Protein AF-0000000077485646 (afdb_homodimer)

Foldseek 3Di:
DPLVLQLVLLVVDDQVCSVVLCVQLVQAPDDPVLPPPHDDSSSSSVSVSVRNVVVVRPCDPLSSQSSNLSVCVVQVLPAKKFKKFFAAFDDDPCLPDPDQVLLQVQLVVQLVVPFDWHKHWDDDDQKIKIWIAGDDPVDPDDDPLRIKIKIGGLVHRMIMIGDHDPVCVVSSVVSNCVSSRTDDMDGQQFMHRDVVLLVVLVVLQVVVVVVVVVVVVVVPPDPPPPPPPDPPDPDDPPPDPPPPPPPPVQLVVLLVLLCVLLNDDDHRADFKAKEWEWEQDPPPDPDPDDDSHTDIDMDMHGDRGRLVVLSCCSNVVVDGDPDDPCSSCVSRNSHRYHYDYDPDDVPVDPPPPPD/DPLVLQLVLLVVDDQVCSVVLCVQLVQAPDPPVLPPPHDDSSSSSVSVSVRNVVVVDPCDPLSSQSSNLSVCVVQVLPAKKFKKFFAAFDDDPCLPDPDQVLLQVQLVVQLVVPFDWHKDWDDDDQKIKIWIAGDDPVDPDDDPLRIKIKIGGLVHRMIMIGDHDPVCVVSSVVSVCVSNRTDDMDGQQFMHRDVVLLVVLVVLQVVVVVCVVVVVVVVPDDPPPPPPPPPPDPPDPPPDPPDPPPPPVQLVVLLVLLCVLLNDDDARADFKAKEWEWEQDDPPDPDPDDDSHTDIDMDMHGDRGRLVVLSCCSNVVVDGDPDDPCSSCVSRNSHRYHYDYPPDDPPVDPPPDPD

Nearest PDB structures (foldseek):
  7ywx-assembly1_N  TM=8.308E-01  e=1.140E-23  Homo sapiens
  7qoo-assembly1_N  TM=7.841E-01  e=4.704E-22  Homo sapiens
  7xhn-assembly1_N  TM=8.532E-01  e=3.160E-18  Homo sapiens
  7xho-assembly1_N  TM=8.437E-01  e=4.394E-17  Homo sapiens
  6qlf-assembly1_N  TM=6.164E-01  e=2.129E-10  Saccharomyces cerevisiae

Radius of gyration: 33.11 Å; Cα contacts (8 Å, |Δi|>4): 1004; chains: 2; bounding box: 82×85×77 Å

Sequence (710 aa):
MDTDVLRKILGRFKLPDLRQALEEWGCVAVDGEVFVGGGPKRGVVDRVVRACQRQGEEIGLEELGTLDLVYNKMYSRSRTWNAYHFTGYKKKQNDSTVSADVFQRSLGKQLFFYFRHVLCVRQYNDALWVWLMIQDKSSTMWTPSNIVHMVYYPASPYIFTSTIKAEYKKYIIQALLLTLGYSKAQFMDLSGRDVESLAELAKRKHSQKGSSRVRHNQEDASPESRTSRKRRKQDEESENEDVIPEDAEDRQWREEYTRDTFGDEPQPILENVTYKLQASFKHGGVAPSMDDQPFHMTVKFSGSNVLEGMKALGPAGIAEPPFPSYLESLPHVGKNTILLAERRKPGDGDDGGNNMDTDVLRKILGRFKLPDLRQALEEWGCVAVDGEVFVGGGPKRGVVDRVVRACQRQGEEIGLEELGTLDLVYNKMYSRSRTWNAYHFTGYKKKQNDSTVSADVFQRSLGKQLFFYFRHVLCVRQYNDALWVWLMIQDKSSTMWTPSNIVHMVYYPASPYIFTSTIKAEYKKYIIQALLLTLGYSKAQFMDLSGRDVESLAELAKRKHSQKGSSRVRHNQEDASPESRTSRKRRKQDEESENEDVIPEDAEDRQWREEYTRDTFGDEPQPILENVTYKLQASFKHGGVAPSMDDQPFHMTVKFSGSNVLEGMKALGPAGIAEPPFPSYLESLPHVGKNTILLAERRKPGDGDDGGNN

Secondary structure (DSSP, 8-state):
--HHHHHHHHHHS-GGGHHHHHHHH-SS---GGGGTT---HHHHHHHHHHHHHHHT----HHHHHHHHHHHHHHTGGGS-EEEEEEE-----TT-----HHHHHHHHHHHHHTT-EEEEEEEEETTEEEEEEEEEPTT--S--GGGEEEEEE-TTSSEEEE----HHHHHHHHHHHHHHHT-SEEEEEEEEES-HHHHHHHHHHHHHHHHHHHHHTTGGGS-GGG----------------------HHHHHHHHHHHHHHH-SSPPPP--EEEEEEEE-----SS---S----EEEEEEEEES-HHHHHHHHTTTTSSPSSPPHHHHTHHHH--SEEEEE----TTS-------/--HHHHHHHHHHS-GGGHHHHHHHH-SS---GGGGTT---HHHHHHHHHHHHHHHT----HHHHHHHHHHHHHHTGGGS-EEEEEEE-----S------HHHHHHHHHHHHHTT-EEEEEEEEETTEEEEEEEEEPTT--S--GGGEEEEEE-TTSSEEEE----HHHHHHHHHHHHHHHT-SEEEEEEEEES-HHHHHHHHHHHHHHHHHHHHTTTGGGS-GGG----------------------HHHHHHHHHHHHHHH-SSPPPP--EEEEEEEE-----SS-TTS----EEEEEEEEES-HHHHHHHHTTTTSSPSSPPHHHHTGGGT--SEEEEE----TTS-------

Solvent-accessible surface area (backbone atoms only — not comparable to full-atom values): 40730 Å² total; per-residue (Å²): 102,62,61,67,58,52,49,52,57,56,64,71,51,54,66,90,47,44,64,59,50,40,62,71,50,61,81,50,87,72,59,74,62,54,63,59,86,68,72,58,56,69,58,38,48,51,42,47,54,50,51,41,59,70,70,61,59,81,47,47,69,58,54,51,40,42,43,52,43,48,48,45,64,76,44,49,61,78,45,58,32,38,36,31,44,49,40,64,73,48,89,57,94,76,76,60,84,81,42,40,66,58,46,41,52,48,36,48,57,46,40,55,78,74,44,55,65,47,76,38,52,43,68,57,90,76,29,39,38,33,32,36,34,55,35,55,96,86,41,90,62,93,48,77,89,41,43,36,45,35,41,35,33,84,93,49,56,44,39,33,28,40,76,62,55,79,93,48,39,68,58,53,52,49,22,49,27,63,58,72,29,30,73,43,77,39,78,48,60,28,56,35,35,41,63,69,26,46,51,51,26,51,49,36,28,62,48,49,66,55,46,58,63,53,50,65,65,59,60,70,61,78,80,69,79,68,74,74,77,73,78,73,73,87,68,82,79,75,80,75,83,68,80,76,65,79,50,69,62,58,52,51,48,27,44,50,51,36,38,72,64,64,45,86,60,86,61,56,51,33,32,51,39,33,38,41,36,42,35,66,59,74,73,77,70,84,78,81,67,78,81,66,58,56,46,54,36,34,42,33,37,34,33,78,30,36,53,49,46,60,56,39,27,33,68,38,65,76,40,72,75,82,66,58,64,76,65,62,43,47,78,40,59,35,52,26,67,45,81,46,64,48,75,73,65,81,75,76,56,81,79,70,71,85,120,102,62,61,66,59,51,50,52,58,56,63,70,50,55,66,90,48,44,64,59,49,41,61,70,50,61,80,51,89,71,58,74,63,52,63,59,86,68,73,58,56,69,57,38,48,50,42,47,53,50,51,40,60,69,68,63,57,80,48,46,71,59,54,52,39,42,42,51,43,49,49,44,63,76,44,46,62,78,45,58,33,39,38,29,43,49,40,63,71,48,87,58,93,78,76,61,84,82,42,42,66,60,47,42,52,46,36,48,57,46,39,54,78,76,45,56,64,47,76,38,52,42,68,56,91,77,30,40,39,36,31,35,35,55,37,54,96,88,40,92,60,93,49,77,89,41,42,37,44,34,42,34,32,84,93,49,56,45,38,32,28,40,76,62,56,78,93,47,39,68,59,55,53,50,22,48,27,63,59,71,29,30,74,43,78,38,78,48,58,28,56,36,34,42,63,69,26,48,51,52,25,51,48,37,30,62,49,49,65,57,43,57,64,50,50,64,66,57,59,70,63,76,80,69,78,68,71,74,75,72,79,73,71,85,68,84,79,76,81,75,84,68,81,76,67,80,52,68,63,59,52,51,48,26,44,51,51,36,37,72,65,64,46,88,60,85,61,58,50,32,32,51,39,33,38,40,36,43,33,64,58,74,73,77,70,83,80,80,67,75,80,65,58,57,45,55,36,33,41,34,36,36,33,78,30,37,54,48,47,59,56,41,28,31,67,39,63,75,40,73,77,82,66,58,65,78,65,62,43,48,77,42,60,35,51,26,67,44,79,45,64,47,74,73,65,81,77,77,56,81,77,71,71,87,119

InterPro domains:
  IPR007902 Centromere protein Chl4/mis15/CENP-N [PF05238] (36-322)
  IPR052011 Centromere-associated NAC/CAD complex protein [PTHR46790] (4-346)

Structure (mmCIF, N/CA/C/O backbone):
data_AF-0000000077485646-model_v1
#
loop_
_entity.id
_entity.type
_entity.pdbx_description
1 polymer 'CENPN protein'
#
loop_
_atom_site.group_PDB
_atom_site.id
_atom_site.type_symbol
_atom_site.label_atom_id
_atom_site.label_alt_id
_atom_site.label_comp_id
_atom_site.label_asym_id
_atom_site.label_entity_id
_atom_site.label_seq_id
_atom_site.pdbx_PDB_ins_code
_atom_site.Cartn_x
_atom_site.Cartn_y
_atom_site.Cartn_z
_atom_site.occupancy
_atom_site.B_iso_or_equiv
_atom_site.auth_seq_id
_atom_site.auth_comp_id
_atom_site.auth_asym_id
_atom_site.auth_atom_id
_atom_site.pdbx_PDB_model_num
ATOM 1 N N . MET A 1 1 ? 28.266 31.5 -0.869 1 65.31 1 MET A N 1
ATOM 2 C CA . MET A 1 1 ? 26.953 31.125 -1.378 1 65.31 1 MET A CA 1
ATOM 3 C C . MET A 1 1 ? 27.016 29.766 -2.078 1 65.31 1 MET A C 1
ATOM 5 O O . MET A 1 1 ? 27.906 29.531 -2.893 1 65.31 1 MET A O 1
ATOM 9 N N . ASP A 1 2 ? 26.312 28.844 -1.54 1 83.19 2 ASP A N 1
ATOM 10 C CA . ASP A 1 2 ? 26.188 27.578 -2.268 1 83.19 2 ASP A CA 1
ATOM 11 C C . ASP A 1 2 ? 25.203 27.703 -3.426 1 83.19 2 ASP A C 1
ATOM 13 O O . ASP A 1 2 ? 24 27.5 -3.248 1 83.19 2 ASP A O 1
ATOM 17 N N . THR A 1 3 ? 25.734 28.078 -4.598 1 87.5 3 THR A N 1
ATOM 18 C CA . THR A 1 3 ? 24.922 28.391 -5.773 1 87.5 3 THR A CA 1
ATOM 19 C C . THR A 1 3 ? 24.188 27.141 -6.254 1 87.5 3 THR A C 1
ATOM 21 O O . THR A 1 3 ? 23.078 27.25 -6.785 1 87.5 3 THR A O 1
ATOM 24 N N . ASP A 1 4 ? 24.781 26.125 -6.008 1 91.25 4 ASP A N 1
ATOM 25 C CA . ASP A 1 4 ? 24.141 24.891 -6.453 1 91.25 4 ASP A CA 1
ATOM 26 C C . ASP A 1 4 ? 22.891 24.594 -5.633 1 91.25 4 ASP A C 1
ATOM 28 O O . ASP A 1 4 ? 21.875 24.172 -6.18 1 91.25 4 ASP A O 1
ATOM 32 N N . VAL A 1 5 ? 22.984 24.812 -4.379 1 94 5 VAL A N 1
ATOM 33 C CA . VAL A 1 5 ? 21.844 24.578 -3.504 1 94 5 VAL A CA 1
ATOM 34 C C . VAL A 1 5 ? 20.734 25.578 -3.836 1 94 5 VAL A C 1
ATOM 36 O O . VAL A 1 5 ? 19.562 25.203 -3.902 1 94 5 VAL A O 1
ATOM 39 N N . LEU A 1 6 ? 21.172 26.797 -4.055 1 93.75 6 LEU A N 1
ATOM 40 C CA . LEU A 1 6 ? 20.188 27.828 -4.414 1 93.75 6 LEU A CA 1
ATOM 41 C C . LEU A 1 6 ? 19.453 27.453 -5.695 1 93.75 6 LEU A C 1
ATOM 43 O O . LEU A 1 6 ? 18.234 27.531 -5.758 1 93.75 6 LEU A O 1
ATOM 47 N N . ARG A 1 7 ? 20.188 27.016 -6.664 1 94.62 7 ARG A N 1
ATOM 48 C CA . ARG A 1 7 ? 19.609 26.578 -7.938 1 94.62 7 ARG A CA 1
ATOM 49 C C . ARG A 1 7 ? 18.625 25.438 -7.738 1 94.62 7 ARG A C 1
ATOM 51 O O . ARG A 1 7 ? 17.547 25.422 -8.336 1 94.62 7 ARG A O 1
ATOM 58 N N . LYS A 1 8 ? 19 24.547 -6.961 1 95.81 8 LYS A N 1
ATOM 59 C CA . LYS A 1 8 ? 18.172 23.375 -6.699 1 95.81 8 LYS A CA 1
ATOM 60 C C . LYS A 1 8 ? 16.844 23.766 -6.043 1 95.81 8 LYS A C 1
ATOM 62 O O . LYS A 1 8 ? 15.781 23.281 -6.422 1 95.81 8 LYS A O 1
ATOM 67 N N . ILE A 1 9 ? 16.922 24.625 -5.043 1 96.25 9 ILE A N 1
ATOM 68 C CA . ILE A 1 9 ? 15.703 25.047 -4.352 1 96.25 9 ILE A CA 1
ATOM 69 C C . ILE A 1 9 ? 14.805 25.812 -5.312 1 96.25 9 ILE A C 1
ATOM 71 O O . ILE A 1 9 ? 13.602 25.547 -5.402 1 96.25 9 ILE A O 1
ATOM 75 N N . LEU A 1 10 ? 15.414 26.719 -6.082 1 95.38 10 LEU A N 1
ATOM 76 C CA . LEU A 1 10 ? 14.656 27.531 -7.023 1 95.38 10 LEU A CA 1
ATOM 77 C C . LEU A 1 10 ? 14.016 26.672 -8.102 1 95.38 10 LEU A C 1
ATOM 79 O O . LEU A 1 10 ? 12.906 26.953 -8.562 1 95.38 10 LEU A O 1
ATOM 83 N N . GLY A 1 11 ? 14.719 25.672 -8.414 1 96.38 11 GLY A N 1
ATOM 84 C CA . GLY A 1 11 ? 14.242 24.766 -9.445 1 96.38 11 GLY A CA 1
ATOM 85 C C . GLY A 1 11 ? 13 23.984 -9.039 1 96.38 11 GLY A C 1
ATOM 86 O O . GLY A 1 11 ? 12.297 23.438 -9.891 1 96.38 11 GLY A O 1
ATOM 87 N N . ARG A 1 12 ? 12.734 23.906 -7.793 1 96.12 12 ARG A N 1
ATOM 88 C CA . ARG A 1 12 ? 11.57 23.172 -7.301 1 96.12 12 ARG A CA 1
ATOM 89 C C . ARG A 1 12 ? 10.289 23.953 -7.516 1 96.12 12 ARG A C 1
ATOM 91 O O . ARG A 1 12 ? 9.195 23.391 -7.57 1 96.12 12 ARG A O 1
ATOM 98 N N . PHE A 1 13 ? 10.383 25.281 -7.617 1 96.94 13 PHE A N 1
ATOM 99 C CA . PHE A 1 13 ? 9.219 26.125 -7.805 1 96.94 13 PHE A CA 1
ATOM 100 C C . PHE A 1 13 ? 8.695 26.031 -9.234 1 96.94 13 PHE A C 1
ATOM 102 O O . PHE A 1 13 ? 9.469 25.812 -10.164 1 96.94 13 PHE A O 1
ATOM 109 N N . LYS A 1 14 ? 7.367 26.172 -9.391 1 95.75 14 LYS A N 1
ATOM 110 C CA . LYS A 1 14 ? 6.809 26.344 -10.719 1 95.75 14 LYS A CA 1
ATOM 111 C C . LYS A 1 14 ? 7.176 27.719 -11.297 1 95.75 14 LYS A C 1
ATOM 113 O O . LYS A 1 14 ? 7.219 28.703 -10.562 1 95.75 14 LYS A O 1
ATOM 118 N N . LEU A 1 15 ? 7.273 27.734 -12.492 1 94.25 15 LEU A N 1
ATOM 119 C CA . LEU A 1 15 ? 7.75 28.953 -13.164 1 94.25 15 LEU A CA 1
ATOM 120 C C . LEU A 1 15 ? 6.812 30.125 -12.891 1 94.25 15 LEU A C 1
ATOM 122 O O . LEU A 1 15 ? 7.262 31.203 -12.523 1 94.25 15 LEU A O 1
ATOM 126 N N . PRO A 1 16 ? 5.562 29.922 -12.953 1 93.31 16 PRO A N 1
ATOM 127 C CA . PRO A 1 16 ? 4.676 31.062 -12.742 1 93.31 16 PRO A CA 1
ATOM 128 C C . PRO A 1 16 ? 4.727 31.594 -11.305 1 93.31 16 PRO A C 1
ATOM 130 O O . PRO A 1 16 ? 4.336 32.75 -11.055 1 93.31 16 PRO A O 1
ATOM 133 N N . ASP A 1 17 ? 5.254 30.797 -10.391 1 95.06 17 ASP A N 1
ATOM 134 C CA . ASP A 1 17 ? 5.227 31.156 -8.977 1 95.06 17 ASP A CA 1
ATOM 135 C C . ASP A 1 17 ? 6.547 31.781 -8.539 1 95.06 17 ASP A C 1
ATOM 137 O O . ASP A 1 17 ? 6.676 32.25 -7.414 1 95.06 17 ASP A O 1
ATOM 141 N N . LEU A 1 18 ? 7.527 31.781 -9.375 1 93.19 18 LEU A N 1
ATOM 142 C CA . LEU A 1 18 ? 8.883 32.156 -8.992 1 93.19 18 LEU A CA 1
ATOM 143 C C . LEU A 1 18 ? 8.953 33.594 -8.539 1 93.19 18 LEU A C 1
ATOM 145 O O . LEU A 1 18 ? 9.641 33.938 -7.57 1 93.19 18 LEU A O 1
ATOM 149 N N . ARG A 1 19 ? 8.25 34.469 -9.25 1 89.56 19 ARG A N 1
ATOM 150 C CA . ARG A 1 19 ? 8.266 35.875 -8.883 1 89.56 19 ARG A CA 1
ATOM 151 C C . ARG A 1 19 ? 7.723 36.094 -7.473 1 89.56 19 ARG A C 1
ATOM 153 O O . ARG A 1 19 ? 8.344 36.781 -6.656 1 89.56 19 ARG A O 1
ATOM 160 N N . GLN A 1 20 ? 6.613 35.5 -7.242 1 92.44 20 GLN A N 1
ATOM 161 C CA . GLN A 1 20 ? 6.004 35.625 -5.922 1 92.44 20 GLN A CA 1
ATOM 162 C C . GLN A 1 20 ? 6.914 35 -4.852 1 92.44 20 GLN A C 1
ATOM 164 O O . GLN A 1 20 ? 7.031 35.531 -3.752 1 92.44 20 GLN A O 1
ATOM 169 N N . ALA A 1 21 ? 7.496 33.844 -5.188 1 94.75 21 ALA A N 1
ATOM 170 C CA . ALA A 1 21 ? 8.398 33.156 -4.258 1 94.75 21 ALA A CA 1
ATOM 171 C C . ALA A 1 21 ? 9.562 34.062 -3.867 1 94.75 21 ALA A C 1
ATOM 173 O O . ALA A 1 21 ? 9.93 34.156 -2.693 1 94.75 21 ALA A O 1
ATOM 174 N N . LEU A 1 22 ? 10.102 34.781 -4.805 1 92.88 22 LEU A N 1
ATOM 175 C CA . LEU A 1 22 ? 11.242 35.656 -4.559 1 92.88 22 LEU A CA 1
ATOM 176 C C . LEU A 1 22 ? 10.836 36.844 -3.727 1 92.88 22 LEU A C 1
ATOM 178 O O . LEU A 1 22 ? 11.594 37.312 -2.867 1 92.88 22 LEU A O 1
ATOM 182 N N . GLU A 1 23 ? 9.664 37.344 -4.008 1 91.38 23 GLU A N 1
ATOM 183 C CA . GLU A 1 23 ? 9.141 38.438 -3.205 1 91.38 23 GLU A CA 1
ATOM 184 C C . GLU A 1 23 ? 8.953 38.031 -1.75 1 91.38 23 GLU A C 1
ATOM 186 O O . GLU A 1 23 ? 9.312 38.75 -0.835 1 91.38 23 GLU A O 1
ATOM 191 N N . GLU A 1 24 ? 8.461 36.844 -1.577 1 92.44 24 GLU A N 1
ATOM 192 C CA . GLU A 1 24 ? 8.25 36.312 -0.225 1 92.44 24 GLU A CA 1
ATOM 193 C C . GLU A 1 24 ? 9.578 36.031 0.462 1 92.44 24 GLU A C 1
ATOM 195 O O . GLU A 1 24 ? 9.703 36.188 1.676 1 92.44 24 GLU A O 1
ATOM 200 N N . TRP A 1 2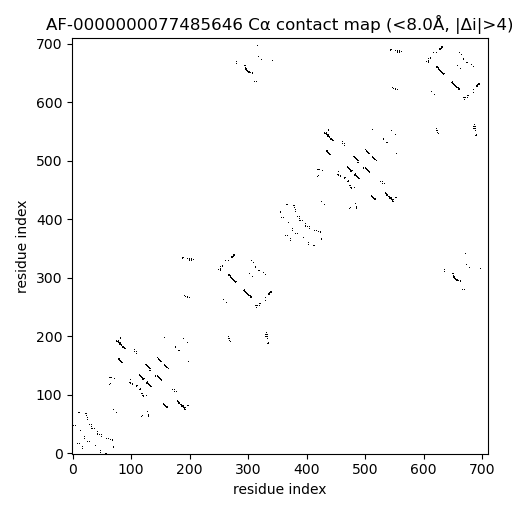5 ? 10.43 35.469 -0.352 1 93.19 25 TRP A N 1
ATOM 201 C CA . TRP A 1 25 ? 11.766 35.188 0.167 1 93.19 25 TRP A CA 1
ATOM 202 C C . TRP A 1 25 ? 12.422 36.469 0.692 1 93.19 25 TRP A C 1
ATOM 204 O O . TRP A 1 25 ? 12.969 36.5 1.795 1 93.19 25 TRP A O 1
ATOM 214 N N . GLY A 1 26 ? 12.414 37.562 -0.045 1 87.5 26 GLY A N 1
ATOM 215 C CA . GLY A 1 26 ? 12.812 38.875 0.37 1 87.5 26 GLY A CA 1
ATOM 216 C C . GLY A 1 26 ? 14.32 39.031 0.496 1 87.5 26 GLY A C 1
ATOM 217 O O . GLY A 1 26 ? 14.805 40.031 1.036 1 87.5 26 GLY A O 1
ATOM 218 N N . CYS A 1 27 ? 15.109 38.094 0.145 1 78.94 27 CYS A N 1
ATOM 219 C CA . CYS A 1 27 ? 16.562 38.156 0.311 1 78.94 27 CYS A CA 1
ATOM 220 C C . CYS A 1 27 ? 17.203 38.844 -0.88 1 78.94 27 CYS A C 1
ATOM 222 O O . CYS A 1 27 ? 18.297 39.406 -0.761 1 78.94 27 CYS A O 1
ATOM 224 N N . VAL A 1 28 ? 16.547 38.656 -2.059 1 72.62 28 VAL A N 1
ATOM 225 C CA . VAL A 1 28 ? 17.188 39.25 -3.234 1 72.62 28 VAL A CA 1
ATOM 226 C C . VAL A 1 28 ? 16.188 40.156 -3.961 1 72.62 28 VAL A C 1
ATOM 228 O O . VAL A 1 28 ? 15.023 39.781 -4.137 1 72.62 28 VAL A O 1
ATOM 231 N N . ALA A 1 29 ? 16.625 41.406 -4.035 1 69.56 29 ALA A N 1
ATOM 232 C CA . ALA A 1 29 ? 15.805 42.281 -4.863 1 69.56 29 ALA A CA 1
ATOM 233 C C . ALA A 1 29 ? 15.891 41.906 -6.336 1 69.56 29 ALA A C 1
ATOM 235 O O . ALA A 1 29 ? 16.969 41.938 -6.934 1 69.56 29 ALA A O 1
ATOM 236 N N . VAL A 1 30 ? 15.125 41.031 -6.68 1 67.88 30 VAL A N 1
ATOM 237 C CA . VAL A 1 30 ? 15.227 40.656 -8.086 1 67.88 30 VAL A CA 1
ATOM 238 C C . VAL A 1 30 ? 14.484 41.656 -8.953 1 67.88 30 VAL A C 1
ATOM 240 O O . VAL A 1 30 ? 13.312 41.938 -8.719 1 67.88 30 VAL A O 1
ATOM 243 N N . ASP A 1 31 ? 15.281 42.438 -9.68 1 69.69 31 ASP A N 1
ATOM 244 C CA . ASP A 1 31 ? 14.734 43.375 -10.641 1 69.69 31 ASP A CA 1
ATOM 245 C C . ASP A 1 31 ? 13.875 42.688 -11.68 1 69.69 31 ASP A C 1
ATOM 247 O O . ASP A 1 31 ? 14.094 41.5 -11.977 1 69.69 31 ASP A O 1
ATOM 251 N N . GLY A 1 32 ? 12.711 43.156 -11.969 1 67.44 32 GLY A N 1
ATOM 252 C CA . GLY A 1 32 ? 11.797 42.656 -12.984 1 67.44 32 GLY A CA 1
ATOM 253 C C . GLY A 1 32 ? 12.5 42.188 -14.242 1 67.44 32 GLY A C 1
ATOM 254 O O . GLY A 1 32 ? 11.93 41.438 -15.031 1 67.44 32 GLY A O 1
ATOM 255 N N . GLU A 1 33 ? 13.758 42.531 -14.367 1 74.19 33 GLU A N 1
ATOM 256 C CA . GLU A 1 33 ? 14.484 42.219 -15.594 1 74.19 33 GLU A CA 1
ATOM 257 C C . GLU A 1 33 ? 14.789 40.719 -15.695 1 74.19 33 GLU A C 1
ATOM 259 O O . GLU A 1 33 ? 14.938 40.188 -16.797 1 74.19 33 GLU A O 1
ATOM 264 N N . VAL A 1 34 ? 14.859 40.062 -14.492 1 81.25 34 VAL A N 1
ATOM 265 C CA . VAL A 1 34 ? 15.172 38.625 -14.469 1 81.25 34 VAL A CA 1
ATOM 266 C C . VAL A 1 34 ? 14.07 37.844 -15.18 1 81.25 34 VAL A C 1
ATOM 268 O O . VAL A 1 34 ? 14.328 36.812 -15.773 1 81.25 34 VAL A O 1
ATOM 271 N N . PHE A 1 35 ? 12.961 38.5 -15.219 1 82.44 35 PHE A N 1
ATOM 272 C CA . PHE A 1 35 ? 11.828 37.781 -15.789 1 82.44 35 PHE A CA 1
ATOM 273 C C . PHE A 1 35 ? 11.508 38.281 -17.188 1 82.44 35 PHE A C 1
ATOM 275 O O . PHE A 1 35 ? 10.617 37.75 -17.859 1 82.44 35 PHE A O 1
ATOM 282 N N . VAL A 1 36 ? 12.391 39.375 -17.531 1 76 36 VAL A N 1
ATOM 283 C CA . VAL A 1 36 ? 12.227 39.969 -18.859 1 76 36 VAL A CA 1
ATOM 284 C C . VAL A 1 36 ? 12.805 39.031 -19.922 1 76 36 VAL A C 1
ATOM 286 O O . VAL A 1 36 ? 13.938 38.562 -19.781 1 76 36 VAL A O 1
ATOM 289 N N . GLY A 1 37 ? 12.023 38.438 -20.906 1 69.94 37 GLY A N 1
ATOM 290 C CA . GLY A 1 37 ? 12.438 37.594 -22.016 1 69.94 37 GLY A CA 1
ATOM 291 C C . GLY A 1 37 ? 11.812 36.219 -21.984 1 69.94 37 GLY A C 1
ATOM 292 O O . GLY A 1 37 ? 11.852 35.5 -22.984 1 69.94 37 GLY A O 1
ATOM 293 N N . GLY A 1 38 ? 11.219 35.906 -20.812 1 71.5 38 GLY A N 1
ATOM 294 C CA . GLY A 1 38 ? 10.57 34.625 -20.766 1 71.5 38 GLY A CA 1
ATOM 295 C C . GLY A 1 38 ? 11.547 33.469 -20.891 1 71.5 38 GLY A C 1
ATOM 296 O O . GLY A 1 38 ? 12.75 33.625 -20.656 1 71.5 38 GLY A O 1
ATOM 297 N N . GLY A 1 39 ? 11.242 32.156 -21.094 1 81.81 39 GLY A N 1
ATOM 298 C CA . GLY A 1 39 ? 12.07 31 -21.312 1 81.81 39 GLY A CA 1
ATOM 299 C C . GLY A 1 39 ? 11.734 29.844 -20.375 1 81.81 39 GLY A C 1
ATOM 300 O O . GLY A 1 39 ? 10.828 29.969 -19.547 1 81.81 39 GLY A O 1
ATOM 301 N N . PRO A 1 40 ? 12.461 28.844 -20.719 1 92.12 40 PRO A N 1
ATOM 302 C CA . PRO A 1 40 ? 12.258 27.703 -19.844 1 92.12 40 PRO A CA 1
ATOM 303 C C . PRO A 1 40 ? 12.641 28 -18.391 1 92.12 40 PRO A C 1
ATOM 305 O O . PRO A 1 40 ? 13.383 28.953 -18.125 1 92.12 40 PRO A O 1
ATOM 308 N N . LYS A 1 41 ? 12.148 27.422 -17.5 1 94 41 LYS A N 1
ATOM 309 C CA . LYS A 1 41 ? 12.359 27.641 -16.078 1 94 41 LYS A CA 1
ATOM 310 C C . LYS A 1 41 ? 13.844 27.656 -15.734 1 94 41 LYS A C 1
ATOM 312 O O . LYS A 1 41 ? 14.297 28.5 -14.961 1 94 41 LYS A O 1
ATOM 317 N N . ARG A 1 42 ? 14.586 26.719 -16.328 1 93.5 42 ARG A N 1
ATOM 318 C CA . ARG A 1 42 ? 16.016 26.625 -16.047 1 93.5 42 ARG A CA 1
ATOM 319 C C . ARG A 1 42 ? 16.719 27.938 -16.359 1 93.5 42 ARG A C 1
ATOM 321 O O . ARG A 1 42 ? 17.594 28.375 -15.617 1 93.5 42 ARG A O 1
ATOM 328 N N . GLY A 1 43 ? 16.344 28.516 -17.406 1 92.06 43 GLY A N 1
ATOM 329 C CA . GLY A 1 43 ? 16.938 29.781 -17.797 1 92.06 43 GLY A CA 1
ATOM 330 C C . GLY A 1 43 ? 16.625 30.906 -16.828 1 92.06 43 GLY A C 1
ATOM 331 O O . GLY A 1 43 ? 17.516 31.703 -16.484 1 92.06 43 GLY A O 1
ATOM 332 N N . VAL A 1 44 ? 15.469 31 -16.438 1 91.75 44 VAL A N 1
ATOM 333 C CA . VAL A 1 44 ? 15.047 32.031 -15.5 1 91.75 44 VAL A CA 1
ATOM 334 C C . VAL A 1 44 ? 15.766 31.844 -14.164 1 91.75 44 VAL A C 1
ATOM 336 O O . VAL A 1 44 ? 16.266 32.812 -13.578 1 91.75 44 VAL A O 1
ATOM 339 N N . VAL A 1 45 ? 15.852 30.609 -13.719 1 93.88 45 VAL A N 1
ATOM 340 C CA . VAL A 1 45 ? 16.516 30.297 -12.461 1 93.88 45 VAL A CA 1
ATOM 341 C C . VAL A 1 45 ? 17.984 30.719 -12.523 1 93.88 45 VAL A C 1
ATOM 343 O O . VAL A 1 45 ? 18.5 31.328 -11.578 1 93.88 45 VAL A O 1
ATOM 346 N N . ASP A 1 46 ? 18.562 30.516 -13.648 1 91.56 46 ASP A N 1
ATOM 347 C CA . ASP A 1 46 ? 19.969 30.922 -13.828 1 91.56 46 ASP A CA 1
ATOM 348 C C . ASP A 1 46 ? 20.125 32.438 -13.734 1 91.56 46 ASP A C 1
ATOM 350 O O . ASP A 1 46 ? 21.094 32.938 -13.156 1 91.56 46 ASP A O 1
ATOM 354 N N . ARG A 1 47 ? 19.219 33.094 -14.266 1 89.94 47 ARG A N 1
ATOM 355 C CA . ARG A 1 47 ? 19.25 34.531 -14.195 1 89.94 47 ARG A CA 1
ATOM 356 C C . ARG A 1 47 ? 19.078 35.031 -12.766 1 89.94 47 ARG A C 1
ATOM 358 O O . ARG A 1 47 ? 19.719 36 -12.336 1 89.94 47 ARG A O 1
ATOM 365 N N . VAL A 1 48 ? 18.234 34.406 -12.023 1 90.44 48 VAL A N 1
ATOM 366 C CA . VAL A 1 48 ? 18.016 34.75 -10.633 1 90.44 48 VAL A CA 1
ATOM 367 C C . VAL A 1 48 ? 19.281 34.531 -9.82 1 90.44 48 VAL A C 1
ATOM 369 O O . VAL A 1 48 ? 19.703 35.375 -9.031 1 90.44 48 VAL A O 1
ATOM 372 N N . VAL A 1 49 ? 19.891 33.375 -10.055 1 91.19 49 VAL A N 1
ATOM 373 C CA . VAL A 1 49 ? 21.109 33 -9.336 1 91.19 49 VAL A CA 1
ATOM 374 C C . VAL A 1 49 ? 22.203 34.031 -9.633 1 91.19 49 VAL A C 1
ATOM 376 O O . VAL A 1 49 ? 22.891 34.5 -8.719 1 91.19 49 VAL A O 1
ATOM 379 N N . ARG A 1 50 ? 22.266 34.469 -10.836 1 87.5 50 ARG A N 1
ATOM 380 C CA . ARG A 1 50 ? 23.25 35.469 -11.227 1 87.5 50 ARG A CA 1
ATOM 381 C C . ARG A 1 50 ? 22.953 36.812 -10.578 1 87.5 50 ARG A C 1
ATOM 383 O O . ARG A 1 50 ? 23.875 37.5 -10.156 1 87.5 50 ARG A O 1
ATOM 390 N N . ALA A 1 51 ? 21.75 37.062 -10.578 1 86.12 51 ALA A N 1
ATOM 391 C CA . ALA A 1 51 ? 21.359 38.312 -9.945 1 86.12 51 ALA A CA 1
ATOM 392 C C . ALA A 1 51 ? 21.703 38.312 -8.461 1 86.12 51 ALA A C 1
ATOM 394 O O . ALA A 1 51 ? 22.156 39.344 -7.926 1 86.12 51 ALA A O 1
ATOM 395 N N . CYS A 1 52 ? 21.516 37.188 -7.844 1 86.5 52 CYS A N 1
ATOM 396 C CA . CYS A 1 52 ? 21.859 37.062 -6.434 1 86.5 52 CYS A CA 1
ATOM 397 C C . CYS A 1 52 ? 23.359 37.188 -6.223 1 86.5 52 CYS A C 1
ATOM 399 O O . CYS A 1 52 ? 23.797 37.844 -5.273 1 86.5 52 CYS A O 1
ATOM 401 N N . GLN A 1 53 ? 24.109 36.656 -7.094 1 84.75 53 GLN A N 1
ATOM 402 C CA . GLN A 1 53 ? 25.578 36.75 -7.016 1 84.75 53 GLN A CA 1
ATOM 403 C C . GLN A 1 53 ? 26.062 38.188 -7.191 1 84.75 53 GLN A C 1
ATOM 405 O O . GLN A 1 53 ? 26.984 38.594 -6.504 1 84.75 53 GLN A O 1
ATOM 410 N N . ARG A 1 54 ? 25.422 38.875 -7.992 1 82.19 54 ARG A N 1
ATOM 411 C CA . ARG A 1 54 ? 25.844 40.219 -8.32 1 82.19 54 ARG A CA 1
ATOM 412 C C . ARG A 1 54 ? 25.547 41.188 -7.176 1 82.19 54 ARG A C 1
ATOM 414 O O . ARG A 1 54 ? 26.266 42.156 -6.969 1 82.19 54 ARG A O 1
ATOM 421 N N . GLN A 1 55 ? 24.469 40.938 -6.555 1 78.69 55 GLN A N 1
ATOM 422 C CA . GLN A 1 55 ? 24.078 41.812 -5.465 1 78.69 55 GLN A CA 1
ATOM 423 C C . GLN A 1 55 ? 24.984 41.656 -4.258 1 78.69 55 GLN A C 1
ATOM 425 O O . GLN A 1 55 ? 25.031 42.531 -3.389 1 78.69 55 GLN A O 1
ATOM 430 N N . GLY A 1 56 ? 25.828 40.75 -4.25 1 68.06 56 GLY A N 1
ATOM 431 C CA . GLY A 1 56 ? 26.859 40.562 -3.23 1 68.06 56 GLY A CA 1
ATOM 432 C C . GLY A 1 56 ? 26.312 40.094 -1.901 1 68.06 56 GLY A C 1
ATOM 433 O O . GLY A 1 56 ? 27.031 40.062 -0.899 1 68.06 56 GLY A O 1
ATOM 434 N N . GLU A 1 57 ? 25.078 39.906 -1.896 1 66 57 GLU A N 1
ATOM 435 C CA . GLU A 1 57 ? 24.547 39.469 -0.613 1 66 57 GLU A CA 1
ATOM 436 C C . GLU A 1 57 ? 24.953 38 -0.329 1 66 57 GLU A C 1
ATOM 438 O O . GLU A 1 57 ? 24.938 37.156 -1.231 1 66 57 GLU A O 1
ATOM 443 N N . GLU A 1 58 ? 25.641 37.844 0.751 1 77.88 58 GLU A N 1
ATOM 444 C CA . GLU A 1 58 ? 26.031 36.5 1.162 1 77.88 58 GLU A CA 1
ATOM 445 C C . GLU A 1 58 ? 24.797 35.656 1.484 1 77.88 58 GLU A C 1
ATOM 447 O O . GLU A 1 58 ? 24.031 35.969 2.393 1 77.88 58 GLU A O 1
ATOM 452 N N . ILE A 1 59 ? 24.359 34.844 0.603 1 87.5 59 ILE A N 1
ATOM 453 C CA . ILE A 1 59 ? 23.281 33.906 0.825 1 87.5 59 ILE A CA 1
ATOM 454 C C . ILE A 1 59 ? 23.797 32.688 1.591 1 87.5 59 ILE A C 1
ATOM 456 O O . ILE A 1 59 ? 24.469 31.828 1.019 1 87.5 59 ILE A O 1
ATOM 460 N N . GLY A 1 60 ? 23.594 32.781 2.863 1 89.19 60 GLY A N 1
ATOM 461 C CA . GLY A 1 60 ? 24.031 31.672 3.713 1 89.19 60 GLY A CA 1
ATOM 462 C C . GLY A 1 60 ? 22.953 30.625 3.924 1 89.19 60 GLY A C 1
ATOM 463 O O . GLY A 1 60 ? 21.922 30.625 3.227 1 89.19 60 GLY A O 1
ATOM 464 N N . LEU A 1 61 ? 23.156 29.75 4.793 1 91.62 61 LEU A N 1
ATOM 465 C CA . LEU A 1 61 ? 22.25 28.641 5.051 1 91.62 61 LEU A CA 1
ATOM 466 C C . LEU A 1 61 ? 20.891 29.141 5.551 1 91.62 61 LEU A C 1
ATOM 468 O O . LEU A 1 61 ? 19.844 28.578 5.219 1 91.62 61 LEU A O 1
ATOM 472 N N . GLU A 1 62 ? 20.891 30.125 6.301 1 91.69 62 GLU A N 1
ATOM 473 C CA . GLU A 1 62 ? 19.656 30.688 6.828 1 91.69 62 GLU A CA 1
ATOM 474 C C . GLU A 1 62 ? 18.766 31.219 5.707 1 91.69 62 GLU A C 1
ATOM 476 O O . GLU A 1 62 ? 17.547 31.016 5.719 1 91.69 62 GLU A O 1
ATOM 481 N N . GLU A 1 63 ? 19.453 31.953 4.785 1 92.44 63 GLU A N 1
ATOM 482 C CA . GLU A 1 63 ? 18.703 32.5 3.65 1 92.44 63 GLU A CA 1
ATOM 483 C C . GLU A 1 63 ? 18.172 31.375 2.766 1 92.44 63 GLU A C 1
ATOM 485 O O . GLU A 1 63 ? 17.031 31.438 2.287 1 92.44 63 GLU A O 1
ATOM 490 N N . LEU A 1 64 ? 19 30.391 2.596 1 94.62 64 LEU A N 1
ATOM 491 C CA . LEU A 1 64 ? 18.547 29.234 1.827 1 94.62 64 LEU A CA 1
ATOM 492 C C . LEU A 1 64 ? 17.391 28.531 2.529 1 94.62 64 LEU A C 1
ATOM 494 O O . LEU A 1 64 ? 16.438 28.109 1.883 1 94.62 64 LEU A O 1
ATOM 498 N N . GLY A 1 65 ? 17.484 28.406 3.812 1 95.94 65 GLY A N 1
ATOM 499 C CA . GLY A 1 65 ? 16.422 27.812 4.609 1 95.94 65 GLY A CA 1
ATOM 500 C C . GLY A 1 65 ? 15.109 28.578 4.512 1 95.94 65 GLY A C 1
ATOM 501 O O . GLY A 1 65 ? 14.047 27.969 4.422 1 95.94 65 GLY A O 1
ATOM 502 N N . THR A 1 66 ? 15.234 29.844 4.508 1 95.44 66 THR A N 1
ATOM 503 C CA . THR A 1 66 ? 14.039 30.672 4.375 1 95.44 66 THR A CA 1
ATOM 504 C C . THR A 1 66 ? 13.367 30.453 3.023 1 95.44 66 THR A C 1
ATOM 506 O O . THR A 1 66 ? 12.141 30.406 2.936 1 95.44 66 THR A O 1
ATOM 509 N N . LEU A 1 67 ? 14.18 30.359 2.006 1 95.81 67 LEU A N 1
ATOM 510 C CA . LEU A 1 67 ? 13.625 30.062 0.686 1 95.81 67 LEU A CA 1
ATOM 511 C C . LEU A 1 67 ? 12.93 28.719 0.671 1 95.81 67 LEU A C 1
ATOM 513 O O . LEU A 1 67 ? 11.844 28.578 0.101 1 95.81 67 LEU A O 1
ATOM 517 N N . ASP A 1 68 ? 13.57 27.75 1.281 1 96.44 68 ASP A N 1
ATOM 518 C CA . ASP A 1 68 ? 12.984 26.406 1.395 1 96.44 68 ASP A CA 1
ATOM 519 C C . ASP A 1 68 ? 11.672 26.453 2.178 1 96.44 68 ASP A C 1
ATOM 521 O O . ASP A 1 68 ? 10.719 25.75 1.843 1 96.44 68 ASP A O 1
ATOM 525 N N . LEU A 1 69 ? 11.633 27.219 3.123 1 96.25 69 LEU A N 1
ATOM 526 C CA . LEU A 1 69 ? 10.43 27.422 3.914 1 96.25 69 LEU A CA 1
ATOM 527 C C . LEU A 1 69 ? 9.312 28.031 3.064 1 96.25 69 LEU A C 1
ATOM 529 O O . LEU A 1 69 ? 8.156 27.609 3.16 1 96.25 69 LEU A O 1
ATOM 533 N N . VAL A 1 70 ? 9.664 29.016 2.273 1 96.19 70 VAL A N 1
ATOM 534 C CA . VAL A 1 70 ? 8.703 29.625 1.365 1 96.19 70 VAL A CA 1
ATOM 535 C C . VAL A 1 70 ? 8.117 28.562 0.436 1 96.19 70 VAL A C 1
ATOM 537 O O . VAL A 1 70 ? 6.906 28.531 0.214 1 96.19 70 VAL A O 1
ATOM 540 N N . TYR A 1 71 ? 8.984 27.766 -0.054 1 96.75 71 TYR A N 1
ATOM 541 C CA . TYR A 1 71 ? 8.523 26.672 -0.912 1 96.75 71 TYR A CA 1
ATOM 542 C C . TYR A 1 71 ? 7.504 25.797 -0.19 1 96.75 71 TYR A C 1
ATOM 544 O O . TYR A 1 71 ? 6.441 25.5 -0.735 1 96.75 71 TYR A O 1
ATOM 552 N N . ASN A 1 72 ? 7.816 25.375 1.005 1 94.5 72 ASN A N 1
ATOM 553 C CA . ASN A 1 72 ? 6.953 24.469 1.762 1 94.5 72 ASN A CA 1
ATOM 554 C C . ASN A 1 72 ? 5.613 25.125 2.094 1 94.5 72 ASN A C 1
ATOM 556 O O . ASN A 1 72 ? 4.582 24.453 2.125 1 94.5 72 ASN A O 1
ATOM 560 N N . LYS A 1 73 ? 5.68 26.328 2.277 1 93.62 73 LYS A N 1
ATOM 561 C CA . LYS A 1 73 ? 4.445 27.062 2.541 1 93.62 73 LYS A CA 1
ATOM 562 C C . LYS A 1 73 ? 3.58 27.156 1.286 1 93.62 73 LYS A C 1
ATOM 564 O O . LYS A 1 73 ? 2.369 26.938 1.345 1 93.62 73 LYS A O 1
ATOM 569 N N . MET A 1 74 ? 4.227 27.469 0.175 1 94.19 74 MET A N 1
ATOM 570 C CA . MET A 1 74 ? 3.504 27.641 -1.082 1 94.19 74 MET A CA 1
ATOM 571 C C . MET A 1 74 ? 2.982 26.297 -1.592 1 94.19 74 MET A C 1
ATOM 573 O O . MET A 1 74 ? 1.912 26.234 -2.199 1 94.19 74 MET A O 1
ATOM 577 N N . TYR A 1 75 ? 3.746 25.297 -1.32 1 93.38 75 TYR A N 1
ATOM 578 C CA . TYR A 1 75 ? 3.379 23.953 -1.739 1 93.38 75 TYR A CA 1
ATOM 579 C C . TYR A 1 75 ? 3.248 23.031 -0.538 1 93.38 75 TYR A C 1
ATOM 581 O O . TYR A 1 75 ? 3.914 22 -0.469 1 93.38 75 TYR A O 1
ATOM 589 N N . SER A 1 76 ? 2.324 23.344 0.291 1 83.88 76 SER A N 1
ATOM 590 C CA . SER A 1 76 ? 2.225 22.719 1.605 1 83.88 76 SER A CA 1
ATOM 591 C C . SER A 1 76 ? 1.796 21.266 1.492 1 83.88 76 SER A C 1
ATOM 593 O O . SER A 1 76 ? 1.968 20.484 2.434 1 83.88 76 SER A O 1
ATOM 595 N N . ARG A 1 77 ? 1.353 20.828 0.312 1 90.31 77 ARG A N 1
ATOM 596 C CA . ARG A 1 77 ? 0.871 19.469 0.137 1 90.31 77 ARG A CA 1
ATOM 597 C C . ARG A 1 77 ? 1.95 18.578 -0.475 1 90.31 77 ARG A C 1
ATOM 599 O O . ARG A 1 77 ? 1.695 17.422 -0.804 1 90.31 77 ARG A O 1
ATOM 606 N N . SER A 1 78 ? 3.104 19.141 -0.549 1 90.69 78 SER A N 1
ATOM 607 C CA . SER A 1 78 ? 4.184 18.406 -1.199 1 90.69 78 SER A CA 1
ATOM 608 C C . SER A 1 78 ? 4.883 17.469 -0.22 1 90.69 78 SER A C 1
ATOM 610 O O . SER A 1 78 ? 5.773 16.703 -0.608 1 90.69 78 SER A O 1
ATOM 612 N N . ARG A 1 79 ? 4.516 17.5 1.055 1 93.19 79 ARG A N 1
ATOM 613 C CA . ARG A 1 79 ? 5.129 16.625 2.043 1 93.19 79 ARG A CA 1
ATOM 614 C C . ARG A 1 79 ? 4.078 16.016 2.963 1 93.19 79 ARG A C 1
ATOM 616 O O . ARG A 1 79 ? 2.961 16.516 3.061 1 93.19 79 ARG A O 1
ATOM 623 N N . THR A 1 80 ? 4.5 14.953 3.588 1 96.94 80 THR A N 1
ATOM 624 C CA . THR A 1 80 ? 3.645 14.352 4.605 1 96.94 80 THR A CA 1
ATOM 625 C C . THR A 1 80 ? 3.908 14.977 5.973 1 96.94 80 THR A C 1
ATOM 627 O O . THR A 1 80 ? 5.062 15.141 6.375 1 96.94 80 THR A O 1
ATOM 630 N N . TRP A 1 81 ? 2.883 15.359 6.574 1 97.94 81 TRP A N 1
ATOM 631 C CA . TRP A 1 81 ? 2.953 15.93 7.914 1 97.94 81 TRP A CA 1
ATOM 632 C C . TRP A 1 81 ? 2.473 14.93 8.961 1 97.94 81 TRP A C 1
ATOM 634 O O . TRP A 1 81 ? 1.487 14.219 8.742 1 97.94 81 TRP A O 1
ATOM 644 N N . ASN A 1 82 ? 3.17 14.906 10.07 1 98.31 82 ASN A N 1
ATOM 645 C CA . ASN A 1 82 ? 2.811 14.086 11.219 1 98.31 82 ASN A CA 1
ATOM 646 C C . ASN A 1 82 ? 2.338 14.938 12.391 1 98.31 82 ASN A C 1
ATOM 648 O O . ASN A 1 82 ? 2.994 15.914 12.758 1 98.31 82 ASN A O 1
ATOM 652 N N . ALA A 1 83 ? 1.26 14.586 12.977 1 98.38 83 ALA A N 1
ATOM 653 C CA . ALA A 1 83 ? 0.656 15.398 14.031 1 98.38 83 ALA A CA 1
ATOM 654 C C . ALA A 1 83 ? 1.084 14.914 15.414 1 98.38 83 ALA A C 1
ATOM 656 O O . ALA A 1 83 ? 1.092 13.711 15.68 1 98.38 83 ALA A O 1
ATOM 657 N N . TYR A 1 84 ? 1.459 15.859 16.234 1 98 84 TYR A N 1
ATOM 658 C CA . TYR A 1 84 ? 1.736 15.617 17.656 1 98 84 TYR A CA 1
ATOM 659 C C . TYR A 1 84 ? 0.797 16.422 18.531 1 98 84 TYR A C 1
ATOM 661 O O . TYR A 1 84 ? 0.505 17.578 18.25 1 98 84 TYR A O 1
ATOM 669 N N . HIS A 1 85 ? 0.308 15.828 19.578 1 97.25 85 HIS A N 1
ATOM 670 C CA . HIS A 1 85 ? -0.501 16.469 20.609 1 97.25 85 HIS A CA 1
ATOM 671 C C . HIS A 1 85 ? 0.321 16.75 21.859 1 97.25 85 HIS A C 1
ATOM 673 O O . HIS A 1 85 ? 0.885 15.828 22.453 1 97.25 85 HIS A O 1
ATOM 679 N N . PHE A 1 86 ? 0.417 18 22.172 1 96.12 86 PHE A N 1
ATOM 680 C CA . PHE A 1 86 ? 1.149 18.422 23.375 1 96.12 86 PHE A CA 1
ATOM 681 C C . PHE A 1 86 ? 0.204 18.578 24.547 1 96.12 86 PHE A C 1
ATOM 683 O O . PHE A 1 86 ? -0.855 19.203 24.422 1 96.12 86 PHE A O 1
ATOM 690 N N . THR A 1 87 ? 0.616 18 25.672 1 95 87 THR A N 1
ATOM 691 C CA . THR A 1 87 ? -0.212 18.062 26.875 1 95 87 THR A CA 1
ATOM 692 C C . THR A 1 87 ? 0.626 18.453 28.094 1 95 87 THR A C 1
ATOM 694 O O . THR A 1 87 ? 1.857 18.406 28.031 1 95 87 THR A O 1
ATOM 697 N N . GLY A 1 88 ? -0.069 18.922 29.125 1 93.88 88 GLY A N 1
ATOM 698 C CA . GLY A 1 88 ? 0.604 19.281 30.359 1 93.88 88 GLY A CA 1
ATOM 699 C C . GLY A 1 88 ? 1.199 20.672 30.344 1 93.88 88 GLY A C 1
ATOM 700 O O . GLY A 1 88 ? 2.334 20.875 30.766 1 93.88 88 GLY A O 1
ATOM 701 N N . TYR A 1 89 ? 0.409 21.562 29.812 1 89.69 89 TYR A N 1
ATOM 702 C CA . TYR A 1 89 ? 0.855 22.953 29.703 1 89.69 89 TYR A CA 1
ATOM 703 C C . TYR A 1 89 ? 1.187 23.516 31.078 1 89.69 89 TYR A C 1
ATOM 705 O O . TYR A 1 89 ? 0.378 23.422 32 1 89.69 89 TYR A O 1
ATOM 713 N N . LYS A 1 90 ? 2.418 23.953 31.203 1 81.25 90 LYS A N 1
ATOM 714 C CA . LYS A 1 90 ? 2.852 24.641 32.406 1 81.25 90 LYS A CA 1
ATOM 715 C C . LYS A 1 90 ? 2.863 26.156 32.219 1 81.25 90 LYS A C 1
ATOM 717 O O . LYS A 1 90 ? 3.426 26.641 31.234 1 81.25 90 LYS A O 1
ATOM 722 N N . LYS A 1 91 ? 1.881 26.891 32.844 1 65.75 91 LYS A N 1
ATOM 723 C CA . LYS A 1 91 ? 1.714 28.344 32.688 1 65.75 91 LYS A CA 1
ATOM 724 C C . LYS A 1 91 ? 3.061 29.062 32.719 1 65.75 91 LYS A C 1
ATOM 726 O O . LYS A 1 91 ? 3.867 28.828 33.625 1 65.75 91 LYS A O 1
ATOM 731 N N . LYS A 1 92 ? 3.445 29.562 31.5 1 59.34 92 LYS A N 1
ATOM 732 C CA . LYS A 1 92 ? 4.625 30.406 31.578 1 59.34 92 LYS A CA 1
ATOM 733 C C . LYS A 1 92 ? 4.238 31.844 31.922 1 59.34 92 LYS A C 1
ATOM 735 O O . LYS A 1 92 ? 3.166 32.312 31.547 1 59.34 92 LYS A O 1
ATOM 740 N N . GLN A 1 93 ? 4.879 32.406 32.938 1 52.03 93 GLN A N 1
ATOM 741 C CA . GLN A 1 93 ? 4.703 33.75 33.438 1 52.03 93 GLN A CA 1
ATOM 742 C C . GLN A 1 93 ? 4.457 34.75 32.312 1 52.03 93 GLN A C 1
ATOM 744 O O . GLN A 1 93 ? 3.699 35.719 32.469 1 52.03 93 GLN A O 1
ATOM 749 N N . ASN A 1 94 ? 5.18 34.75 31.156 1 49.88 94 ASN A N 1
ATOM 750 C CA . ASN A 1 94 ? 5.082 35.719 30.062 1 49.88 94 ASN A CA 1
ATOM 751 C C . ASN A 1 94 ? 4.359 35.156 28.859 1 49.88 94 ASN A C 1
ATOM 753 O O . ASN A 1 94 ? 4.957 34.969 27.797 1 49.88 94 ASN A O 1
ATOM 757 N N . ASP A 1 95 ? 3.223 34.625 29.031 1 55.28 95 ASP A N 1
ATOM 758 C CA . ASP A 1 95 ? 2.371 33.969 28.047 1 55.28 95 ASP A CA 1
ATOM 759 C C . ASP A 1 95 ? 2.031 34.906 26.891 1 55.28 95 ASP A C 1
ATOM 761 O O . ASP A 1 95 ? 0.907 35.406 26.797 1 55.28 95 ASP A O 1
ATOM 765 N N . SER A 1 96 ? 2.916 35.875 26.594 1 52.81 96 SER A N 1
ATOM 766 C CA . SER A 1 96 ? 2.717 36.812 25.469 1 52.81 96 SER A CA 1
ATOM 767 C C . SER A 1 96 ? 2.57 36.031 24.156 1 52.81 96 SER A C 1
ATOM 769 O O . SER A 1 96 ? 2.947 34.875 24.062 1 52.81 96 SER A O 1
ATOM 771 N N . THR A 1 97 ? 1.919 36.75 23.156 1 59.91 97 THR A N 1
ATOM 772 C CA . THR A 1 97 ? 1.725 36.344 21.766 1 59.91 97 THR A CA 1
ATOM 773 C C . THR A 1 97 ? 3.021 35.812 21.172 1 59.91 97 THR A C 1
ATOM 775 O O . THR A 1 97 ? 4.059 36.469 21.219 1 59.91 97 THR A O 1
ATOM 778 N N . VAL A 1 98 ? 3.164 34.5 21 1 73 98 VAL A N 1
ATOM 779 C CA . VAL A 1 98 ? 4.359 33.875 20.469 1 73 98 VAL A CA 1
ATOM 780 C C . VAL A 1 98 ? 4.645 34.406 19.062 1 73 98 VAL A C 1
ATOM 782 O O . VAL A 1 98 ? 3.865 34.156 18.141 1 73 98 VAL A O 1
ATOM 785 N N . SER A 1 99 ? 5.422 35.5 19.016 1 87.19 99 SER A N 1
ATOM 786 C CA . SER A 1 99 ? 5.906 35.969 17.719 1 87.19 99 SER A CA 1
ATOM 787 C C . SER A 1 99 ? 6.953 35 17.156 1 87.19 99 SER A C 1
ATOM 789 O O . SER A 1 99 ? 7.52 34.188 17.891 1 87.19 99 SER A O 1
ATOM 791 N N . ALA A 1 100 ? 7.109 35.031 15.883 1 93.38 100 ALA A N 1
ATOM 792 C CA . ALA A 1 100 ? 8.062 34.188 15.188 1 93.38 100 ALA A CA 1
ATOM 793 C C . ALA A 1 100 ? 9.477 34.375 15.734 1 93.38 100 ALA A C 1
ATOM 795 O O . ALA A 1 100 ? 10.195 33.406 15.969 1 93.38 100 ALA A O 1
ATOM 796 N N . ASP A 1 101 ? 9.852 35.594 16.016 1 93.75 101 ASP A N 1
ATOM 797 C CA . ASP A 1 101 ? 11.203 35.906 16.484 1 93.75 101 ASP A CA 1
ATOM 798 C C . ASP A 1 101 ? 11.445 35.344 17.875 1 93.75 101 ASP A C 1
ATOM 800 O O . ASP A 1 101 ? 12.5 34.781 18.141 1 93.75 101 ASP A O 1
ATOM 804 N N . VAL A 1 102 ? 10.461 35.625 18.688 1 92.38 102 VAL A N 1
ATOM 805 C CA . VAL A 1 102 ? 10.586 35.125 20.062 1 92.38 102 VAL A CA 1
ATOM 806 C C . VAL A 1 102 ? 10.656 33.625 20.062 1 92.38 102 VAL A C 1
ATOM 808 O O . VAL A 1 102 ? 11.5 33.031 20.75 1 92.38 102 VAL A O 1
ATOM 811 N N . PHE A 1 103 ? 9.766 33 19.328 1 94.81 103 PHE A N 1
ATOM 812 C CA . PHE A 1 103 ? 9.75 31.562 19.219 1 94.81 103 PHE A CA 1
ATOM 813 C C . PHE A 1 103 ? 11.07 31.031 18.688 1 94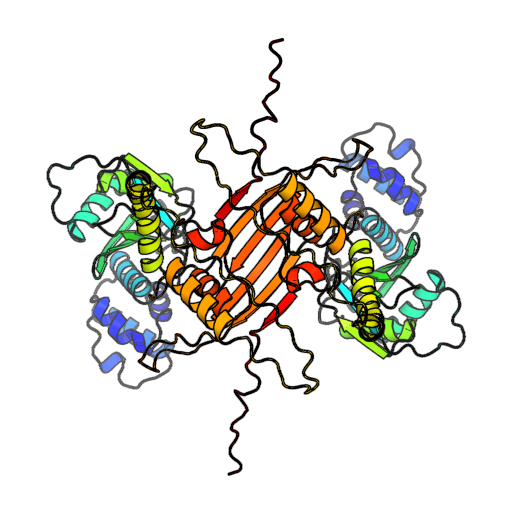.81 103 PHE A C 1
ATOM 815 O O . PHE A 1 103 ? 11.625 30.062 19.203 1 94.81 103 PHE A O 1
ATOM 822 N N . GLN A 1 104 ? 11.602 31.625 17.609 1 96.69 104 GLN A N 1
ATOM 823 C CA . GLN A 1 104 ? 12.859 31.203 17 1 96.69 104 GLN A CA 1
ATOM 824 C C . GLN A 1 104 ? 14.008 31.266 18 1 96.69 104 GLN A C 1
ATOM 826 O O . GLN A 1 104 ? 14.797 30.328 18.094 1 96.69 104 GLN A O 1
ATOM 831 N N . ARG A 1 105 ? 14.094 32.375 18.719 1 95.62 105 ARG A N 1
ATOM 832 C CA . ARG A 1 105 ? 15.164 32.531 19.703 1 95.62 105 ARG A CA 1
ATOM 833 C C . ARG A 1 105 ? 15.055 31.484 20.812 1 95.62 105 ARG A C 1
ATOM 835 O O . ARG A 1 105 ? 16.047 30.844 21.156 1 95.62 105 ARG A O 1
ATOM 842 N N . SER A 1 106 ? 13.875 31.328 21.312 1 94.75 106 SER A N 1
ATOM 843 C CA . SER A 1 106 ? 13.656 30.406 22.406 1 94.75 106 SER A CA 1
ATOM 844 C C . SER A 1 106 ? 13.938 28.969 21.984 1 94.75 106 SER A C 1
ATOM 846 O O . SER A 1 106 ? 14.648 28.234 22.672 1 94.75 106 SER A O 1
ATOM 848 N N . LEU A 1 107 ? 13.398 28.547 20.828 1 97.31 107 LEU A N 1
ATOM 849 C CA . LEU A 1 107 ? 13.625 27.203 20.328 1 97.31 107 LEU A CA 1
ATOM 850 C C . LEU A 1 107 ? 15.102 26.984 20 1 97.31 107 LEU A C 1
ATOM 852 O O . LEU A 1 107 ? 15.656 25.922 20.281 1 97.31 107 LEU A O 1
ATOM 856 N N . GLY A 1 108 ? 15.688 27.953 19.422 1 97.44 108 GLY A N 1
ATOM 857 C CA . GLY A 1 108 ? 17.109 27.891 19.109 1 97.44 108 GLY A CA 1
ATOM 858 C C . GLY A 1 108 ? 17.969 27.641 20.328 1 97.44 108 GLY A C 1
ATOM 859 O O . GLY A 1 108 ? 18.906 26.828 20.281 1 97.44 108 GLY A O 1
ATOM 860 N N . LYS A 1 109 ? 17.641 28.359 21.359 1 96.81 109 LYS A N 1
ATOM 861 C CA . LYS A 1 109 ? 18.375 28.188 22.609 1 96.81 109 LYS A CA 1
ATOM 862 C C . LYS A 1 109 ? 18.266 26.766 23.125 1 96.81 109 LYS A C 1
ATOM 864 O O . LYS A 1 109 ? 19.266 26.156 23.531 1 96.81 109 LYS A O 1
ATOM 869 N N . GLN A 1 110 ? 17.109 26.219 23.109 1 97.19 110 GLN A N 1
ATOM 870 C CA . GLN A 1 110 ? 16.891 24.859 23.594 1 97.19 110 GLN A CA 1
ATOM 871 C C . GLN A 1 110 ? 17.609 23.844 22.719 1 97.19 110 GLN A C 1
ATOM 873 O O . GLN A 1 110 ? 18.219 22.906 23.219 1 97.19 110 GLN A O 1
ATOM 878 N N . LEU A 1 111 ? 17.531 24.016 21.391 1 97.81 111 LEU A N 1
ATOM 879 C CA . LEU A 1 111 ? 18.125 23.078 20.453 1 97.81 111 LEU A CA 1
ATOM 880 C C . LEU A 1 111 ? 19.656 23.094 20.562 1 97.81 111 LEU A C 1
ATOM 882 O O . LEU A 1 111 ? 20.312 22.078 20.328 1 97.81 111 LEU A O 1
ATOM 886 N N . PHE A 1 112 ? 20.172 24.234 20.984 1 95.75 112 PHE A N 1
ATOM 887 C CA . PHE A 1 112 ? 21.625 24.422 21.078 1 95.75 112 PHE A CA 1
ATOM 888 C C . PHE A 1 112 ? 22.234 23.469 22.094 1 95.75 112 PHE A C 1
ATOM 890 O O . PHE A 1 112 ? 23.406 23.109 21.984 1 95.75 112 PHE A O 1
ATOM 897 N N . PHE A 1 113 ? 21.469 23.031 23.016 1 94.94 113 PHE A N 1
ATOM 898 C CA . PHE A 1 113 ? 21.953 22.109 24.047 1 94.94 113 PHE A CA 1
ATOM 899 C C . PHE A 1 113 ? 22.219 20.734 23.453 1 94.94 113 PHE A C 1
ATOM 901 O O . PHE A 1 113 ? 22.922 19.922 24.062 1 94.94 113 PHE A O 1
ATOM 908 N N . TYR A 1 114 ? 21.703 20.5 22.266 1 94.38 114 TYR A N 1
ATOM 909 C CA . TYR A 1 114 ? 21.781 19.141 21.766 1 94.38 114 TYR A CA 1
ATOM 910 C C . TYR A 1 114 ? 22.656 19.062 20.531 1 94.38 114 TYR A C 1
ATOM 912 O O . TYR A 1 114 ? 23.453 18.125 20.375 1 94.38 114 TYR A O 1
ATOM 920 N N . PHE A 1 115 ? 22.469 19.984 19.562 1 94.25 115 PHE A N 1
ATOM 921 C CA . PHE A 1 115 ? 23.25 19.922 18.328 1 94.25 115 PHE A CA 1
ATOM 922 C C . PHE A 1 115 ? 23.344 21.312 17.703 1 94.25 115 PHE A C 1
ATOM 924 O O . PHE A 1 115 ? 22.516 22.188 17.953 1 94.25 115 PHE A O 1
ATOM 931 N N . ARG A 1 116 ? 24.391 21.484 16.906 1 94.38 116 ARG A N 1
ATOM 932 C CA . ARG A 1 116 ? 24.469 22.672 16.047 1 94.38 116 ARG A CA 1
ATOM 933 C C . ARG A 1 116 ? 23.375 22.641 14.984 1 94.38 116 ARG A C 1
ATOM 935 O O . ARG A 1 116 ? 23.031 21.578 14.477 1 94.38 116 ARG A O 1
ATOM 942 N N . HIS A 1 117 ? 22.844 23.797 14.727 1 96.62 117 HIS A N 1
ATOM 943 C CA . HIS A 1 117 ? 21.719 23.812 13.789 1 96.62 117 HIS A CA 1
ATOM 944 C C . HIS A 1 117 ? 21.562 25.203 13.156 1 96.62 117 HIS A C 1
ATOM 946 O O . HIS A 1 117 ? 22.188 26.156 13.602 1 96.62 117 HIS A O 1
ATOM 952 N N . VAL A 1 118 ? 20.891 25.281 12.094 1 96.56 118 VAL A N 1
ATOM 953 C CA . VAL A 1 118 ? 20.359 26.5 11.5 1 96.56 118 VAL A CA 1
ATOM 954 C C . VAL A 1 118 ? 18.828 26.484 11.586 1 96.56 118 VAL A C 1
ATOM 956 O O . VAL A 1 118 ? 18.188 25.469 11.297 1 96.56 118 VAL A O 1
ATOM 959 N N . LEU A 1 119 ? 18.266 27.578 12.094 1 97.69 119 LEU A N 1
ATOM 960 C CA . LEU A 1 119 ? 16.844 27.625 12.375 1 97.69 119 LEU A CA 1
ATOM 961 C C . LEU A 1 119 ? 16.219 28.875 11.766 1 97.69 119 LEU A C 1
ATOM 963 O O . LEU A 1 119 ? 16.766 29.984 11.891 1 97.69 119 LEU A O 1
ATOM 967 N N . CYS A 1 120 ? 15.125 28.672 11.039 1 96.56 120 CYS A N 1
ATOM 968 C CA . CYS A 1 120 ? 14.328 29.766 10.492 1 96.56 120 CYS A CA 1
ATOM 969 C C . CYS A 1 120 ? 12.859 29.594 10.852 1 96.56 120 CYS A C 1
ATOM 971 O O . CYS A 1 120 ? 12.297 28.5 10.703 1 96.56 120 CYS A O 1
ATOM 973 N N . VAL A 1 121 ? 12.227 30.688 11.336 1 97 121 VAL A N 1
ATOM 974 C CA . VAL A 1 121 ? 10.805 30.656 11.664 1 97 121 VAL A CA 1
ATOM 975 C C . VAL A 1 121 ? 10.102 31.844 11 1 97 121 VAL A C 1
ATOM 977 O O . VAL A 1 121 ? 10.586 32.969 11.047 1 97 121 VAL A O 1
ATOM 980 N N . ARG A 1 122 ? 9.055 31.594 10.367 1 95.44 122 ARG A N 1
ATOM 981 C CA . ARG A 1 122 ? 8.219 32.625 9.766 1 95.44 122 ARG A CA 1
ATOM 982 C C . ARG A 1 122 ? 6.75 32.438 10.133 1 95.44 122 ARG A C 1
ATOM 984 O O . ARG A 1 122 ? 6.297 31.297 10.312 1 95.44 122 ARG A O 1
ATOM 991 N N . GLN A 1 123 ? 6.082 33.5 10.203 1 94.75 123 GLN A N 1
ATOM 992 C CA . GLN A 1 123 ? 4.645 33.438 10.461 1 94.75 123 GLN A CA 1
ATOM 993 C C . GLN A 1 123 ? 3.848 33.594 9.172 1 94.75 123 GLN A C 1
ATOM 995 O O . GLN A 1 123 ? 4.074 34.562 8.422 1 94.75 123 GLN A O 1
ATOM 1000 N N . TYR A 1 124 ? 3.082 32.719 8.852 1 91.94 124 TYR A N 1
ATOM 1001 C CA . TYR A 1 124 ? 2.098 32.812 7.781 1 91.94 124 TYR A CA 1
ATOM 1002 C C . TYR A 1 124 ? 0.688 32.594 8.312 1 91.94 124 TYR A C 1
ATOM 1004 O O . TYR A 1 124 ? 0.375 31.5 8.805 1 91.94 124 TYR A O 1
ATOM 1012 N N . ASN A 1 125 ? -0.159 33.594 8.195 1 88.19 125 ASN A N 1
ATOM 1013 C CA . ASN A 1 125 ? -1.499 33.531 8.773 1 88.19 125 ASN A CA 1
ATOM 1014 C C . ASN A 1 125 ? -1.457 33.219 10.266 1 88.19 125 ASN A C 1
ATOM 1016 O O . ASN A 1 125 ? -0.823 33.938 11.039 1 88.19 125 ASN A O 1
ATOM 1020 N N . ASP A 1 126 ? -2.061 32.125 10.703 1 89.19 126 ASP A N 1
ATOM 1021 C CA . ASP A 1 126 ? -2.17 31.828 12.125 1 89.19 126 ASP A CA 1
ATOM 1022 C C . ASP A 1 126 ? -1.187 30.75 12.547 1 89.19 126 ASP A C 1
ATOM 1024 O O . ASP A 1 126 ? -1.296 30.188 13.648 1 89.19 126 ASP A O 1
ATOM 1028 N N . ALA A 1 127 ? -0.177 30.547 11.68 1 94.5 127 ALA A N 1
ATOM 1029 C CA . ALA A 1 127 ? 0.723 29.438 11.977 1 94.5 127 ALA A CA 1
ATOM 1030 C C . ALA A 1 127 ? 2.182 29.875 11.93 1 94.5 127 ALA A C 1
ATOM 1032 O O . ALA A 1 127 ? 2.535 30.781 11.164 1 94.5 127 ALA A O 1
ATOM 1033 N N . LEU A 1 128 ? 2.984 29.375 12.75 1 96.69 128 LEU A N 1
ATOM 1034 C CA . LEU A 1 128 ? 4.438 29.516 12.68 1 96.69 128 LEU A CA 1
ATOM 1035 C C . LEU A 1 128 ? 5.055 28.375 11.875 1 96.69 128 LEU A C 1
ATOM 1037 O O . LEU A 1 128 ? 4.887 27.203 12.219 1 96.69 128 LEU A O 1
ATOM 1041 N N . TRP A 1 129 ? 5.688 28.688 10.797 1 97.31 129 TRP A N 1
ATOM 1042 C CA . TRP A 1 129 ? 6.402 27.719 9.969 1 97.31 129 TRP A CA 1
ATOM 1043 C C . TRP A 1 129 ? 7.883 27.672 10.336 1 97.31 129 TRP A C 1
ATOM 1045 O O . TRP A 1 129 ? 8.547 28.719 10.398 1 97.31 129 TRP A O 1
ATOM 1055 N N . VAL A 1 130 ? 8.391 26.516 10.578 1 97.94 130 VAL A N 1
ATOM 1056 C CA . VAL A 1 130 ? 9.734 26.344 11.109 1 97.94 130 VAL A CA 1
ATOM 1057 C C . VAL A 1 130 ? 10.57 25.516 10.133 1 97.94 130 VAL A C 1
ATOM 1059 O O . VAL A 1 130 ? 10.109 24.484 9.641 1 97.94 130 VAL A O 1
ATOM 1062 N N . TRP A 1 131 ? 11.695 25.969 9.781 1 98 131 TRP A N 1
ATOM 1063 C CA . TRP A 1 131 ? 12.727 25.25 9.031 1 98 131 TRP A CA 1
ATOM 1064 C C . TRP A 1 131 ? 13.961 25.016 9.891 1 98 131 TRP A C 1
ATOM 1066 O O . TRP A 1 131 ? 14.539 25.953 10.43 1 98 131 TRP A O 1
ATOM 1076 N N . LEU A 1 132 ? 14.344 23.75 10.109 1 98.25 132 LEU A N 1
ATOM 1077 C CA . LEU A 1 132 ? 15.461 23.359 10.961 1 98.25 132 LEU A CA 1
ATOM 1078 C C . LEU A 1 132 ? 16.438 22.469 10.203 1 98.25 132 LEU A C 1
ATOM 1080 O O . LEU A 1 132 ? 16.031 21.469 9.617 1 98.25 132 LEU A O 1
ATOM 1084 N N . MET A 1 133 ? 17.625 22.797 10.141 1 97.44 133 MET A N 1
ATOM 1085 C CA . MET A 1 133 ? 18.672 21.922 9.617 1 97.44 133 MET A CA 1
ATOM 1086 C C . MET A 1 133 ? 19.703 21.594 10.695 1 97.44 133 MET A C 1
ATOM 1088 O O . MET A 1 133 ? 20.359 22.484 11.227 1 97.44 133 MET A O 1
ATOM 1092 N N . ILE A 1 134 ? 19.812 20.359 10.969 1 96.5 134 ILE A N 1
ATOM 1093 C CA . ILE A 1 134 ? 20.812 19.891 11.93 1 96.5 134 ILE A CA 1
ATOM 1094 C C . ILE A 1 134 ? 22.172 19.781 11.258 1 96.5 134 ILE A C 1
ATOM 1096 O O . ILE A 1 134 ? 22.281 19.25 10.141 1 96.5 134 ILE A O 1
ATOM 1100 N N . GLN A 1 135 ? 23.094 20.344 11.906 1 93.25 135 GLN A N 1
ATOM 1101 C CA . GLN A 1 135 ? 24.453 20.297 11.359 1 93.25 135 GLN A CA 1
ATOM 1102 C C . GLN A 1 135 ? 25.281 19.234 12.078 1 93.25 135 GLN A C 1
ATOM 1104 O O . GLN A 1 135 ? 25.359 19.234 13.312 1 93.25 135 GLN A O 1
ATOM 1109 N N . ASP A 1 136 ? 25.75 18.344 11.227 1 79.94 136 ASP A N 1
ATOM 1110 C CA . ASP A 1 136 ? 26.656 17.344 11.797 1 79.94 136 ASP A CA 1
ATOM 1111 C C . ASP A 1 136 ? 27.969 18 12.234 1 79.94 136 ASP A C 1
ATOM 1113 O O . ASP A 1 136 ? 28.297 19.109 11.797 1 79.94 136 ASP A O 1
ATOM 1117 N N . LYS A 1 137 ? 28.641 17.375 13.102 1 72.81 137 LYS A N 1
ATOM 1118 C CA . LYS A 1 137 ? 29.906 17.875 13.641 1 72.81 137 LYS A CA 1
ATOM 1119 C C . LYS A 1 137 ? 30.906 18.141 12.523 1 72.81 137 LYS A C 1
ATOM 1121 O O . LYS A 1 137 ? 31.703 19.078 12.594 1 72.81 137 LYS A O 1
ATOM 1126 N N . SER A 1 138 ? 30.734 17.438 11.5 1 69.75 138 SER A N 1
ATOM 1127 C CA . SER A 1 138 ? 31.812 17.469 10.516 1 69.75 138 SER A CA 1
ATOM 1128 C C . SER A 1 138 ? 31.438 18.328 9.32 1 69.75 138 SER A C 1
ATOM 1130 O O . SER A 1 138 ? 32.312 18.641 8.492 1 69.75 138 SER A O 1
ATOM 1132 N N . SER A 1 139 ? 30.188 18.688 9.227 1 72.69 139 SER A N 1
ATOM 1133 C CA . SER A 1 139 ? 29.844 19.406 8 1 72.69 139 SER A CA 1
ATOM 1134 C C . SER A 1 139 ? 28.812 20.484 8.273 1 72.69 139 SER A C 1
ATOM 1136 O O . SER A 1 139 ? 27.828 20.266 8.984 1 72.69 139 SER A O 1
ATOM 1138 N N . THR A 1 140 ? 29.141 21.734 7.832 1 78 140 THR A N 1
ATOM 1139 C CA . THR A 1 140 ? 28.203 22.859 7.906 1 78 140 THR A CA 1
ATOM 1140 C C . THR A 1 140 ? 27.5 23.062 6.566 1 78 140 THR A C 1
ATOM 1142 O O . THR A 1 140 ? 26.938 24.125 6.312 1 78 140 THR A O 1
ATOM 1145 N N . MET A 1 141 ? 27.562 22.016 5.852 1 85.31 141 MET A N 1
ATOM 1146 C CA . MET A 1 141 ? 27 22.125 4.508 1 85.31 141 MET A CA 1
ATOM 1147 C C . MET A 1 141 ? 25.5 21.828 4.523 1 85.31 141 MET A C 1
ATOM 1149 O O . MET A 1 141 ? 24.984 21.234 5.473 1 85.31 141 MET A O 1
ATOM 1153 N N . TRP A 1 142 ? 24.859 22.25 3.533 1 90.62 142 TRP A N 1
ATOM 1154 C CA . TRP A 1 142 ? 23.453 21.953 3.307 1 90.62 142 TRP A CA 1
ATOM 1155 C C . TRP A 1 142 ? 23.219 20.453 3.244 1 90.62 142 TRP A C 1
ATOM 1157 O O . TRP A 1 142 ? 23.75 19.766 2.363 1 90.62 142 TRP A O 1
ATOM 1167 N N . THR A 1 143 ? 22.438 19.922 4.148 1 90.56 143 THR A N 1
ATOM 1168 C CA . THR A 1 143 ? 22.172 18.484 4.238 1 90.56 143 THR A CA 1
ATOM 1169 C C . THR A 1 143 ? 20.656 18.219 4.258 1 90.56 143 THR A C 1
ATOM 1171 O O . THR A 1 143 ? 20.047 18.203 5.32 1 90.56 143 THR A O 1
ATOM 1174 N N . PRO A 1 144 ? 20.172 17.859 3.096 1 92.06 144 PRO A N 1
ATOM 1175 C CA . PRO A 1 144 ? 18.719 17.734 2.971 1 92.06 144 PRO A CA 1
ATOM 1176 C C . PRO A 1 144 ? 18.125 16.719 3.949 1 92.06 144 PRO A C 1
ATOM 1178 O O . PRO A 1 144 ? 17.031 16.938 4.488 1 92.06 144 PRO A O 1
ATOM 1181 N N . SER A 1 145 ? 18.812 15.586 4.242 1 92.56 145 SER A N 1
ATOM 1182 C CA . SER A 1 145 ? 18.297 14.523 5.094 1 92.56 145 SER A CA 1
ATOM 1183 C C . SER A 1 145 ? 18.188 14.977 6.547 1 92.56 145 SER A C 1
ATOM 1185 O O . SER A 1 145 ? 17.547 14.32 7.363 1 92.56 145 SER A O 1
ATOM 1187 N N . ASN A 1 146 ? 18.812 16.156 6.875 1 94.62 146 ASN A N 1
ATOM 1188 C CA . ASN A 1 146 ? 18.812 16.656 8.25 1 94.62 146 ASN A CA 1
ATOM 1189 C C . ASN A 1 146 ? 17.875 17.844 8.414 1 94.62 146 ASN A C 1
ATOM 1191 O O . ASN A 1 146 ? 17.922 18.547 9.422 1 94.62 146 ASN A O 1
ATOM 1195 N N . ILE A 1 147 ? 17.094 18.078 7.414 1 96.75 147 ILE A N 1
ATOM 1196 C CA . ILE A 1 147 ? 16.172 19.203 7.465 1 96.75 147 ILE A CA 1
ATOM 1197 C C . ILE A 1 147 ? 14.812 18.734 7.98 1 96.75 147 ILE A C 1
ATOM 1199 O O . ILE A 1 147 ? 14.297 17.703 7.547 1 96.75 147 ILE A O 1
ATOM 1203 N N . VAL A 1 148 ? 14.266 19.484 8.906 1 97.81 148 VAL A N 1
ATOM 1204 C CA . VAL A 1 148 ? 12.945 19.219 9.469 1 97.81 148 VAL A CA 1
ATOM 1205 C C . VAL A 1 148 ? 12.055 20.453 9.312 1 97.81 148 VAL A C 1
ATOM 1207 O O . VAL A 1 148 ? 12.461 21.562 9.656 1 97.81 148 VAL A O 1
ATOM 1210 N N . HIS A 1 149 ? 10.945 20.266 8.75 1 97.75 149 HIS A N 1
ATOM 1211 C CA . HIS A 1 149 ? 9.93 21.297 8.703 1 97.75 149 HIS A CA 1
ATOM 1212 C C . HIS A 1 149 ? 8.875 21.094 9.781 1 97.75 149 HIS A C 1
ATOM 1214 O O . HIS A 1 149 ? 8.469 19.953 10.047 1 97.75 149 HIS A O 1
ATOM 1220 N N . MET A 1 150 ? 8.438 22.172 10.367 1 97.94 150 MET A N 1
ATOM 1221 C CA . MET A 1 150 ? 7.387 22.109 11.375 1 97.94 150 MET A CA 1
ATOM 1222 C C . MET A 1 150 ? 6.379 23.234 11.195 1 97.94 150 MET A C 1
ATOM 1224 O O . MET A 1 150 ? 6.719 24.297 10.672 1 97.94 150 MET A O 1
ATOM 1228 N N . VAL A 1 151 ? 5.203 22.969 11.539 1 97.38 151 VAL A N 1
ATOM 1229 C CA . VAL A 1 151 ? 4.148 23.969 11.594 1 97.38 151 VAL A CA 1
ATOM 1230 C C . VAL A 1 151 ? 3.48 23.953 12.969 1 97.38 151 VAL A C 1
ATOM 1232 O O . VAL A 1 151 ? 3.1 22.891 13.461 1 97.38 151 VAL A O 1
ATOM 1235 N N . TYR A 1 152 ? 3.414 25.109 13.539 1 95.88 152 TYR A N 1
ATOM 1236 C CA . TYR A 1 152 ? 2.797 25.25 14.852 1 95.88 152 TYR A CA 1
ATOM 1237 C C . TYR A 1 152 ? 1.701 26.312 14.828 1 95.88 152 TYR A C 1
ATOM 1239 O O . TYR A 1 152 ? 1.905 27.422 14.312 1 95.88 152 TYR A O 1
ATOM 1247 N N . TYR A 1 153 ? 0.548 25.938 15.352 1 92.62 153 TYR A N 1
ATOM 1248 C CA . TYR A 1 153 ? -0.547 26.875 15.578 1 92.62 153 TYR A CA 1
ATOM 1249 C C . TYR A 1 153 ? -0.619 27.281 17.047 1 92.62 153 TYR A C 1
ATOM 1251 O O . TYR A 1 153 ? -1.104 26.531 17.891 1 92.62 153 TYR A O 1
ATOM 1259 N N . PRO A 1 154 ? -0.243 28.484 17.328 1 90.69 154 PRO A N 1
ATOM 1260 C CA . PRO A 1 154 ? -0.139 28.922 18.734 1 90.69 154 PRO A CA 1
ATOM 1261 C C . PRO A 1 154 ? -1.458 28.781 19.484 1 90.69 154 PRO A C 1
ATOM 1263 O O . PRO A 1 154 ? -1.457 28.594 20.703 1 90.69 154 PRO A O 1
ATOM 1266 N N . ALA A 1 155 ? -2.588 28.812 18.797 1 87.94 155 ALA A N 1
ATOM 1267 C CA . ALA A 1 155 ? -3.898 28.734 19.438 1 87.94 155 ALA A CA 1
ATOM 1268 C C . ALA A 1 155 ? -4.293 27.281 19.719 1 87.94 155 ALA A C 1
ATOM 1270 O O . ALA A 1 155 ? -5.41 27.016 20.156 1 87.94 155 ALA A O 1
ATOM 1271 N N . SER A 1 156 ? -3.389 26.344 19.453 1 92.19 156 SER A N 1
ATOM 1272 C CA . SER A 1 156 ? -3.701 24.938 19.625 1 92.19 156 SER A CA 1
ATOM 1273 C C . SER A 1 156 ? -2.516 24.172 20.219 1 92.19 156 SER A C 1
ATOM 1275 O O . SER A 1 156 ? -1.377 24.641 20.156 1 92.19 156 SER A O 1
ATOM 1277 N N . PRO A 1 157 ? -2.764 23.078 20.828 1 94.56 157 PRO A N 1
ATOM 1278 C CA . PRO A 1 157 ? -1.672 22.281 21.391 1 94.56 157 PRO A CA 1
ATOM 1279 C C . PRO A 1 157 ? -1.121 21.25 20.406 1 94.56 157 PRO A C 1
ATOM 1281 O O . PRO A 1 157 ? -0.758 20.141 20.797 1 94.56 157 PRO A O 1
ATOM 1284 N N . TYR A 1 158 ? -1.226 21.5 19.141 1 96.19 158 TYR A N 1
ATOM 1285 C CA . TYR A 1 158 ? -0.79 20.547 18.125 1 96.19 158 TYR A CA 1
ATOM 1286 C C . TYR A 1 158 ? 0.406 21.094 17.344 1 96.19 158 TYR A C 1
ATOM 1288 O O . TYR A 1 158 ? 0.475 22.281 17.047 1 96.19 158 TYR A O 1
ATOM 1296 N N . ILE A 1 159 ? 1.313 20.203 17.062 1 97.38 159 ILE A N 1
ATOM 1297 C CA . ILE A 1 159 ? 2.461 20.516 16.219 1 97.38 159 ILE A CA 1
ATOM 1298 C C . ILE A 1 159 ? 2.547 19.516 15.078 1 97.38 159 ILE A C 1
ATOM 1300 O O . ILE A 1 159 ? 2.285 18.312 15.273 1 97.38 159 ILE A O 1
ATOM 1304 N N . PHE A 1 160 ? 2.877 19.953 13.945 1 97.94 160 PHE A N 1
ATOM 1305 C CA . PHE A 1 160 ? 3 19.125 12.758 1 97.94 160 PHE A CA 1
ATOM 1306 C C . PHE A 1 160 ? 4.43 19.125 12.234 1 97.94 160 PHE A C 1
ATOM 1308 O O . PHE A 1 160 ? 5.031 20.203 12.07 1 97.94 160 PHE A O 1
ATOM 1315 N N . THR A 1 161 ? 4.98 17.984 11.984 1 98.25 161 THR A N 1
ATOM 1316 C CA . THR A 1 161 ? 6.367 17.906 11.539 1 98.25 161 THR A CA 1
ATOM 1317 C C . THR A 1 161 ? 6.484 17.031 10.289 1 98.25 161 THR A C 1
ATOM 1319 O O . THR A 1 161 ? 5.672 16.125 10.086 1 98.25 161 THR A O 1
ATOM 1322 N N . SER A 1 162 ? 7.43 17.375 9.492 1 97.44 162 SER A N 1
ATOM 1323 C CA . SER A 1 162 ? 7.859 16.391 8.5 1 97.44 162 SER A CA 1
ATOM 1324 C C . SER A 1 162 ? 8.57 15.219 9.156 1 97.44 162 SER A C 1
ATOM 1326 O O . SER A 1 162 ? 8.664 15.156 10.391 1 97.44 162 SER A O 1
ATOM 1328 N N . THR A 1 163 ? 8.984 14.266 8.406 1 96.56 163 THR A N 1
ATOM 1329 C CA . THR A 1 163 ? 9.68 13.109 8.953 1 96.56 163 THR A CA 1
ATOM 1330 C C . THR A 1 163 ? 10.977 13.523 9.641 1 96.56 163 THR A C 1
ATOM 1332 O O . THR A 1 163 ? 11.758 14.297 9.086 1 96.56 163 THR A O 1
ATOM 1335 N N . ILE A 1 164 ? 11.172 13.094 10.844 1 97.06 164 ILE A N 1
ATOM 1336 C CA . ILE A 1 164 ? 12.383 13.367 11.617 1 97.06 164 ILE A CA 1
ATOM 1337 C C . ILE A 1 164 ? 13.211 12.086 11.734 1 97.06 164 ILE A C 1
ATOM 1339 O O . ILE A 1 164 ? 12.68 11.023 12.055 1 97.06 164 ILE A O 1
ATOM 1343 N N . LYS A 1 165 ? 14.445 12.211 11.445 1 96.19 165 LYS A N 1
ATOM 1344 C CA . LYS A 1 165 ? 15.328 11.078 11.688 1 96.19 165 LYS A CA 1
ATOM 1345 C C . LYS A 1 165 ? 15.258 10.617 13.141 1 96.19 165 LYS A C 1
ATOM 1347 O O . LYS A 1 165 ? 15.203 11.445 14.055 1 96.19 165 LYS A O 1
ATOM 1352 N N . ALA A 1 166 ? 15.297 9.328 13.305 1 96.06 166 ALA A N 1
ATOM 1353 C CA . ALA A 1 166 ? 15.125 8.719 14.617 1 96.06 166 ALA A CA 1
ATOM 1354 C C . ALA A 1 166 ? 16.156 9.242 15.609 1 96.06 166 ALA A C 1
ATOM 1356 O O . ALA A 1 166 ? 15.852 9.453 16.781 1 96.06 166 ALA A O 1
ATOM 1357 N N . GLU A 1 167 ? 17.375 9.539 15.125 1 94.81 167 GLU A N 1
ATOM 1358 C CA . GLU A 1 167 ? 18.484 9.93 15.992 1 94.81 167 GLU A CA 1
ATOM 1359 C C . GLU A 1 167 ? 18.25 11.312 16.594 1 94.81 167 GLU A C 1
ATOM 1361 O O . GLU A 1 167 ? 18.844 11.648 17.625 1 94.81 167 GLU A O 1
ATOM 1366 N N . TYR A 1 168 ? 17.359 12.148 16 1 96.25 168 TYR A N 1
ATOM 1367 C CA . TYR A 1 168 ? 17.203 13.531 16.438 1 96.25 168 TYR A CA 1
ATOM 1368 C C . TYR A 1 168 ? 15.812 13.742 17.047 1 96.25 168 TYR A C 1
ATOM 1370 O O . TYR A 1 168 ? 15.57 14.75 17.719 1 96.25 168 TYR A O 1
ATOM 1378 N N . LYS A 1 169 ? 14.922 12.844 16.812 1 97.5 169 LYS A N 1
ATOM 1379 C CA . LYS A 1 169 ? 13.5 13.016 17.094 1 97.5 169 LYS A CA 1
ATOM 1380 C C . LYS A 1 169 ? 13.273 13.352 18.562 1 97.5 169 LYS A C 1
ATOM 1382 O O . LYS A 1 169 ? 12.586 14.328 18.891 1 97.5 169 LYS A O 1
ATOM 1387 N N . LYS A 1 170 ? 13.867 12.562 19.438 1 97.19 170 LYS A N 1
ATOM 1388 C CA . LYS A 1 170 ? 13.664 12.773 20.859 1 97.19 170 LYS A CA 1
ATOM 1389 C C . LYS A 1 170 ? 14.117 14.164 21.297 1 97.19 170 LYS A C 1
ATOM 1391 O O . LYS A 1 170 ? 13.453 14.82 22.094 1 97.19 170 LYS A O 1
ATOM 1396 N N . TYR A 1 171 ? 15.18 14.68 20.781 1 97.62 171 TYR A N 1
ATOM 1397 C CA . TYR A 1 171 ? 15.766 15.953 21.156 1 97.62 171 TYR A CA 1
ATOM 1398 C C . TYR A 1 171 ? 14.945 17.125 20.625 1 97.62 171 TYR A C 1
ATOM 1400 O O . TYR A 1 171 ? 14.719 18.109 21.312 1 97.62 171 TYR A O 1
ATOM 1408 N N . ILE A 1 172 ? 14.508 16.984 19.438 1 98.31 172 ILE A N 1
ATOM 1409 C CA . ILE A 1 172 ? 13.711 18.031 18.812 1 98.31 172 ILE A CA 1
ATOM 1410 C C . ILE A 1 172 ? 12.383 18.188 19.562 1 98.31 172 ILE A C 1
ATOM 1412 O O . ILE A 1 172 ? 11.977 19.297 19.891 1 98.31 172 ILE A O 1
ATOM 1416 N N . ILE A 1 173 ? 11.766 17.031 19.875 1 98.06 173 ILE A N 1
ATOM 1417 C CA . ILE A 1 173 ? 10.492 17.031 20.578 1 98.06 173 ILE A CA 1
ATOM 1418 C C . ILE A 1 173 ? 10.68 17.641 21.984 1 98.06 173 ILE A C 1
ATOM 1420 O O . ILE A 1 173 ? 9.875 18.469 22.406 1 98.06 173 ILE A O 1
ATOM 1424 N N . GLN A 1 174 ? 11.742 17.266 22.625 1 97.31 174 GLN A N 1
ATOM 1425 C CA . GLN A 1 174 ? 12.031 17.797 23.953 1 97.31 174 GLN A CA 1
ATOM 1426 C C . GLN A 1 174 ? 12.25 19.312 23.906 1 97.31 174 GLN A C 1
ATOM 1428 O O . GLN A 1 174 ? 11.734 20.047 24.75 1 97.31 174 GLN A O 1
ATOM 1433 N N . ALA A 1 175 ? 12.992 19.781 22.953 1 97.75 175 ALA A N 1
ATOM 1434 C CA . ALA A 1 175 ? 13.242 21.219 22.797 1 97.75 175 ALA A CA 1
ATOM 1435 C C . ALA A 1 175 ? 11.938 21.969 22.562 1 97.75 175 ALA A C 1
ATOM 1437 O O . ALA A 1 175 ? 11.742 23.062 23.109 1 97.75 175 ALA A O 1
ATOM 1438 N N . LEU A 1 176 ? 11.055 21.406 21.797 1 97.19 176 LEU A N 1
ATOM 1439 C CA . LEU A 1 176 ? 9.766 22.031 21.531 1 97.19 176 LEU A CA 1
ATOM 1440 C C . LEU A 1 176 ? 8.922 22.094 22.797 1 97.19 176 LEU A C 1
ATOM 1442 O O . LEU A 1 176 ? 8.305 23.125 23.094 1 97.19 176 LEU A O 1
ATOM 1446 N N . LEU A 1 177 ? 8.891 21.016 23.531 1 96.31 177 LEU A N 1
ATOM 1447 C CA . LEU A 1 177 ? 8.133 20.969 24.766 1 96.31 177 LEU A CA 1
ATOM 1448 C C . LEU A 1 177 ? 8.602 22.062 25.734 1 96.31 177 LEU A C 1
ATOM 1450 O O . LEU A 1 177 ? 7.777 22.797 26.266 1 96.31 177 LEU A O 1
ATOM 1454 N N . LEU A 1 178 ? 9.867 22.188 25.859 1 94.94 178 LEU A N 1
ATOM 1455 C CA . LEU A 1 178 ? 10.438 23.172 26.766 1 94.94 178 LEU A CA 1
ATOM 1456 C C . LEU A 1 178 ? 10.164 24.594 26.281 1 94.94 178 LEU A C 1
ATOM 1458 O O . LEU A 1 178 ? 9.852 25.469 27.078 1 94.94 178 LEU A O 1
ATOM 1462 N N . THR A 1 179 ? 10.289 24.766 25.016 1 94.75 179 THR A N 1
ATOM 1463 C CA . THR A 1 179 ? 10.07 26.094 24.438 1 94.75 179 THR A CA 1
ATOM 1464 C C . THR A 1 179 ? 8.617 26.531 24.594 1 94.75 179 THR A C 1
ATOM 1466 O O . THR A 1 179 ? 8.344 27.688 24.891 1 94.75 179 THR A O 1
ATOM 1469 N N . LEU A 1 180 ? 7.684 25.562 24.484 1 92.88 180 LEU A N 1
ATOM 1470 C CA . LEU A 1 180 ? 6.266 25.906 24.422 1 92.88 180 LEU A CA 1
ATOM 1471 C C . LEU A 1 180 ? 5.598 25.703 25.781 1 92.88 180 LEU A C 1
ATOM 1473 O O . LEU A 1 180 ? 4.441 26.094 25.969 1 92.88 180 LEU A O 1
ATOM 1477 N N . GLY A 1 181 ? 6.301 25.141 26.688 1 92.25 181 GLY A N 1
ATOM 1478 C CA . GLY A 1 181 ? 5.812 25.016 28.047 1 92.25 181 GLY A CA 1
ATOM 1479 C C . GLY A 1 181 ? 4.918 23.812 28.266 1 92.25 181 GLY A C 1
ATOM 1480 O O . GLY A 1 181 ? 3.963 23.875 29.031 1 92.25 181 GLY A O 1
ATOM 1481 N N . TYR A 1 182 ? 5.109 22.719 27.516 1 94.81 182 TYR A N 1
ATOM 1482 C CA . TYR A 1 182 ? 4.375 21.469 27.688 1 94.81 182 TYR A CA 1
ATOM 1483 C C . TYR A 1 182 ? 5.27 20.391 28.297 1 94.81 182 TYR A C 1
ATOM 1485 O O . TYR A 1 182 ? 6.496 20.5 28.266 1 94.81 182 TYR A O 1
ATOM 1493 N N . SER A 1 183 ? 4.707 19.344 28.844 1 95.75 183 SER A N 1
ATOM 1494 C CA . SER A 1 183 ? 5.504 18.312 29.5 1 95.75 183 SER A CA 1
ATOM 1495 C C . SER A 1 183 ? 5.527 17.031 28.688 1 95.75 183 SER A C 1
ATOM 1497 O O . SER A 1 183 ? 6.418 16.203 28.844 1 95.75 183 SER A O 1
ATOM 1499 N N . LYS A 1 184 ? 4.504 16.891 27.844 1 97 184 LYS A N 1
ATOM 1500 C CA . LYS A 1 184 ? 4.402 15.625 27.141 1 97 184 LYS A CA 1
ATOM 1501 C C . LYS A 1 184 ? 3.99 15.852 25.688 1 97 184 LYS A C 1
ATOM 1503 O O . LYS A 1 184 ? 3.158 16.719 25.391 1 97 184 LYS A O 1
ATOM 1508 N N . ALA A 1 185 ? 4.602 15.031 24.75 1 97.31 185 ALA A N 1
ATOM 1509 C CA . ALA A 1 185 ? 4.246 15.008 23.344 1 97.31 185 ALA A CA 1
ATOM 1510 C C . ALA A 1 185 ? 3.793 13.617 22.906 1 97.31 185 ALA A C 1
ATOM 1512 O O . ALA A 1 185 ? 4.492 12.633 23.156 1 97.31 185 ALA A O 1
ATOM 1513 N N . GLN A 1 186 ? 2.686 13.516 22.328 1 97.06 186 GLN A N 1
ATOM 1514 C CA . GLN A 1 186 ? 2.168 12.242 21.844 1 97.06 186 GLN A CA 1
ATOM 1515 C C . GLN A 1 186 ? 1.94 12.266 20.344 1 97.06 186 GLN A C 1
ATOM 1517 O O . GLN A 1 186 ? 1.257 13.156 19.828 1 97.06 186 GLN A O 1
ATOM 1522 N N . PHE A 1 187 ? 2.549 11.305 19.719 1 96.56 187 PHE A N 1
ATOM 1523 C CA . PHE A 1 187 ? 2.213 11.117 18.312 1 96.56 187 PHE A CA 1
ATOM 1524 C C . PHE A 1 187 ? 0.763 10.68 18.156 1 96.56 187 PHE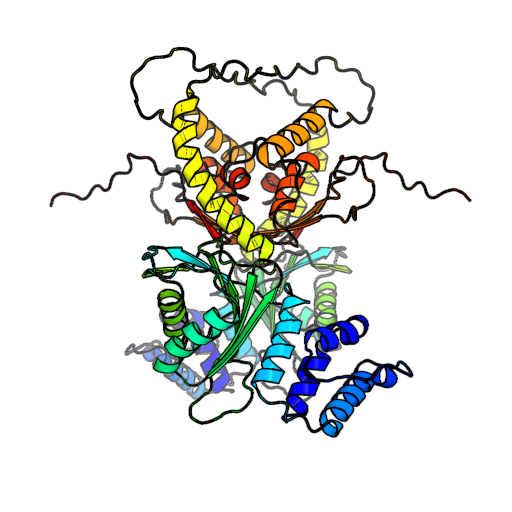 A C 1
ATOM 1526 O O . PHE A 1 187 ? 0.324 9.727 18.812 1 96.56 187 PHE A O 1
ATOM 1533 N N . MET A 1 188 ? -0.02 11.25 17.25 1 97.06 188 MET A N 1
ATOM 1534 C CA . MET A 1 188 ? -1.467 11.062 17.188 1 97.06 188 MET A CA 1
ATOM 1535 C C . MET A 1 188 ? -1.833 9.969 16.188 1 97.06 188 MET A C 1
ATOM 1537 O O . MET A 1 188 ? -3 9.594 16.078 1 97.06 188 MET A O 1
ATOM 1541 N N . ASP A 1 189 ? -0.917 9.328 15.469 1 97.12 189 ASP A N 1
ATOM 1542 C CA . ASP A 1 189 ? -1.204 8.461 14.328 1 97.12 189 ASP A CA 1
ATOM 1543 C C . ASP A 1 189 ? -2.078 9.172 13.297 1 97.12 189 ASP A C 1
ATOM 1545 O O . ASP A 1 189 ? -3.082 8.617 12.844 1 97.12 189 ASP A O 1
ATOM 1549 N N . LEU A 1 190 ? -1.886 10.406 13.125 1 98.19 190 LEU A N 1
ATOM 1550 C CA . LEU A 1 190 ? -2.555 11.273 12.164 1 98.19 190 LEU A CA 1
ATOM 1551 C C . LEU A 1 190 ? -1.54 11.969 11.258 1 98.19 190 LEU A C 1
ATOM 1553 O O . LEU A 1 190 ? -0.744 12.789 11.727 1 98.19 190 LEU A O 1
ATOM 1557 N N . SER A 1 191 ? -1.584 11.539 10.039 1 98.38 191 SER A N 1
ATOM 1558 C CA . SER A 1 191 ? -0.646 12.07 9.055 1 98.38 191 SER A CA 1
ATOM 1559 C C . SER A 1 191 ? -1.331 12.312 7.715 1 98.38 191 SER A C 1
ATOM 1561 O O . SER A 1 191 ? -2.338 11.672 7.402 1 98.38 191 SER A O 1
ATOM 1563 N N . GLY A 1 192 ? -0.798 13.195 6.965 1 97.94 192 GLY A N 1
ATOM 1564 C CA . GLY A 1 192 ? -1.356 13.531 5.664 1 97.94 192 GLY A CA 1
ATOM 1565 C C . GLY A 1 192 ? -0.617 14.664 4.977 1 97.94 192 GLY A C 1
ATOM 1566 O O . GLY A 1 192 ? 0.409 15.133 5.473 1 97.94 192 GLY A O 1
ATOM 1567 N N . ARG A 1 193 ? -1.19 15.141 3.934 1 97.06 193 ARG A N 1
ATOM 1568 C CA . ARG A 1 193 ? -0.472 16.094 3.102 1 97.06 193 ARG A CA 1
ATOM 1569 C C . ARG A 1 193 ? -0.996 17.516 3.32 1 97.06 193 ARG A C 1
ATOM 1571 O O . ARG A 1 193 ? -0.373 18.484 2.889 1 97.06 193 ARG A O 1
ATOM 1578 N N . ASP A 1 194 ? -2.105 17.641 3.926 1 96.5 194 ASP A N 1
ATOM 1579 C CA . ASP A 1 194 ? -2.725 18.938 4.145 1 96.5 194 ASP A CA 1
ATOM 1580 C C . ASP A 1 194 ? -2.703 19.328 5.621 1 96.5 194 ASP A C 1
ATOM 1582 O O . ASP A 1 194 ? -3.555 18.875 6.395 1 96.5 194 ASP A O 1
ATOM 1586 N N . VAL A 1 195 ? -1.788 20.172 5.953 1 95.94 195 VAL A N 1
ATOM 1587 C CA . VAL A 1 195 ? -1.533 20.453 7.363 1 95.94 195 VAL A CA 1
ATOM 1588 C C . VAL A 1 195 ? -2.74 21.156 7.977 1 95.94 195 VAL A C 1
ATOM 1590 O O . VAL A 1 195 ? -3.07 20.938 9.141 1 95.94 195 VAL A O 1
ATOM 1593 N N . GLU A 1 196 ? -3.416 22.031 7.258 1 94.69 196 GLU A N 1
ATOM 1594 C CA . GLU A 1 196 ? -4.602 22.703 7.773 1 94.69 196 GLU A CA 1
ATOM 1595 C C . GLU A 1 196 ? -5.715 21.719 8.086 1 94.69 196 GLU A C 1
ATOM 1597 O O . GLU A 1 196 ? -6.371 21.812 9.125 1 94.69 196 GLU A O 1
ATOM 1602 N N . SER A 1 197 ? -5.863 20.781 7.219 1 96.62 197 SER A N 1
ATOM 1603 C CA . SER A 1 197 ? -6.859 19.734 7.441 1 96.62 197 SER A CA 1
ATOM 1604 C C . SER A 1 197 ? -6.5 18.875 8.648 1 96.62 197 SER A C 1
ATOM 1606 O O . SER A 1 197 ? -7.371 18.516 9.445 1 96.62 197 SER A O 1
ATOM 1608 N N . LEU A 1 198 ? -5.219 18.547 8.742 1 97.31 198 LEU A N 1
ATOM 1609 C CA . LEU A 1 198 ? -4.773 17.766 9.891 1 97.31 198 LEU A CA 1
ATOM 1610 C C . LEU A 1 198 ? -5.055 18.5 11.195 1 97.31 198 LEU A C 1
ATOM 1612 O O . LEU A 1 198 ? -5.477 17.891 12.18 1 97.31 198 LEU A O 1
ATOM 1616 N N . ALA A 1 199 ? -4.828 19.797 11.156 1 96.12 199 ALA A N 1
ATOM 1617 C CA . ALA A 1 199 ? -5.09 20.609 12.344 1 96.12 199 ALA A CA 1
ATOM 1618 C C . ALA A 1 199 ? -6.574 20.594 12.711 1 96.12 199 ALA A C 1
ATOM 1620 O O . ALA A 1 199 ? -6.93 20.469 13.883 1 96.12 199 ALA A O 1
ATOM 1621 N N . GLU A 1 200 ? -7.398 20.703 11.727 1 95.62 200 GLU A N 1
ATOM 1622 C CA . GLU A 1 200 ? -8.836 20.656 11.961 1 95.62 200 GLU A CA 1
ATOM 1623 C C . GLU A 1 200 ? -9.258 19.297 12.523 1 95.62 200 GLU A C 1
ATOM 1625 O O . GLU A 1 200 ? -10.055 19.234 13.461 1 95.62 200 GLU A O 1
ATOM 1630 N N . LEU A 1 201 ? -8.727 18.25 11.961 1 97 201 LEU A N 1
ATOM 1631 C CA . LEU A 1 201 ? -9.062 16.906 12.414 1 97 201 LEU A CA 1
ATOM 1632 C C . LEU A 1 201 ? -8.578 16.672 13.844 1 97 201 LEU A C 1
ATOM 1634 O O . LEU A 1 201 ? -9.273 16.031 14.641 1 97 201 LEU A O 1
ATOM 1638 N N . ALA A 1 202 ? -7.395 17.156 14.148 1 96.75 202 ALA A N 1
ATOM 1639 C CA . ALA A 1 202 ? -6.875 17.047 15.508 1 96.75 202 ALA A CA 1
ATOM 1640 C C . ALA A 1 202 ? -7.785 17.766 16.5 1 96.75 202 ALA A C 1
ATOM 1642 O O . ALA A 1 202 ? -8.062 17.25 17.594 1 96.75 202 ALA A O 1
ATOM 1643 N N . LYS A 1 203 ? -8.297 18.891 16.141 1 94.81 203 LYS A N 1
ATOM 1644 C CA . LYS A 1 203 ? -9.195 19.672 16.984 1 94.81 203 LYS A CA 1
ATOM 1645 C C . LYS A 1 203 ? -10.523 18.938 17.188 1 94.81 203 LYS A C 1
ATOM 1647 O O . LYS A 1 203 ? -11.055 18.906 18.297 1 94.81 203 LYS A O 1
ATOM 1652 N N . ARG A 1 204 ? -11.039 18.391 16.125 1 93.5 204 ARG A N 1
ATOM 1653 C CA . ARG A 1 204 ? -12.312 17.672 16.188 1 93.5 204 ARG A CA 1
ATOM 1654 C C . ARG A 1 204 ? -12.227 16.5 17.156 1 93.5 204 ARG A C 1
ATOM 1656 O O . ARG A 1 204 ? -13.195 16.188 17.859 1 93.5 204 ARG A O 1
ATOM 1663 N N . LYS A 1 205 ? -11.125 15.805 17.094 1 92.38 205 LYS A N 1
ATOM 1664 C CA . LYS A 1 205 ? -10.93 14.656 17.969 1 92.38 205 LYS A CA 1
ATOM 1665 C C . LYS A 1 205 ? -11.094 15.062 19.438 1 92.38 205 LYS A C 1
ATOM 1667 O O . LYS A 1 205 ? -11.727 14.344 20.219 1 92.38 205 LYS A O 1
ATOM 1672 N N . HIS A 1 206 ? -10.672 16.172 19.812 1 84.06 206 HIS A N 1
ATOM 1673 C CA . HIS A 1 206 ? -10.633 16.562 21.219 1 84.06 206 HIS A CA 1
ATOM 1674 C C . HIS A 1 206 ? -11.836 17.422 21.594 1 84.06 206 HIS A C 1
ATOM 1676 O O . HIS A 1 206 ? -12.094 17.672 22.766 1 84.06 206 HIS A O 1
ATOM 1682 N N . SER A 1 207 ? -12.578 17.938 20.578 1 77 207 SER A N 1
ATOM 1683 C CA . SER A 1 207 ? -13.836 18.625 20.859 1 77 207 SER A CA 1
ATOM 1684 C C . SER A 1 207 ? -14.961 17.625 21.141 1 77 207 SER A C 1
ATOM 1686 O O . SER A 1 207 ? -15.867 17.906 21.922 1 77 207 SER A O 1
ATOM 1688 N N . GLN A 1 208 ? -15.078 16.578 20.391 1 62.34 208 GLN A N 1
ATOM 1689 C CA . GLN A 1 208 ? -16.094 15.555 20.562 1 62.34 208 GLN A CA 1
ATOM 1690 C C . GLN A 1 208 ? -15.961 14.867 21.922 1 62.34 208 GLN A C 1
ATOM 1692 O O . GLN A 1 208 ? -16.953 14.5 22.547 1 62.34 208 GLN A O 1
ATOM 1697 N N . LYS A 1 209 ? -14.734 14.578 22.328 1 54.47 209 LYS A N 1
ATOM 1698 C CA . LYS A 1 209 ? -14.555 13.984 23.656 1 54.47 209 LYS A CA 1
ATOM 1699 C C . LYS A 1 209 ? -15.125 14.883 24.75 1 54.47 209 LYS A C 1
ATOM 1701 O O . LYS A 1 209 ? -15.656 14.391 25.75 1 54.47 209 LYS A O 1
ATOM 1706 N N . GLY A 1 210 ? -15.141 16.203 24.531 1 44.22 210 GLY A N 1
ATOM 1707 C CA . GLY A 1 210 ? -15.758 17.125 25.469 1 44.22 210 GLY A CA 1
ATOM 1708 C C . GLY A 1 210 ? -17.266 17.125 25.391 1 44.22 210 GLY A C 1
ATOM 1709 O O . GLY A 1 210 ? -17.953 17.312 26.406 1 44.22 210 GLY A O 1
ATOM 1710 N N . SER A 1 211 ? -17.781 17.109 24.188 1 42.81 211 SER A N 1
ATOM 1711 C CA . SER A 1 211 ? -19.234 17.156 24.031 1 42.81 211 SER A CA 1
ATOM 1712 C C . SER A 1 211 ? -19.875 15.828 24.422 1 42.81 211 SER A C 1
ATOM 1714 O O . SER A 1 211 ? -21.078 15.781 24.734 1 42.81 211 SER A O 1
ATOM 1716 N N . SER A 1 212 ? -19.297 14.766 24.188 1 41 212 SER A N 1
ATOM 1717 C CA . SER A 1 212 ? -19.922 13.531 24.641 1 41 212 SER A CA 1
ATOM 1718 C C . SER A 1 212 ? -20.109 13.523 26.156 1 41 212 SER A C 1
ATOM 1720 O O . SER A 1 212 ? -20.922 12.758 26.688 1 41 212 SER A O 1
ATOM 1722 N N . ARG A 1 213 ? -19.469 14.328 27.047 1 36.19 213 ARG A N 1
ATOM 1723 C CA . ARG A 1 213 ? -19.875 14.453 28.438 1 36.19 213 ARG A CA 1
ATOM 1724 C C . ARG A 1 213 ? -21.203 15.195 28.547 1 36.19 213 ARG A C 1
ATOM 1726 O O . ARG A 1 213 ? -21.984 14.938 29.469 1 36.19 213 ARG A O 1
ATOM 1733 N N . VAL A 1 214 ? -21.5 16.188 27.703 1 32.84 214 VAL A N 1
ATOM 1734 C CA . VAL A 1 214 ? -22.766 16.891 27.859 1 32.84 214 VAL A CA 1
ATOM 1735 C C . VAL A 1 214 ? -23.891 16.078 27.219 1 32.84 214 VAL A C 1
ATOM 1737 O O . VAL A 1 214 ? -25.031 16.109 27.672 1 32.84 214 VAL A O 1
ATOM 1740 N N . ARG A 1 215 ? -23.578 15.406 26.109 1 33.91 215 ARG A N 1
ATOM 1741 C CA . ARG A 1 215 ? -24.734 14.703 25.547 1 33.91 215 ARG A CA 1
ATOM 1742 C C . ARG A 1 215 ? -25.125 13.516 26.422 1 33.91 215 ARG A C 1
ATOM 1744 O O . ARG A 1 215 ? -26.156 12.891 26.203 1 33.91 215 ARG A O 1
ATOM 1751 N N . HIS A 1 216 ? -24.281 13.008 27.297 1 34.41 216 HIS A N 1
ATOM 1752 C CA . HIS A 1 216 ? -24.922 12.055 28.203 1 34.41 216 HIS A CA 1
ATOM 1753 C C . HIS A 1 216 ? -26.047 12.719 28.984 1 34.41 216 HIS A C 1
ATOM 1755 O O . HIS A 1 216 ? -26.891 12.023 29.562 1 34.41 216 HIS A O 1
ATOM 1761 N N . ASN A 1 217 ? -25.875 14.039 29.312 1 30.95 217 ASN A N 1
ATOM 1762 C CA . ASN A 1 217 ? -26.984 14.523 30.109 1 30.95 217 ASN A CA 1
ATOM 1763 C C . ASN A 1 217 ? -28.234 14.758 29.25 1 30.95 217 ASN A C 1
ATOM 1765 O O . ASN A 1 217 ? -29.344 14.82 29.766 1 30.95 217 ASN A O 1
ATOM 1769 N N . GLN A 1 218 ? -28.062 15.32 28.016 1 30.14 218 GLN A N 1
ATOM 1770 C CA . GLN A 1 218 ? -29.328 15.609 27.359 1 30.14 218 GLN A CA 1
ATOM 1771 C C . GLN A 1 218 ? -29.891 14.359 26.688 1 30.14 218 GLN A C 1
ATOM 1773 O O . GLN A 1 218 ? -30.844 14.445 25.906 1 30.14 218 GLN A O 1
ATOM 1778 N N . GLU A 1 219 ? -29.312 13.25 26.859 1 32.59 219 GLU A N 1
ATOM 1779 C CA . GLU A 1 219 ? -29.938 12.047 26.297 1 32.59 219 GLU A CA 1
ATOM 1780 C C . GLU A 1 219 ? -31.375 11.883 26.797 1 32.59 219 GLU A C 1
ATOM 1782 O O . GLU A 1 219 ? -32.031 10.883 26.5 1 32.59 219 GLU A O 1
ATOM 1787 N N . ASP A 1 220 ? -31.781 12.781 27.734 1 31.2 220 ASP A N 1
ATOM 1788 C CA . ASP A 1 220 ? -33.156 12.484 28.156 1 31.2 220 ASP A CA 1
ATOM 1789 C C . ASP A 1 220 ? -34.156 12.906 27.094 1 31.2 220 ASP A C 1
ATOM 1791 O O . ASP A 1 220 ? -35.344 13.102 27.375 1 31.2 220 ASP A O 1
ATOM 1795 N N . ALA A 1 221 ? -33.719 13.586 26.062 1 27.92 221 ALA A N 1
ATOM 1796 C CA . ALA A 1 221 ? -34.875 13.883 25.219 1 27.92 221 ALA A CA 1
ATOM 1797 C C . ALA A 1 221 ? -35.469 12.602 24.625 1 27.92 221 ALA A C 1
ATOM 1799 O O . ALA A 1 221 ? -34.75 11.641 24.359 1 27.92 221 ALA A O 1
ATOM 1800 N N . SER A 1 222 ? -36.844 12.367 24.516 1 29.14 222 SER A N 1
ATOM 1801 C 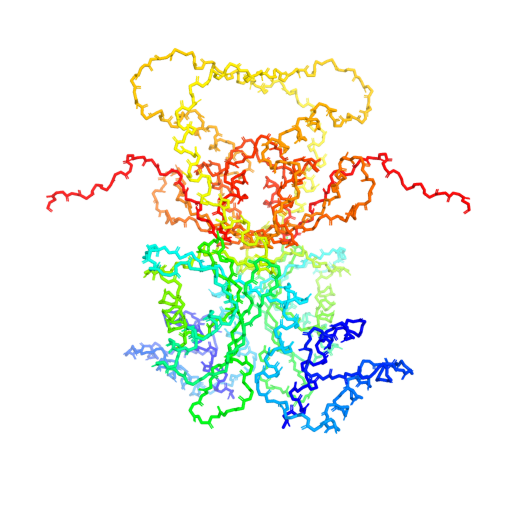CA . SER A 1 222 ? -37.719 11.25 24.203 1 29.14 222 SER A CA 1
ATOM 1802 C C . SER A 1 222 ? -37.469 10.703 22.812 1 29.14 222 SER A C 1
ATOM 1804 O O . SER A 1 222 ? -37.281 11.469 21.859 1 29.14 222 SER A O 1
ATOM 1806 N N . PRO A 1 223 ? -36.906 9.508 22.641 1 30.44 223 PRO A N 1
ATOM 1807 C CA . PRO A 1 223 ? -36.781 8.703 21.422 1 30.44 223 PRO A CA 1
ATOM 1808 C C . PRO A 1 223 ? -38.031 8.766 20.562 1 30.44 223 PRO A C 1
ATOM 1810 O O . PRO A 1 223 ? -38.156 8.023 19.578 1 30.44 223 PRO A O 1
ATOM 1813 N N . GLU A 1 224 ? -39.031 9.602 20.781 1 30.31 224 GLU A N 1
ATOM 1814 C CA . GLU A 1 224 ? -40.344 9.398 20.125 1 30.31 224 GLU A CA 1
ATOM 1815 C C . GLU A 1 224 ? -40.219 9.562 18.625 1 30.31 224 GLU A C 1
ATOM 1817 O O . GLU A 1 224 ? -40.969 8.945 17.859 1 30.31 224 GLU A O 1
ATOM 1822 N N . SER A 1 225 ? -39.5 10.547 18.125 1 26.89 225 SER A N 1
ATOM 1823 C CA . SER A 1 225 ? -39.875 10.828 16.75 1 26.89 225 SER A CA 1
ATOM 1824 C C . SER A 1 225 ? -39.219 9.844 15.781 1 26.89 225 SER A C 1
ATOM 1826 O O . SER A 1 225 ? -38.812 10.227 14.68 1 26.89 225 SER A O 1
ATOM 1828 N N . ARG A 1 226 ? -38.531 8.781 16.219 1 29.64 226 ARG A N 1
ATOM 1829 C CA . ARG A 1 226 ? -38.125 7.883 15.133 1 29.64 226 ARG A CA 1
ATOM 1830 C C . ARG A 1 226 ? -39.375 7.324 14.414 1 29.64 226 ARG A C 1
ATOM 1832 O O . ARG A 1 226 ? -40.094 6.516 14.977 1 29.64 226 ARG A O 1
ATOM 1839 N N . THR A 1 227 ? -40.094 8.109 13.586 1 27.89 227 THR A N 1
ATOM 1840 C CA . THR A 1 227 ? -41.125 7.602 12.68 1 27.89 227 THR A CA 1
ATOM 1841 C C . THR A 1 227 ? -40.625 6.348 11.961 1 27.89 227 THR A C 1
ATOM 1843 O O . THR A 1 227 ? -39.531 6.348 11.383 1 27.89 227 THR A O 1
ATOM 1846 N N . SER A 1 228 ? -40.938 5.234 12.453 1 29.25 228 SER A N 1
ATOM 1847 C CA . SER A 1 228 ? -40.969 3.939 11.781 1 29.25 228 SER A CA 1
ATOM 1848 C C . SER A 1 228 ? -41.469 4.07 10.352 1 29.25 228 SER A C 1
ATOM 1850 O O . SER A 1 228 ? -42.656 4.383 10.133 1 29.25 228 SER A O 1
ATOM 1852 N N . ARG A 1 229 ? -40.844 4.605 9.43 1 28.94 229 ARG A N 1
ATOM 1853 C CA . ARG A 1 229 ? -41.406 4.434 8.086 1 28.94 229 ARG A CA 1
ATOM 1854 C C . ARG A 1 229 ? -41.656 2.963 7.789 1 28.94 229 ARG A C 1
ATOM 1856 O O . ARG A 1 229 ? -40.75 2.133 7.84 1 28.94 229 ARG A O 1
ATOM 1863 N N . LYS A 1 230 ? -42.938 2.418 7.934 1 27.75 230 LYS A N 1
ATOM 1864 C CA . LYS A 1 230 ? -43.531 1.254 7.297 1 27.75 230 LYS A CA 1
ATOM 1865 C C . LYS A 1 230 ? -43.094 1.128 5.84 1 27.75 230 LYS A C 1
ATOM 1867 O O . LYS A 1 230 ? -43.25 2.066 5.055 1 27.75 230 LYS A O 1
ATOM 1872 N N . ARG A 1 231 ? -42.125 0.374 5.586 1 29.33 231 ARG A N 1
ATOM 1873 C CA . ARG A 1 231 ? -41.969 -0.035 4.195 1 29.33 231 ARG A CA 1
ATOM 1874 C C . ARG A 1 231 ? -43.312 -0.341 3.543 1 29.33 231 ARG A C 1
ATOM 1876 O O . ARG A 1 231 ? -44.031 -1.231 3.99 1 29.33 231 ARG A O 1
ATOM 1883 N N . ARG A 1 232 ? -44.062 0.661 3.023 1 27.41 232 ARG A N 1
ATOM 1884 C CA . ARG A 1 232 ? -45.188 0.379 2.146 1 27.41 232 ARG A CA 1
ATOM 1885 C C . ARG A 1 232 ? -44.906 -0.805 1.232 1 27.41 232 ARG A C 1
ATOM 1887 O O . ARG A 1 232 ? -43.812 -0.88 0.638 1 27.41 232 ARG A O 1
ATOM 1894 N N . LYS A 1 233 ? -45.656 -1.868 1.378 1 28.42 233 LYS A N 1
ATOM 1895 C CA . LYS A 1 233 ? -45.875 -3.016 0.503 1 28.42 233 LYS A CA 1
ATOM 1896 C C . LYS A 1 233 ? -46.062 -2.576 -0.945 1 28.42 233 LYS A C 1
ATOM 1898 O O . LYS A 1 233 ? -47 -1.847 -1.259 1 28.42 233 LYS A O 1
ATOM 1903 N N . GLN A 1 234 ? -45.031 -2.375 -1.738 1 28.31 234 GLN A N 1
ATOM 1904 C CA . GLN A 1 234 ? -45.312 -2.291 -3.164 1 28.31 234 GLN A CA 1
ATOM 1905 C C . GLN A 1 234 ? -46.219 -3.441 -3.611 1 28.31 234 GLN A C 1
ATOM 1907 O O . GLN A 1 234 ? -45.812 -4.602 -3.602 1 28.31 234 GLN A O 1
ATOM 1912 N N . ASP A 1 235 ? -47.5 -3.365 -3.213 1 27.98 235 ASP A N 1
ATOM 1913 C CA . ASP A 1 235 ? -48.5 -4.273 -3.783 1 27.98 235 ASP A CA 1
ATOM 1914 C C . ASP A 1 235 ? -48.219 -4.523 -5.266 1 27.98 235 ASP A C 1
ATOM 1916 O O . ASP A 1 235 ? -48.156 -5.672 -5.707 1 27.98 235 ASP A O 1
ATOM 1920 N N . GLU A 1 236 ? -49.094 -3.756 -6.082 1 27.66 236 GLU A N 1
ATOM 1921 C CA . GLU A 1 236 ? -49.781 -4.191 -7.301 1 27.66 236 GLU A CA 1
ATOM 1922 C C . GLU A 1 236 ? -48.781 -4.379 -8.445 1 27.66 236 GLU A C 1
ATOM 1924 O O . GLU A 1 236 ? -47.812 -3.615 -8.57 1 27.66 236 GLU A O 1
ATOM 1929 N N . GLU A 1 237 ? -48.75 -5.605 -9.055 1 28.73 237 GLU A N 1
ATOM 1930 C CA . GLU A 1 237 ? -48.219 -6.258 -10.242 1 28.73 237 GLU A CA 1
ATOM 1931 C C . GLU A 1 237 ? -48.344 -5.363 -11.469 1 28.73 237 GLU A C 1
ATOM 1933 O O . GLU A 1 237 ? -49.125 -5.645 -12.375 1 28.73 237 GLU A O 1
ATOM 1938 N N . SER A 1 238 ? -48.594 -4.031 -11.391 1 28.38 238 SER A N 1
ATOM 1939 C CA . SER A 1 238 ? -48.812 -3.576 -12.758 1 28.38 238 SER A CA 1
ATOM 1940 C C . SER A 1 238 ? -47.625 -3.945 -13.664 1 28.38 238 SER A C 1
ATOM 1942 O O . SER A 1 238 ? -46.469 -3.926 -13.227 1 28.38 238 SER A O 1
ATOM 1944 N N . GLU A 1 239 ? -47.75 -4.707 -14.828 1 28.55 239 GLU A N 1
ATOM 1945 C CA . GLU A 1 239 ? -47.125 -5.352 -15.961 1 28.55 239 GLU A CA 1
ATOM 1946 C C . GLU A 1 239 ? -46 -4.477 -16.531 1 28.55 239 GLU A C 1
ATOM 1948 O O . GLU A 1 239 ? -45.25 -4.906 -17.406 1 28.55 239 GLU A O 1
ATOM 1953 N N . ASN A 1 240 ? -46.25 -3.09 -16.672 1 31.86 240 ASN A N 1
ATOM 1954 C CA . ASN A 1 240 ? -45.406 -2.375 -17.625 1 31.86 240 ASN A CA 1
ATOM 1955 C C . ASN A 1 240 ? -43.969 -2.283 -17.141 1 31.86 240 ASN A C 1
ATOM 1957 O O . ASN A 1 240 ? -43.688 -2.072 -15.961 1 31.86 240 ASN A O 1
ATOM 1961 N N . GLU A 1 241 ? -42.938 -2.891 -17.781 1 33.31 241 GLU A N 1
ATOM 1962 C CA . GLU A 1 241 ? -41.469 -2.99 -17.828 1 33.31 241 GLU A CA 1
ATOM 1963 C C . GLU A 1 241 ? -40.812 -1.691 -17.391 1 33.31 241 GLU A C 1
ATOM 1965 O O . GLU A 1 241 ? -39.625 -1.475 -17.625 1 33.31 241 GLU A O 1
ATOM 1970 N N . ASP A 1 242 ? -41.562 -0.634 -17.016 1 32.19 242 ASP A N 1
ATOM 1971 C CA . ASP A 1 242 ? -40.938 0.667 -16.828 1 32.19 242 ASP A CA 1
ATOM 1972 C C . ASP A 1 242 ? -39.875 0.613 -15.727 1 32.19 242 ASP A C 1
ATOM 1974 O O . ASP A 1 242 ? -40 -0.14 -14.766 1 32.19 242 ASP A O 1
ATOM 1978 N N . VAL A 1 243 ? -38.562 1.031 -15.992 1 35.72 243 VAL A N 1
ATOM 1979 C CA . VAL A 1 243 ? -37.375 1.335 -15.211 1 35.72 243 VAL A CA 1
ATOM 1980 C C . VAL A 1 243 ? -37.781 1.852 -13.828 1 35.72 243 VAL A C 1
ATOM 1982 O O . VAL A 1 243 ? -38.469 2.867 -13.719 1 35.72 243 VAL A O 1
ATOM 1985 N N . ILE A 1 244 ? -38.094 1.175 -12.867 1 37.88 244 ILE A N 1
ATOM 1986 C CA . ILE A 1 244 ? -38.406 1.584 -11.5 1 37.88 244 ILE A CA 1
ATOM 1987 C C . ILE A 1 244 ? -37.438 2.688 -11.055 1 37.88 244 ILE A C 1
ATOM 1989 O O . ILE A 1 244 ? -36.219 2.479 -10.992 1 37.88 244 ILE A O 1
ATOM 1993 N N . PRO A 1 245 ? -37.531 4.062 -11.25 1 43.94 245 PRO A N 1
ATOM 1994 C CA . PRO A 1 245 ? -36.781 5.199 -10.734 1 43.94 245 PRO A CA 1
ATOM 1995 C C . PRO A 1 245 ? -36.25 4.957 -9.328 1 43.94 245 PRO A C 1
ATOM 1997 O O . PRO A 1 245 ? -36.938 4.391 -8.477 1 43.94 245 PRO A O 1
ATOM 2000 N N . GLU A 1 246 ? -34.938 4.562 -9.094 1 52.03 246 GLU A N 1
ATOM 2001 C CA . GLU A 1 246 ? -34.531 4.73 -7.699 1 52.03 246 GLU A CA 1
ATOM 2002 C C . GLU A 1 246 ? -35.469 5.68 -6.965 1 52.03 246 GLU A C 1
ATOM 2004 O O . GLU A 1 246 ? -35.781 6.777 -7.453 1 52.03 246 GLU A O 1
ATOM 2009 N N . ASP A 1 247 ? -36.312 5.203 -6.078 1 63.34 247 ASP A N 1
ATOM 2010 C CA . ASP A 1 247 ? -37.406 5.891 -5.402 1 63.34 247 ASP A CA 1
ATOM 2011 C C . ASP A 1 247 ? -36.938 7.227 -4.82 1 63.34 247 ASP A C 1
ATOM 2013 O O . ASP A 1 247 ? -35.844 7.316 -4.266 1 63.34 247 ASP A O 1
ATOM 2017 N N . ALA A 1 248 ? -37.25 8.305 -5.484 1 72.56 248 ALA A N 1
ATOM 2018 C CA . ALA A 1 248 ? -37.062 9.672 -5.004 1 72.56 248 ALA A CA 1
ATOM 2019 C C . ALA A 1 248 ? -37 9.711 -3.479 1 72.56 248 ALA A C 1
ATOM 2021 O O . ALA A 1 248 ? -36.188 10.461 -2.908 1 72.56 248 ALA A O 1
ATOM 2022 N N . GLU A 1 249 ? -37.594 8.773 -2.896 1 79.06 249 GLU A N 1
ATOM 2023 C CA . GLU A 1 249 ? -37.594 8.742 -1.437 1 79.06 249 GLU A CA 1
ATOM 2024 C C . GLU A 1 249 ? -36.281 8.188 -0.881 1 79.06 249 GLU A C 1
ATOM 2026 O O . GLU A 1 249 ? -35.75 8.703 0.111 1 79.06 249 GLU A O 1
ATOM 2031 N N . ASP A 1 250 ? -35.812 7.18 -1.529 1 81.81 250 ASP A N 1
ATOM 2032 C CA . ASP A 1 250 ? -34.562 6.578 -1.082 1 81.81 250 ASP A CA 1
ATOM 2033 C C . ASP A 1 250 ? -33.375 7.551 -1.26 1 81.81 250 ASP A C 1
ATOM 2035 O O . ASP A 1 250 ? -32.5 7.641 -0.397 1 81.81 250 ASP A O 1
ATOM 2039 N N . ARG A 1 251 ? -33.469 8.195 -2.326 1 82.81 251 ARG A N 1
ATOM 2040 C CA . ARG A 1 251 ? -32.438 9.172 -2.582 1 82.81 251 ARG A CA 1
ATOM 2041 C C . ARG A 1 251 ? -32.469 10.297 -1.558 1 82.81 251 ARG A C 1
ATOM 2043 O O . ARG A 1 251 ? -31.422 10.734 -1.063 1 82.81 251 ARG A O 1
ATOM 2050 N N . GLN A 1 252 ? -33.625 10.805 -1.297 1 86.62 252 GLN A N 1
ATOM 2051 C CA . GLN A 1 252 ? -33.781 11.867 -0.303 1 86.62 252 GLN A CA 1
ATOM 2052 C C . GLN A 1 252 ? -33.281 11.398 1.071 1 86.62 252 GLN A C 1
ATOM 2054 O O . GLN A 1 252 ? -32.656 12.164 1.8 1 86.62 252 GLN A O 1
ATOM 2059 N N . TRP A 1 253 ? -33.594 10.188 1.332 1 88.88 253 TRP A N 1
ATOM 2060 C CA . TRP A 1 253 ? -33.125 9.625 2.604 1 88.88 253 TRP A CA 1
ATOM 2061 C C . TRP A 1 253 ? -31.609 9.578 2.676 1 88.88 253 TRP A C 1
ATOM 2063 O O . TRP A 1 253 ? -31.031 9.961 3.688 1 88.88 253 TRP A O 1
ATOM 2073 N N . ARG A 1 254 ? -31 9.133 1.666 1 89 254 ARG A N 1
ATOM 2074 C CA . ARG A 1 254 ? -29.547 9.039 1.623 1 89 254 ARG A CA 1
ATOM 2075 C C . ARG A 1 254 ? -28.906 10.414 1.784 1 89 254 ARG A C 1
ATOM 2077 O O . ARG A 1 254 ? -27.922 10.562 2.518 1 89 254 ARG A O 1
ATOM 2084 N N . GLU A 1 255 ? -29.469 11.336 1.145 1 88.19 255 GLU A N 1
ATOM 2085 C CA . GLU A 1 255 ? -28.922 12.695 1.192 1 88.19 255 GLU A CA 1
ATOM 2086 C C . GLU A 1 255 ? -29.094 13.305 2.582 1 88.19 255 GLU A C 1
ATOM 2088 O O . GLU A 1 255 ? -28.172 13.938 3.098 1 88.19 255 GLU A O 1
ATOM 2093 N N . GLU A 1 256 ? -30.266 13.102 3.125 1 91.19 256 GLU A N 1
ATOM 2094 C CA . GLU A 1 256 ? -30.531 13.633 4.453 1 91.19 256 GLU A CA 1
ATOM 2095 C C . GLU A 1 256 ? -29.641 12.977 5.508 1 91.19 256 GLU A C 1
ATOM 2097 O O . GLU A 1 256 ? -29.094 13.656 6.379 1 91.19 256 GLU A O 1
ATOM 2102 N N . TYR A 1 257 ? -29.594 11.703 5.398 1 90.81 257 TYR A N 1
ATOM 2103 C CA . TYR A 1 257 ? -28.734 10.969 6.32 1 90.81 257 TYR A CA 1
ATOM 2104 C C . TYR A 1 257 ? -27.297 11.469 6.238 1 90.81 257 TYR A C 1
ATOM 2106 O O . TYR A 1 257 ? -26.641 11.664 7.266 1 90.81 257 TYR A O 1
ATOM 2114 N N . THR A 1 258 ? -26.797 11.633 5.07 1 89.94 258 THR A N 1
ATOM 2115 C CA . THR A 1 258 ? -25.422 12.094 4.84 1 89.94 258 THR A CA 1
ATOM 2116 C C . THR A 1 258 ? -25.219 13.484 5.438 1 89.94 258 THR A C 1
ATOM 2118 O O . THR A 1 258 ? -24.203 13.734 6.09 1 89.94 258 THR A O 1
ATOM 2121 N N . ARG A 1 259 ? -26.172 14.344 5.219 1 90.44 259 ARG A N 1
ATOM 2122 C CA . ARG A 1 259 ? -26.094 15.695 5.75 1 90.44 259 ARG A CA 1
ATOM 2123 C C . ARG A 1 259 ? -26.062 15.688 7.277 1 90.44 259 ARG A C 1
ATOM 2125 O O . ARG A 1 259 ? -25.297 16.422 7.895 1 90.44 259 ARG A O 1
ATOM 2132 N N . ASP A 1 260 ? -26.844 14.828 7.816 1 90.5 260 ASP A N 1
ATOM 2133 C CA . ASP A 1 260 ? -26.938 14.75 9.273 1 90.5 260 ASP A CA 1
ATOM 2134 C C . ASP A 1 260 ? -25.656 14.188 9.867 1 90.5 260 ASP A C 1
ATOM 2136 O O . ASP A 1 260 ? -25.234 14.594 10.953 1 90.5 260 ASP A O 1
ATOM 2140 N N . THR A 1 261 ? -25.078 13.312 9.188 1 90.12 261 THR A N 1
ATOM 2141 C CA . THR A 1 261 ? -23.922 12.586 9.711 1 90.12 261 THR A CA 1
ATOM 2142 C C . THR A 1 261 ? -22.641 13.367 9.469 1 90.12 261 THR A C 1
ATOM 2144 O O . THR A 1 261 ? -21.797 13.469 10.352 1 90.12 261 THR A O 1
ATOM 2147 N N . PHE A 1 262 ? -22.469 13.984 8.234 1 91.06 262 PHE A N 1
ATOM 2148 C CA . PHE A 1 262 ? -21.188 14.547 7.832 1 91.06 262 PHE A CA 1
ATOM 2149 C C . PHE A 1 262 ? -21.281 16.062 7.699 1 91.06 262 PHE A C 1
ATOM 2151 O O . PHE A 1 262 ? -20.266 16.75 7.602 1 91.06 262 PHE A O 1
ATOM 2158 N N . GLY A 1 263 ? -22.5 16.578 7.727 1 89.12 263 GLY A N 1
ATOM 2159 C CA . GLY A 1 263 ? -22.688 18.016 7.551 1 89.12 263 GLY A CA 1
ATOM 2160 C C . GLY A 1 263 ? -22.672 18.453 6.098 1 89.12 263 GLY A C 1
ATOM 2161 O O . GLY A 1 263 ? -22.453 17.625 5.203 1 89.12 263 GLY A O 1
ATOM 2162 N N . ASP A 1 264 ? -22.797 19.719 5.832 1 88.12 264 ASP A N 1
ATOM 2163 C CA . ASP A 1 264 ? -22.875 20.266 4.488 1 88.12 264 ASP A CA 1
ATOM 2164 C C . ASP A 1 264 ? -21.516 20.828 4.055 1 88.12 264 ASP A C 1
ATOM 2166 O O . ASP A 1 264 ? -21.266 21.031 2.863 1 88.12 264 ASP A O 1
ATOM 2170 N N . GLU A 1 265 ? -20.688 21.016 5.012 1 90 265 GLU A N 1
ATOM 2171 C CA . GLU A 1 265 ? -19.406 21.641 4.723 1 90 265 GLU A CA 1
ATOM 2172 C C . GLU A 1 265 ? -18.406 20.625 4.172 1 90 265 GLU A C 1
ATOM 2174 O O . GLU A 1 265 ? -18.531 19.422 4.441 1 90 265 GLU A O 1
ATOM 2179 N N . PRO A 1 266 ? -17.453 21.141 3.381 1 91.31 266 PRO A N 1
ATOM 2180 C CA . PRO A 1 266 ? -16.391 20.234 2.943 1 91.31 266 PRO A CA 1
ATOM 2181 C C . PRO A 1 266 ? -15.641 19.609 4.109 1 91.31 266 PRO A C 1
ATOM 2183 O O . PRO A 1 266 ? -15.438 20.25 5.141 1 91.31 266 PRO A O 1
ATOM 2186 N N . GLN A 1 267 ? -15.328 18.344 3.9 1 93.69 267 GLN A N 1
ATOM 2187 C CA . GLN A 1 267 ? -14.57 17.641 4.93 1 93.69 267 GLN A CA 1
ATOM 2188 C C . GLN A 1 267 ? -13.086 17.984 4.855 1 93.69 267 GLN A C 1
ATOM 2190 O O . GLN A 1 267 ? -12.562 18.266 3.777 1 93.69 267 GLN A O 1
ATOM 2195 N N . PRO A 1 268 ? -12.43 17.984 5.996 1 96.06 268 PRO A N 1
ATOM 2196 C CA . PRO A 1 268 ? -10.969 18.094 5.941 1 96.06 268 PRO A CA 1
ATOM 2197 C C . PRO A 1 268 ? -10.32 16.969 5.145 1 96.06 268 PRO A C 1
ATOM 2199 O O . PRO A 1 268 ? -10.852 15.867 5.086 1 96.06 268 PRO A O 1
ATOM 2202 N N . ILE A 1 269 ? -9.195 17.25 4.617 1 95.69 269 ILE A N 1
ATOM 2203 C CA . ILE A 1 269 ? -8.555 16.328 3.688 1 95.69 269 ILE A CA 1
ATOM 2204 C C . ILE A 1 269 ? -7.762 15.281 4.469 1 95.69 269 ILE A C 1
ATOM 2206 O O . ILE A 1 269 ? -6.934 15.625 5.316 1 95.69 269 ILE A O 1
ATOM 2210 N N . LEU A 1 270 ? -8.062 14.078 4.254 1 96.81 270 LEU A N 1
ATOM 2211 C CA . LEU A 1 270 ? -7.32 12.914 4.715 1 96.81 270 LEU A CA 1
ATOM 2212 C C . LEU A 1 270 ? -7.203 11.867 3.604 1 96.81 270 LEU A C 1
ATOM 2214 O O . LEU A 1 270 ? -8.211 11.414 3.062 1 96.81 270 LEU A O 1
ATOM 2218 N N . GLU A 1 271 ? -5.977 11.461 3.268 1 97 271 GLU A N 1
ATOM 2219 C CA . GLU A 1 271 ? -5.762 10.68 2.051 1 97 271 GLU A CA 1
ATOM 2220 C C . GLU A 1 271 ? -5.832 9.18 2.334 1 97 271 GLU A C 1
ATOM 2222 O O . GLU A 1 271 ? -6.105 8.391 1.434 1 97 271 GLU A O 1
ATOM 2227 N N . ASN A 1 272 ? -5.582 8.828 3.611 1 97.75 272 ASN A N 1
ATOM 2228 C CA . ASN A 1 272 ? -5.523 7.406 3.934 1 97.75 272 ASN A CA 1
ATOM 2229 C C . ASN A 1 272 ? -6.125 7.121 5.309 1 97.75 272 ASN A C 1
ATOM 2231 O O . ASN A 1 272 ? -5.852 7.84 6.27 1 97.75 272 ASN A O 1
ATOM 2235 N N . VAL A 1 273 ? -6.902 6.113 5.359 1 97.75 273 VAL A N 1
ATOM 2236 C CA . VAL A 1 273 ? -7.434 5.574 6.609 1 97.75 273 VAL A CA 1
ATOM 2237 C C . VAL A 1 273 ? -7.398 4.051 6.57 1 97.75 273 VAL A C 1
ATOM 2239 O O . VAL A 1 273 ? -7.805 3.436 5.582 1 97.75 273 VAL A O 1
ATOM 2242 N N . THR A 1 274 ? -6.945 3.451 7.598 1 97.69 274 THR A N 1
ATOM 2243 C CA . THR A 1 274 ? -6.832 1.998 7.656 1 97.69 274 THR A CA 1
ATOM 2244 C C . THR A 1 274 ? -7.562 1.447 8.875 1 97.69 274 THR A C 1
ATOM 2246 O O . THR A 1 274 ? -7.355 1.921 10 1 97.69 274 THR A O 1
ATOM 2249 N N . TYR A 1 275 ? -8.406 0.513 8.688 1 95.19 275 TYR A N 1
ATOM 2250 C CA . TYR A 1 275 ? -9 -0.266 9.766 1 95.19 275 TYR A CA 1
ATOM 2251 C C . TYR A 1 275 ? -8.312 -1.618 9.906 1 95.19 275 TYR A C 1
ATOM 2253 O O . TYR A 1 275 ? -8.195 -2.367 8.938 1 95.19 275 TYR A O 1
ATOM 2261 N N . LYS A 1 276 ? -7.84 -1.918 11.016 1 93.94 276 LYS A N 1
ATOM 2262 C CA . LYS A 1 276 ? -7.312 -3.238 11.352 1 93.94 276 LYS A CA 1
ATOM 2263 C C . LYS A 1 276 ? -8.352 -4.078 12.086 1 93.94 276 LYS A C 1
ATOM 2265 O O . LYS A 1 276 ? -8.75 -3.74 13.203 1 93.94 276 LYS A O 1
ATOM 2270 N N . LEU A 1 277 ? -8.797 -5.07 11.422 1 90.25 277 LEU A N 1
ATOM 2271 C CA . LEU A 1 277 ? -9.82 -5.941 11.992 1 90.25 277 LEU A CA 1
ATOM 2272 C C . LEU A 1 277 ? -9.195 -7.172 12.633 1 90.25 277 LEU A C 1
ATOM 2274 O O . LEU A 1 277 ? -8.352 -7.832 12.023 1 90.25 277 LEU A O 1
ATOM 2278 N N . GLN A 1 278 ? -9.539 -7.395 13.812 1 82.69 278 GLN A N 1
ATOM 2279 C CA . GLN A 1 278 ? -9.141 -8.602 14.531 1 82.69 278 GLN A CA 1
ATOM 2280 C C . GLN A 1 278 ? -10.359 -9.344 15.078 1 82.69 278 GLN A C 1
ATOM 2282 O O . GLN A 1 278 ? -11.141 -8.781 15.844 1 82.69 278 GLN A O 1
ATOM 2287 N N . ALA A 1 279 ? -10.734 -10.461 14.461 1 72.62 279 ALA A N 1
ATOM 2288 C CA . ALA A 1 279 ? -11.891 -11.203 14.961 1 72.62 279 ALA A CA 1
ATOM 2289 C C . ALA A 1 279 ? -11.531 -12.664 15.211 1 72.62 279 ALA A C 1
ATOM 2291 O O . ALA A 1 279 ? -10.648 -13.219 14.547 1 72.62 279 ALA A O 1
ATOM 2292 N N . SER A 1 280 ? -11.922 -13.234 16.344 1 63.91 280 SER A N 1
ATOM 2293 C CA . SER A 1 280 ? -11.797 -14.664 16.625 1 63.91 280 SER A CA 1
ATOM 2294 C C . SER A 1 280 ? -13.023 -15.43 16.141 1 63.91 280 SER A C 1
ATOM 2296 O O . SER A 1 280 ? -14.148 -14.938 16.234 1 63.91 280 SER A O 1
ATOM 2298 N N . PHE A 1 281 ? -13.203 -15.938 15.008 1 53.59 281 PHE A N 1
ATOM 2299 C CA . PHE A 1 281 ? -14.445 -16.641 14.719 1 53.59 281 PHE A CA 1
ATOM 2300 C C . PHE A 1 281 ? -14.352 -18.109 15.148 1 53.59 281 PHE A C 1
ATOM 2302 O O . PHE A 1 281 ? -13.391 -18.797 14.805 1 53.59 281 PHE A O 1
ATOM 2309 N N . LYS A 1 282 ? -15.078 -18.344 16.25 1 50.41 282 LYS A N 1
ATOM 2310 C CA . LYS A 1 282 ? -15.273 -19.75 16.609 1 50.41 282 LYS A CA 1
ATOM 2311 C C . LYS A 1 282 ? -16.109 -20.484 15.555 1 50.41 282 LYS A C 1
ATOM 2313 O O . LYS A 1 282 ? -17.203 -20.047 15.211 1 50.41 282 LYS A O 1
ATOM 2318 N N . HIS A 1 283 ? -15.5 -21.047 14.492 1 46.16 283 HIS A N 1
ATOM 2319 C CA . HIS A 1 283 ? -16.312 -21.922 13.664 1 46.16 283 HIS A CA 1
ATOM 2320 C C . HIS A 1 283 ? -17.219 -22.812 14.523 1 46.16 283 HIS A C 1
ATOM 2322 O O . HIS A 1 283 ? -16.75 -23.453 15.461 1 46.16 283 HIS A O 1
ATOM 2328 N N . GLY A 1 284 ? -18.375 -22.406 14.891 1 42 284 GLY A N 1
ATOM 2329 C CA . GLY A 1 284 ? -19.328 -23.203 15.633 1 42 284 GLY A CA 1
ATOM 2330 C C . GLY A 1 284 ? -19.25 -24.688 15.297 1 42 284 GLY A C 1
ATOM 2331 O O . GLY A 1 284 ? -20.062 -25.484 15.766 1 42 284 GLY A O 1
ATOM 2332 N N . GLY A 1 285 ? -18.984 -25.25 14.07 1 38.75 285 GLY A N 1
ATOM 2333 C CA . GLY A 1 285 ? -19.234 -26.672 14.008 1 38.75 285 GLY A CA 1
ATOM 2334 C C . GLY A 1 285 ? -18.484 -27.469 15.055 1 38.75 285 GLY A C 1
ATOM 2335 O O . GLY A 1 285 ? -17.656 -26.906 15.789 1 38.75 285 GLY A O 1
ATOM 2336 N N . VAL A 1 286 ? -18.781 -29.094 15.156 1 35.97 286 VAL A N 1
ATOM 2337 C CA . VAL A 1 286 ? -18.344 -30.109 16.094 1 35.97 286 VAL A CA 1
ATOM 2338 C C . VAL A 1 286 ? -16.875 -29.891 16.453 1 35.97 286 VAL A C 1
ATOM 2340 O O . VAL A 1 286 ? -16.516 -29.953 17.641 1 35.97 286 VAL A O 1
ATOM 2343 N N . ALA A 1 287 ? -15.969 -30.609 15.523 1 35.41 287 ALA A N 1
ATOM 2344 C CA . ALA A 1 287 ? -14.656 -30.938 16.062 1 35.41 287 ALA A CA 1
ATOM 2345 C C . ALA A 1 287 ? -13.891 -29.688 16.453 1 35.41 287 ALA A C 1
ATOM 2347 O O . ALA A 1 287 ? -13.844 -28.719 15.703 1 35.41 287 ALA A O 1
ATOM 2348 N N . PRO A 1 288 ? -13.602 -29.453 17.766 1 37.19 288 PRO A N 1
ATOM 2349 C CA . PRO A 1 288 ? -12.688 -28.484 18.391 1 37.19 288 PRO A CA 1
ATOM 2350 C C . PRO A 1 288 ? -11.57 -28.047 17.453 1 37.19 288 PRO A C 1
ATOM 2352 O O . PRO A 1 288 ? -10.68 -27.297 17.859 1 37.19 288 PRO A O 1
ATOM 2355 N N . SER A 1 289 ? -11.086 -28.953 16.625 1 36.75 289 SER A N 1
ATOM 2356 C CA . SER A 1 289 ? -9.648 -28.938 16.359 1 36.75 289 SER A CA 1
ATOM 2357 C C . SER A 1 289 ? -9.203 -27.609 15.789 1 36.75 289 SER A C 1
ATOM 2359 O O . SER A 1 289 ? -8.039 -27.219 15.93 1 36.75 289 SER A O 1
ATOM 2361 N N . MET A 1 290 ? -9.531 -27.406 14.508 1 40.28 290 MET A N 1
ATOM 2362 C CA . MET A 1 290 ? -8.555 -26.531 13.867 1 40.28 290 MET A CA 1
ATOM 2363 C C . MET A 1 290 ? -8.547 -25.156 14.531 1 40.28 290 MET A C 1
ATOM 2365 O O . MET A 1 290 ? -9.539 -24.734 15.125 1 40.28 290 MET A O 1
ATOM 2369 N N . ASP A 1 291 ? -7.344 -24.266 14.383 1 44.38 291 ASP A N 1
ATOM 2370 C CA . ASP A 1 291 ? -6.734 -23.094 15.008 1 44.38 291 ASP A CA 1
ATOM 2371 C C . ASP A 1 291 ? -7.703 -21.922 15.031 1 44.38 291 ASP A C 1
ATOM 2373 O O . ASP A 1 291 ? -8.195 -21.5 13.984 1 44.38 291 ASP A O 1
ATOM 2377 N N . ASP A 1 292 ? -8.617 -21.781 15.969 1 51.09 292 ASP A N 1
ATOM 2378 C CA . ASP A 1 292 ? -9.227 -20.562 16.484 1 51.09 292 ASP A CA 1
ATOM 2379 C C . ASP A 1 292 ? -8.352 -19.344 16.203 1 51.09 292 ASP A C 1
ATOM 2381 O O . ASP A 1 292 ? -8.234 -18.453 17.031 1 51.09 292 ASP A O 1
ATOM 2385 N N . GLN A 1 293 ? -7.488 -19.484 15.273 1 57.75 293 GLN A N 1
ATOM 2386 C CA . GLN A 1 293 ? -6.605 -18.328 15.125 1 57.75 293 GLN A CA 1
ATOM 2387 C C . GLN A 1 293 ? -7.371 -17.109 14.625 1 57.75 293 GLN A C 1
ATOM 2389 O O . GLN A 1 293 ? -8.156 -17.203 13.68 1 57.75 293 GLN A O 1
ATOM 2394 N N . PRO A 1 294 ? -7.41 -16.125 15.438 1 68.06 294 PRO A N 1
ATOM 2395 C CA . PRO A 1 294 ? -8.008 -14.859 15.023 1 68.06 294 PRO A CA 1
ATOM 2396 C C . PRO A 1 294 ? -7.648 -14.477 13.594 1 68.06 294 PRO A C 1
ATOM 2398 O O . PRO A 1 294 ? -6.551 -14.797 13.117 1 68.06 294 PRO A O 1
ATOM 2401 N N . PHE A 1 295 ? -8.781 -14.266 12.914 1 75.38 295 PHE A N 1
ATOM 2402 C CA . PHE A 1 295 ? -8.484 -13.742 11.586 1 75.38 295 PHE A CA 1
ATOM 2403 C C . PHE A 1 295 ? -8.031 -12.289 11.664 1 75.38 295 PHE A C 1
ATOM 2405 O O . PHE A 1 295 ? -8.469 -11.547 12.539 1 75.38 295 PHE A O 1
ATOM 2412 N N . HIS A 1 296 ? -6.988 -11.93 10.938 1 85.5 296 HIS A N 1
ATOM 2413 C CA . HIS A 1 296 ? -6.523 -10.555 10.812 1 85.5 296 HIS A CA 1
ATOM 2414 C C . HIS A 1 296 ? -6.715 -10.039 9.391 1 85.5 296 HIS A C 1
ATOM 2416 O O . HIS A 1 296 ? -6.398 -10.742 8.422 1 85.5 296 HIS A O 1
ATOM 2422 N N . MET A 1 297 ? -7.445 -8.961 9.32 1 91.31 297 MET A N 1
ATOM 2423 C CA . MET A 1 297 ? -7.633 -8.32 8.023 1 91.31 297 MET A CA 1
ATOM 2424 C C . MET A 1 297 ? -7.516 -6.801 8.141 1 91.31 297 MET A C 1
ATOM 2426 O O . MET A 1 297 ? -7.824 -6.23 9.188 1 91.31 297 MET A O 1
ATOM 2430 N N . THR A 1 298 ? -7.02 -6.16 7.164 1 95.81 298 THR A N 1
ATOM 2431 C CA . THR A 1 298 ? -6.918 -4.703 7.109 1 95.81 298 THR A CA 1
ATOM 2432 C C . THR A 1 298 ? -7.75 -4.145 5.961 1 95.81 298 THR A C 1
ATOM 2434 O O . THR A 1 298 ? -7.773 -4.715 4.867 1 95.81 298 THR A O 1
ATOM 2437 N N . VAL A 1 299 ? -8.438 -3.109 6.219 1 95.56 299 VAL A N 1
ATOM 2438 C CA . VAL A 1 299 ? -9.172 -2.363 5.207 1 95.56 299 VAL A CA 1
ATOM 2439 C C . VAL A 1 299 ? -8.594 -0.957 5.074 1 95.56 299 VAL A C 1
ATOM 2441 O O . VAL A 1 299 ? -8.648 -0.167 6.023 1 95.56 299 VAL A O 1
ATOM 2444 N N . LYS A 1 300 ? -8.117 -0.68 3.982 1 97.62 300 LYS A N 1
ATOM 2445 C CA . LYS A 1 300 ? -7.484 0.618 3.766 1 97.62 300 LYS A CA 1
ATOM 2446 C C . LYS A 1 300 ? -8.266 1.448 2.752 1 97.62 300 LYS A C 1
ATOM 2448 O O . LYS A 1 300 ? -8.531 0.99 1.638 1 97.62 300 LYS A O 1
ATOM 2453 N N . PHE A 1 301 ? -8.602 2.607 3.086 1 96.81 301 PHE A N 1
ATOM 2454 C CA . PHE A 1 301 ? -9.172 3.615 2.203 1 96.81 301 PHE A CA 1
ATOM 2455 C C . PHE A 1 301 ? -8.102 4.594 1.732 1 96.81 301 PHE A C 1
ATOM 2457 O O . PHE A 1 301 ? -7.348 5.129 2.543 1 96.81 301 PHE A O 1
ATOM 2464 N N . SER A 1 302 ? -8.094 4.789 0.497 1 97.44 302 SER A N 1
ATOM 2465 C CA . SER A 1 302 ? -7.117 5.73 -0.048 1 97.44 302 SER A CA 1
ATOM 2466 C C . SER A 1 302 ? -7.727 6.566 -1.17 1 97.44 302 SER A C 1
ATOM 2468 O O . SER A 1 302 ? -8.516 6.062 -1.973 1 97.44 302 SER A O 1
ATOM 2470 N N . GLY A 1 303 ? -7.344 7.777 -1.214 1 94.38 303 GLY A N 1
ATOM 2471 C CA . GLY A 1 303 ? -7.789 8.719 -2.229 1 94.38 303 GLY A CA 1
ATOM 2472 C C . GLY A 1 303 ? -7.355 10.148 -1.948 1 94.38 303 GLY A C 1
ATOM 2473 O O . GLY A 1 303 ? -6.535 10.391 -1.063 1 94.38 303 GLY A O 1
ATOM 2474 N N . SER A 1 304 ? -7.91 11.07 -2.727 1 92.5 304 SER A N 1
ATOM 2475 C CA . SER A 1 304 ? -7.57 12.477 -2.514 1 92.5 304 SER A CA 1
ATOM 2476 C C . SER A 1 304 ? -8.125 12.984 -1.187 1 92.5 304 SER A C 1
ATOM 2478 O O . SER A 1 304 ? -7.492 13.805 -0.517 1 92.5 304 SER A O 1
ATOM 2480 N N . ASN A 1 305 ? -9.266 12.492 -0.855 1 93.56 305 ASN A N 1
ATOM 2481 C CA . ASN A 1 305 ? -9.914 12.789 0.42 1 93.56 305 ASN A CA 1
ATOM 2482 C C . ASN A 1 305 ? -10.875 11.68 0.827 1 93.56 305 ASN A C 1
ATOM 2484 O O . ASN A 1 305 ? -12.023 11.641 0.37 1 93.56 305 ASN A O 1
ATOM 2488 N N . VAL A 1 306 ? -10.445 10.906 1.688 1 95.19 306 VAL A N 1
ATOM 2489 C CA . VAL A 1 306 ? -11.195 9.719 2.094 1 95.19 306 VAL A CA 1
ATOM 2490 C C . VAL A 1 306 ? -12.492 10.133 2.779 1 95.19 306 VAL A C 1
ATOM 2492 O O . VAL A 1 306 ? -13.531 9.492 2.598 1 95.19 306 VAL A O 1
ATOM 2495 N N . LEU A 1 307 ? -12.469 11.195 3.576 1 94.19 307 LEU A N 1
ATOM 2496 C CA . LEU A 1 307 ? -13.656 11.625 4.301 1 94.19 307 LEU A CA 1
ATOM 2497 C C . LEU A 1 307 ? -14.742 12.094 3.338 1 94.19 307 LEU A C 1
ATOM 2499 O O . LEU A 1 307 ? -15.922 11.781 3.523 1 94.19 307 LEU A O 1
ATOM 2503 N N . GLU A 1 308 ? -14.352 12.828 2.324 1 91.75 308 GLU A N 1
ATOM 2504 C CA . GLU A 1 308 ? -15.312 13.219 1.297 1 91.75 308 GLU A CA 1
ATOM 2505 C C . GLU A 1 308 ? -15.828 12 0.531 1 91.75 308 GLU A C 1
ATOM 2507 O O . GLU A 1 308 ? -16.984 11.969 0.121 1 91.75 308 GLU A O 1
ATOM 2512 N N . GLY A 1 309 ? -14.93 11.094 0.338 1 90.25 309 GLY A N 1
ATOM 2513 C CA . GLY A 1 309 ? -15.359 9.852 -0.277 1 90.25 309 GLY A CA 1
ATOM 2514 C C . GLY A 1 309 ? -16.422 9.125 0.522 1 90.25 309 GLY A C 1
ATOM 2515 O O . GLY A 1 309 ? -17.422 8.656 -0.036 1 90.25 309 GLY A O 1
ATOM 2516 N N . MET A 1 310 ? -16.203 9.023 1.782 1 90.5 310 MET A N 1
ATOM 2517 C CA . MET A 1 310 ? -17.172 8.391 2.668 1 90.5 310 MET A CA 1
ATOM 2518 C C . MET A 1 310 ? -18.5 9.125 2.633 1 90.5 310 MET A C 1
ATOM 2520 O O . MET A 1 310 ? -19.562 8.5 2.596 1 90.5 310 MET A O 1
ATOM 2524 N N . LYS A 1 311 ? -18.422 10.391 2.695 1 90.19 311 LYS A N 1
ATOM 2525 C CA . LYS A 1 311 ? -19.609 11.258 2.627 1 90.19 311 LYS A CA 1
ATOM 2526 C C . LYS A 1 311 ? -20.391 11.008 1.343 1 90.19 311 LYS A C 1
ATOM 2528 O O . LYS A 1 311 ? -21.625 11.062 1.343 1 90.19 311 LYS A O 1
ATOM 2533 N N . ALA A 1 312 ? -19.75 10.625 0.276 1 87.81 312 ALA A N 1
ATOM 2534 C CA . ALA A 1 312 ? -20.359 10.492 -1.046 1 87.81 312 ALA A CA 1
ATOM 2535 C C . ALA A 1 312 ? -20.984 9.109 -1.229 1 87.81 312 ALA A C 1
ATOM 2537 O O . ALA A 1 312 ? -21.766 8.898 -2.154 1 87.81 312 ALA A O 1
ATOM 2538 N N . LEU A 1 313 ? -20.656 8.141 -0.396 1 88 313 LEU A N 1
ATOM 2539 C CA . LEU A 1 313 ? -21.062 6.758 -0.596 1 88 313 LEU A CA 1
ATOM 2540 C C . LEU A 1 313 ? -22.578 6.641 -0.648 1 88 313 LEU A C 1
ATOM 2542 O O . LEU A 1 313 ? -23.125 5.953 -1.513 1 88 313 LEU A O 1
ATOM 2546 N N . GLY A 1 314 ? -23.328 7.25 0.3 1 87.81 314 GLY A N 1
ATOM 2547 C CA . GLY A 1 314 ? -24.781 7.199 0.363 1 87.81 314 GLY A CA 1
ATOM 2548 C C . GLY A 1 314 ? -25.453 7.812 -0.851 1 87.81 314 GLY A C 1
ATOM 2549 O O . GLY A 1 314 ? -26.141 7.117 -1.606 1 87.81 314 GLY A O 1
ATOM 2550 N N . PRO A 1 315 ? -25.172 9.062 -1.071 1 86.56 315 PRO A N 1
ATOM 2551 C CA . PRO A 1 315 ? -25.781 9.758 -2.215 1 86.56 315 PRO A CA 1
ATOM 2552 C C . PRO A 1 315 ? -25.469 9.078 -3.547 1 86.56 315 PRO A C 1
ATOM 2554 O O . PRO A 1 315 ? -26.297 9.086 -4.461 1 86.56 315 PRO A O 1
ATOM 2557 N N . ALA A 1 316 ? -24.281 8.453 -3.629 1 83.88 316 ALA A N 1
ATOM 2558 C CA . ALA A 1 316 ? -23.891 7.777 -4.863 1 83.88 316 ALA A CA 1
ATOM 2559 C C . ALA A 1 316 ? -24.547 6.402 -4.969 1 83.88 316 ALA A C 1
ATOM 2561 O O . ALA A 1 316 ? -24.438 5.734 -6 1 83.88 316 ALA A O 1
ATOM 2562 N N . GLY A 1 317 ? -25.141 5.934 -3.883 1 84.31 317 GLY A N 1
ATOM 2563 C CA . GLY A 1 317 ? -25.797 4.637 -3.879 1 84.31 317 GLY A CA 1
ATOM 2564 C C . GLY A 1 317 ? -24.844 3.475 -3.746 1 84.31 317 GLY A C 1
ATOM 2565 O O . GLY A 1 317 ? -25.172 2.336 -4.074 1 84.31 317 GLY A O 1
ATOM 2566 N N . ILE A 1 318 ? -23.625 3.734 -3.383 1 84.88 318 ILE A N 1
ATOM 2567 C CA . ILE A 1 318 ? -22.594 2.703 -3.234 1 84.88 318 ILE A CA 1
ATOM 2568 C C . ILE A 1 318 ? -22.797 1.969 -1.91 1 84.88 318 ILE A C 1
ATOM 2570 O O . ILE A 1 318 ? -22.578 0.758 -1.825 1 84.88 318 ILE A O 1
ATOM 2574 N N . ALA A 1 319 ? -23.203 2.723 -0.927 1 84.94 319 ALA A N 1
ATOM 2575 C CA . ALA A 1 319 ? -23.531 2.145 0.375 1 84.94 319 ALA A CA 1
ATOM 2576 C C . ALA A 1 319 ? -24.875 2.656 0.882 1 84.94 319 ALA A C 1
ATOM 2578 O O . ALA A 1 319 ? -25.219 3.826 0.692 1 84.94 319 ALA A O 1
ATOM 2579 N N . GLU A 1 320 ? -25.5 1.791 1.557 1 85.69 320 GLU A N 1
ATOM 2580 C CA . GLU A 1 320 ? -26.828 2.15 2.068 1 85.69 320 GLU A CA 1
ATOM 2581 C C . GLU A 1 320 ? -26.766 2.518 3.549 1 85.69 320 GLU A C 1
ATOM 2583 O O . GLU A 1 320 ? -26.219 1.761 4.359 1 85.69 320 GLU A O 1
ATOM 2588 N N . PRO A 1 321 ? -27.297 3.705 3.85 1 86.94 321 PRO A N 1
ATOM 2589 C CA . PRO A 1 321 ? -27.406 4.051 5.27 1 86.94 321 PRO A CA 1
ATOM 2590 C C . PRO A 1 321 ? -28.359 3.135 6.027 1 86.94 321 PRO A C 1
ATOM 2592 O O . PRO A 1 321 ? -29.25 2.52 5.422 1 86.94 321 PRO A O 1
ATOM 2595 N N . PRO A 1 322 ? -28.328 3.102 7.441 1 88.12 322 PRO A N 1
ATOM 2596 C CA . PRO A 1 322 ? -27.312 3.764 8.266 1 88.12 322 PRO A CA 1
ATOM 2597 C C . PRO A 1 322 ? -25.938 3.102 8.156 1 88.12 322 PRO A C 1
ATOM 2599 O O . PRO A 1 322 ? -25.844 1.889 7.949 1 88.12 322 PRO A O 1
ATOM 2602 N N . PHE A 1 323 ? -24.922 3.85 8.273 1 87.62 323 PHE A N 1
ATOM 2603 C CA . PHE A 1 323 ? -23.547 3.338 8.242 1 87.62 323 PHE A CA 1
ATOM 2604 C C . PHE A 1 323 ? -23.141 2.84 9.625 1 87.62 323 PHE A C 1
ATOM 2606 O O . PHE A 1 323 ? -23.688 3.27 10.641 1 87.62 323 PHE A O 1
ATOM 2613 N N . PRO A 1 324 ? -22.203 1.856 9.562 1 86.31 324 PRO A N 1
ATOM 2614 C CA . PRO A 1 324 ? -21.625 1.511 10.867 1 86.31 324 PRO A CA 1
ATOM 2615 C C . PRO A 1 324 ? -21.031 2.717 11.586 1 86.31 324 PRO A C 1
ATOM 2617 O O . PRO A 1 324 ? -20.531 3.637 10.938 1 86.31 324 PRO A O 1
ATOM 2620 N N . SER A 1 325 ? -21.062 2.719 12.891 1 87.94 325 SER A N 1
ATOM 2621 C CA . SER A 1 325 ? -20.641 3.848 13.711 1 87.94 325 SER A CA 1
ATOM 2622 C C . SER A 1 325 ? -19.188 4.219 13.43 1 87.94 325 SER A C 1
ATOM 2624 O O . SER A 1 325 ? -18.828 5.395 13.461 1 87.94 325 SER A O 1
ATOM 2626 N N . TYR A 1 326 ? -18.406 3.16 13.148 1 88.75 326 TYR A N 1
ATOM 2627 C CA . TYR A 1 326 ? -16.984 3.434 12.953 1 88.75 326 TYR A CA 1
ATOM 2628 C C . TYR A 1 326 ? -16.75 4.191 11.648 1 88.75 326 TYR A C 1
ATOM 2630 O O . TYR A 1 326 ? -15.719 4.84 11.477 1 88.75 326 TYR A O 1
ATOM 2638 N N . LEU A 1 327 ? -17.625 4.125 10.773 1 89.69 327 LEU A N 1
ATOM 2639 C CA . LEU A 1 327 ? -17.531 4.926 9.555 1 89.69 327 LEU A CA 1
ATOM 2640 C C . LEU A 1 327 ? -18.094 6.328 9.781 1 89.69 327 LEU A C 1
ATOM 2642 O O . LEU A 1 327 ? -17.516 7.309 9.305 1 89.69 327 LEU A O 1
ATOM 2646 N N . GLU A 1 328 ? -19.125 6.449 10.523 1 90.88 328 GLU A N 1
ATOM 2647 C CA . GLU A 1 328 ? -19.797 7.723 10.773 1 90.88 328 GLU A CA 1
ATOM 2648 C C . GLU A 1 328 ? -18.938 8.633 11.641 1 90.88 328 GLU A C 1
ATOM 2650 O O . GLU A 1 328 ? -18.984 9.859 11.508 1 90.88 328 GLU A O 1
ATOM 2655 N N . SER A 1 329 ? -18.156 8.047 12.477 1 92.19 329 SER A N 1
ATOM 2656 C CA . SER A 1 329 ? -17.375 8.828 13.422 1 92.19 329 SER A CA 1
ATOM 2657 C C . SER A 1 329 ? -16.016 9.188 12.852 1 92.19 329 SER A C 1
ATOM 2659 O O . SER A 1 329 ? -15.242 9.922 13.477 1 92.19 329 SER A O 1
ATOM 2661 N N . LEU A 1 330 ? -15.703 8.758 11.695 1 92.94 330 LEU A N 1
ATOM 2662 C CA . LEU A 1 330 ? -14.359 8.844 11.133 1 92.94 330 LEU A CA 1
ATOM 2663 C C . LEU A 1 330 ? -13.875 10.289 11.117 1 92.94 330 LEU A C 1
ATOM 2665 O O . LEU A 1 330 ? -12.727 10.562 11.492 1 92.94 330 LEU A O 1
ATOM 2669 N N . PRO A 1 331 ? -14.734 11.289 10.773 1 93.12 331 PRO A N 1
ATOM 2670 C CA . PRO A 1 331 ? -14.266 12.672 10.727 1 93.12 331 PRO A CA 1
ATOM 2671 C C . PRO A 1 331 ? -13.852 13.195 12.102 1 93.12 331 PRO A C 1
ATOM 2673 O O . PRO A 1 331 ? -13.227 14.258 12.203 1 93.12 331 PRO A O 1
ATOM 2676 N N . HIS A 1 332 ? -14.141 12.406 13.18 1 93.5 332 HIS A N 1
ATOM 2677 C CA . HIS A 1 332 ? -13.891 12.891 14.531 1 93.5 332 HIS A CA 1
ATOM 2678 C C . HIS A 1 332 ? -12.852 12.031 15.242 1 93.5 332 HIS A C 1
ATOM 2680 O O . HIS A 1 332 ? -12.562 12.242 16.422 1 93.5 332 HIS A O 1
ATOM 2686 N N . VAL A 1 333 ? -12.336 11.102 14.609 1 93.75 333 VAL A N 1
ATOM 2687 C CA . VAL A 1 333 ? -11.422 10.148 15.242 1 93.75 333 VAL A CA 1
ATOM 2688 C C . VAL A 1 333 ? -10.023 10.758 15.32 1 93.75 333 VAL A C 1
ATOM 2690 O O . VAL A 1 333 ? -9.328 10.602 16.328 1 93.75 333 VAL A O 1
ATOM 2693 N N . GLY A 1 334 ? -9.594 11.461 14.195 1 95.56 334 GLY A N 1
ATOM 2694 C CA . GLY A 1 334 ? -8.289 12.094 14.18 1 95.56 334 GLY A CA 1
ATOM 2695 C C . GLY A 1 334 ? -7.137 11.109 14.141 1 95.56 334 GLY A C 1
ATOM 2696 O O . GLY A 1 334 ? -6.137 11.281 14.844 1 95.56 334 GLY A O 1
ATOM 2697 N N . LYS A 1 335 ? -7.297 10.016 13.453 1 96.88 335 LYS A N 1
ATOM 2698 C CA . LYS A 1 335 ? -6.285 8.977 13.266 1 96.88 335 LYS A CA 1
ATOM 2699 C C . LYS A 1 335 ? -6.348 8.406 11.852 1 96.88 335 LYS A C 1
ATOM 2701 O O . LYS A 1 335 ? -7.41 8.383 11.227 1 96.88 335 LYS A O 1
ATOM 2706 N N . ASN A 1 336 ? -5.156 7.902 11.383 1 97.81 336 ASN A N 1
ATOM 2707 C CA . ASN A 1 336 ? -5.117 7.184 10.117 1 97.81 336 ASN A CA 1
ATOM 2708 C C . ASN A 1 336 ? -5.434 5.703 10.297 1 97.81 336 ASN A C 1
ATOM 2710 O O . ASN A 1 336 ? -5.957 5.055 9.391 1 97.81 336 ASN A O 1
ATOM 2714 N N . THR A 1 337 ? -5.008 5.148 11.422 1 97.06 337 THR A N 1
ATOM 2715 C CA . THR A 1 337 ? -5.176 3.721 11.672 1 97.06 337 THR A CA 1
ATOM 2716 C C . THR A 1 337 ? -6.078 3.484 12.883 1 97.06 337 THR A C 1
ATOM 2718 O O . THR A 1 337 ? -5.812 4 13.969 1 97.06 337 THR A O 1
ATOM 2721 N N . ILE A 1 338 ? -7.105 2.719 12.703 1 94.81 338 ILE A N 1
ATOM 2722 C CA . ILE A 1 338 ? -8.102 2.449 13.734 1 94.81 338 ILE A CA 1
ATOM 2723 C C . ILE A 1 338 ? -8.258 0.943 13.93 1 94.81 338 ILE A C 1
ATOM 2725 O O . ILE A 1 338 ? -8.398 0.199 12.953 1 94.81 338 ILE A O 1
ATOM 2729 N N . LEU A 1 339 ? -8.195 0.475 15.086 1 91.38 339 LEU A N 1
ATOM 2730 C CA . LEU A 1 339 ? -8.383 -0.938 15.398 1 91.38 339 LEU A CA 1
ATOM 2731 C C . LEU A 1 339 ? -9.852 -1.253 15.664 1 91.38 339 LEU A C 1
ATOM 2733 O O . LEU A 1 339 ? -10.5 -0.583 16.469 1 91.38 339 LEU A O 1
ATOM 2737 N N . LEU A 1 340 ? -10.367 -2.113 14.836 1 86.25 340 LEU A N 1
ATOM 2738 C CA . LEU A 1 340 ? -11.719 -2.617 15.062 1 86.25 340 LEU A CA 1
ATOM 2739 C C . LEU A 1 340 ? -11.68 -4.023 15.656 1 86.25 340 LEU A C 1
ATOM 2741 O O . LEU A 1 340 ? -11.211 -4.961 15.008 1 86.25 340 LEU A O 1
ATOM 2745 N N . ALA A 1 341 ? -11.891 -4.125 16.844 1 76.25 341 ALA A N 1
ATOM 2746 C CA . ALA A 1 341 ? -11.852 -5.43 17.5 1 76.25 341 ALA A CA 1
ATOM 2747 C C . ALA A 1 341 ? -13.258 -5.984 17.688 1 76.25 341 ALA A C 1
ATOM 2749 O O . ALA A 1 341 ? -14.234 -5.23 17.703 1 76.25 341 ALA A O 1
ATOM 2750 N N . GLU A 1 342 ? -13.273 -7.289 17.734 1 68.5 342 GLU A N 1
ATOM 2751 C CA . GLU A 1 342 ? -14.523 -8.008 17.953 1 68.5 342 GLU A CA 1
ATOM 2752 C C . GLU A 1 342 ? -15.227 -7.516 19.219 1 68.5 342 GLU A C 1
ATOM 2754 O O . GLU A 1 342 ? -14.57 -7.168 20.203 1 68.5 342 GLU A O 1
ATOM 2759 N N . ARG A 1 343 ? -16.5 -7.344 19.125 1 57.47 343 ARG A N 1
ATOM 2760 C CA . ARG A 1 343 ? -17.266 -7.035 20.312 1 57.47 343 ARG A CA 1
ATOM 2761 C C . ARG A 1 343 ? -17.266 -8.211 21.297 1 57.47 343 ARG A C 1
ATOM 2763 O O . ARG A 1 343 ? -17.703 -9.305 20.953 1 57.47 343 ARG A O 1
ATOM 2770 N N . ARG A 1 344 ? -16.031 -8.461 22.109 1 49.84 344 ARG A N 1
ATOM 2771 C CA . ARG A 1 344 ? -15.898 -9.547 23.078 1 49.84 344 ARG A CA 1
ATOM 2772 C C . ARG A 1 344 ? -1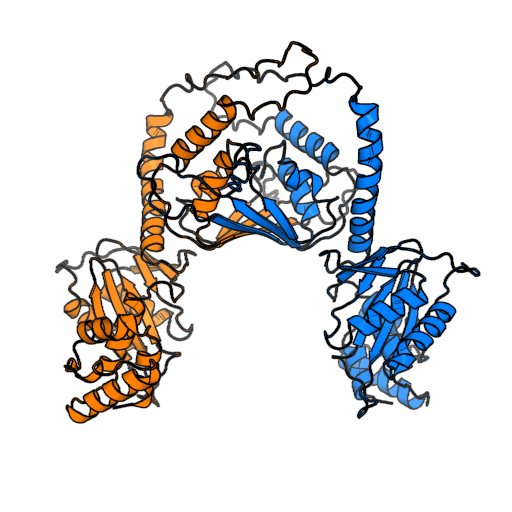7.125 -9.625 23.984 1 49.84 344 ARG A C 1
ATOM 2774 O O . ARG A 1 344 ? -17.734 -8.602 24.297 1 49.84 344 ARG A O 1
ATOM 2781 N N . LYS A 1 345 ? -17.625 -10.977 24.203 1 47.06 345 LYS A N 1
ATOM 2782 C CA . LYS A 1 345 ? -18.578 -11.32 25.266 1 47.06 345 LYS A CA 1
ATOM 2783 C C . LYS A 1 345 ? -18.031 -10.906 26.625 1 47.06 345 LYS A C 1
ATOM 2785 O O . LYS A 1 345 ? -16.859 -11.086 26.922 1 47.06 345 LYS A O 1
ATOM 2790 N N . PRO A 1 346 ? -18.562 -10.094 27.391 1 42.66 346 PRO A N 1
ATOM 2791 C CA . PRO A 1 346 ? -18.094 -9.961 28.766 1 42.66 346 PRO A CA 1
ATOM 2792 C C . PRO A 1 346 ? -17.703 -11.305 29.375 1 42.66 346 PRO A C 1
ATOM 2794 O O . PRO A 1 346 ? -16.969 -11.344 30.375 1 42.66 346 PRO A O 1
ATOM 2797 N N . GLY A 1 347 ? -18.531 -12.422 29.094 1 41 347 GLY A N 1
ATOM 2798 C CA . GLY A 1 347 ? -18.328 -13.617 29.891 1 41 347 GLY A CA 1
ATOM 2799 C C . GLY A 1 347 ? -17.016 -14.336 29.578 1 41 347 GLY A C 1
ATOM 2800 O O . GLY A 1 347 ? -16.766 -15.422 30.094 1 41 347 GLY A O 1
ATOM 2801 N N . ASP A 1 348 ? -16.5 -14.273 28.469 1 42.03 348 ASP A N 1
ATOM 2802 C CA . ASP A 1 348 ? -15.273 -15.047 28.312 1 42.03 348 ASP A CA 1
ATOM 2803 C C . ASP A 1 348 ? -14.164 -14.523 29.219 1 42.03 348 ASP A C 1
ATOM 2805 O O . ASP A 1 348 ? -13.461 -13.578 28.875 1 42.03 348 ASP A O 1
ATOM 2809 N N . GLY A 1 349 ? -14.516 -14.328 30.484 1 34.75 349 GLY A N 1
ATOM 2810 C CA . GLY A 1 349 ? -13.672 -14.07 31.625 1 34.75 349 GLY A CA 1
ATOM 2811 C C . GLY A 1 349 ? -12.367 -14.852 31.609 1 34.75 349 GLY A C 1
ATOM 2812 O O . GLY A 1 349 ? -12.281 -15.906 30.969 1 34.75 349 GLY A O 1
ATOM 2813 N N . ASP A 1 350 ? -11.266 -14.148 31.922 1 38.78 350 ASP A N 1
ATOM 2814 C CA . ASP A 1 350 ? -9.969 -14.641 32.375 1 38.78 350 ASP A CA 1
ATOM 2815 C C . ASP A 1 350 ? -10.141 -15.781 33.375 1 38.78 350 ASP A C 1
ATOM 2817 O O . ASP A 1 350 ? -10.633 -15.57 34.5 1 38.78 350 ASP A O 1
ATOM 2821 N N . ASP A 1 351 ? -10.594 -16.969 33.125 1 34.47 351 ASP A N 1
ATOM 2822 C CA . ASP A 1 351 ? -10.375 -18.031 34.125 1 34.47 351 ASP A CA 1
ATOM 2823 C C . ASP A 1 351 ? -8.922 -18.047 34.594 1 34.47 351 ASP A C 1
ATOM 2825 O O . ASP A 1 351 ? -8.07 -18.656 33.969 1 34.47 351 ASP A O 1
ATOM 2829 N N . GLY A 1 352 ? -8.305 -16.906 34.969 1 31.53 352 GLY A N 1
ATOM 2830 C CA . GLY A 1 352 ? -7.188 -17.031 35.906 1 31.53 352 GLY A CA 1
ATOM 2831 C C . GLY A 1 352 ? -7.504 -17.906 37.094 1 31.53 352 GLY A C 1
ATOM 2832 O O . GLY A 1 352 ? -8.406 -17.594 37.875 1 31.53 352 GLY A O 1
ATOM 2833 N N . GLY A 1 353 ? -7.48 -19.281 37 1 26.33 353 GLY A N 1
ATOM 2834 C CA . GLY A 1 353 ? -7.328 -20.172 38.125 1 26.33 353 GLY A CA 1
ATOM 2835 C C . GLY A 1 353 ? -6.387 -19.609 39.188 1 26.33 353 GLY A C 1
ATOM 2836 O O . GLY A 1 353 ? -5.387 -18.969 38.875 1 26.33 353 GLY A O 1
ATOM 2837 N N . ASN A 1 354 ? -6.906 -19.312 40.406 1 28.41 354 ASN A N 1
ATOM 2838 C CA . ASN A 1 354 ? -6.32 -19.297 41.719 1 28.41 354 ASN A CA 1
ATOM 2839 C C . ASN A 1 354 ? -5.426 -20.516 41.969 1 28.41 354 ASN A C 1
ATOM 2841 O O . ASN A 1 354 ? -4.957 -20.734 43.094 1 28.41 354 ASN A O 1
ATOM 2845 N N . ASN A 1 355 ? -4.902 -21.344 41 1 22.89 355 ASN A N 1
ATOM 2846 C CA . ASN A 1 355 ? -3.93 -22.141 41.75 1 22.89 355 ASN A CA 1
ATOM 2847 C C . ASN A 1 355 ? -2.678 -21.328 42.062 1 22.89 355 ASN A C 1
ATOM 2849 O O . ASN A 1 355 ? -2.23 -20.516 41.219 1 22.89 355 ASN A O 1
ATOM 2853 N N . MET B 1 1 ? 28.844 -29 -12.938 1 65.56 1 MET B N 1
ATOM 2854 C CA . MET B 1 1 ? 27.859 -28.75 -11.883 1 65.56 1 MET B CA 1
ATOM 2855 C C . MET B 1 1 ? 28.078 -27.391 -11.242 1 65.56 1 MET B C 1
ATOM 2857 O O . MET B 1 1 ? 29.219 -27.031 -10.914 1 65.56 1 MET B O 1
ATOM 2861 N N . ASP B 1 2 ? 27.125 -26.562 -11.375 1 83.38 2 ASP B N 1
ATOM 2862 C CA . ASP B 1 2 ? 27.219 -25.297 -10.641 1 83.38 2 ASP B CA 1
ATOM 2863 C C . ASP B 1 2 ? 26.875 -25.5 -9.164 1 83.38 2 ASP B C 1
ATOM 2865 O O . ASP B 1 2 ? 25.703 -25.438 -8.781 1 83.38 2 ASP B O 1
ATOM 2869 N N . THR B 1 3 ? 27.906 -25.797 -8.359 1 87.69 3 THR B N 1
ATOM 2870 C CA . THR B 1 3 ? 27.75 -26.156 -6.961 1 87.69 3 THR B CA 1
ATOM 2871 C C . THR B 1 3 ? 27.156 -25 -6.16 1 87.69 3 THR B C 1
ATOM 2873 O O . THR B 1 3 ? 26.438 -25.203 -5.191 1 87.69 3 THR B O 1
ATOM 2876 N N . ASP B 1 4 ? 27.484 -23.922 -6.633 1 91.25 4 ASP B N 1
ATOM 2877 C CA . ASP B 1 4 ? 26.969 -22.75 -5.914 1 91.25 4 ASP B CA 1
ATOM 2878 C C . ASP B 1 4 ? 25.469 -22.625 -6.082 1 91.25 4 ASP B C 1
ATOM 2880 O O . ASP B 1 4 ? 24.75 -22.297 -5.125 1 91.25 4 ASP B O 1
ATOM 2884 N N . VAL B 1 5 ? 25.016 -22.844 -7.25 1 94.06 5 VAL B N 1
ATOM 2885 C CA . VAL B 1 5 ? 23.578 -22.766 -7.512 1 94.06 5 VAL B CA 1
ATOM 2886 C C . VAL B 1 5 ? 22.859 -23.859 -6.746 1 94.06 5 VAL B C 1
ATOM 2888 O O . VAL B 1 5 ? 21.797 -23.625 -6.148 1 94.06 5 VAL B O 1
ATOM 2891 N N . LEU B 1 6 ? 23.469 -25.031 -6.777 1 93.88 6 LEU B N 1
ATOM 2892 C CA . LEU B 1 6 ? 22.891 -26.156 -6.051 1 93.88 6 LEU B CA 1
ATOM 2893 C C . LEU B 1 6 ? 22.766 -25.828 -4.566 1 93.88 6 LEU B C 1
ATOM 2895 O O . LEU B 1 6 ? 21.719 -26.047 -3.963 1 93.88 6 LEU B O 1
ATOM 2899 N N . ARG B 1 7 ? 23.797 -25.281 -4.004 1 94.69 7 ARG B N 1
ATOM 2900 C CA . ARG B 1 7 ? 23.812 -24.906 -2.598 1 94.69 7 ARG B CA 1
ATOM 2901 C C . ARG B 1 7 ? 22.719 -23.875 -2.305 1 94.69 7 ARG B C 1
ATOM 2903 O O . ARG B 1 7 ? 22.031 -23.969 -1.287 1 94.69 7 ARG B O 1
ATOM 2910 N N . LYS B 1 8 ? 22.609 -22.969 -3.158 1 95.81 8 LYS B N 1
ATOM 2911 C CA . LYS B 1 8 ? 21.641 -21.891 -2.992 1 95.81 8 LYS B CA 1
ATOM 2912 C C . LYS B 1 8 ? 20.219 -22.453 -3.002 1 95.81 8 LYS B C 1
ATOM 2914 O O . LYS B 1 8 ? 19.391 -22.062 -2.168 1 95.81 8 LYS B O 1
ATOM 2919 N N . ILE B 1 9 ? 19.922 -23.312 -3.949 1 96.38 9 ILE B N 1
ATOM 2920 C CA . ILE B 1 9 ? 18.578 -23.859 -4.031 1 96.38 9 ILE B CA 1
ATOM 2921 C C . ILE B 1 9 ? 18.281 -24.719 -2.795 1 96.38 9 ILE B C 1
ATOM 2923 O O . ILE B 1 9 ? 17.234 -24.578 -2.166 1 96.38 9 ILE B O 1
ATOM 2927 N N . LEU B 1 10 ? 19.266 -25.531 -2.406 1 95.44 10 LEU B N 1
ATOM 2928 C CA . LEU B 1 10 ? 19.094 -26.391 -1.243 1 95.44 10 LEU B CA 1
ATOM 2929 C C . LEU B 1 10 ? 18.922 -25.562 0.026 1 95.44 10 LEU B C 1
ATOM 2931 O O . LEU B 1 10 ? 18.172 -25.953 0.926 1 95.44 10 LEU B O 1
ATOM 2935 N N . GLY B 1 11 ? 19.578 -24.5 0.021 1 96.38 11 GLY B N 1
ATOM 2936 C CA . GLY B 1 11 ? 19.516 -23.625 1.182 1 96.38 11 GLY B CA 1
ATOM 2937 C C . GLY B 1 11 ? 18.141 -23 1.391 1 96.38 11 GLY B C 1
ATOM 2938 O O . GLY B 1 11 ? 17.844 -22.5 2.477 1 96.38 11 GLY B O 1
ATOM 2939 N N . ARG B 1 12 ? 17.344 -22.984 0.404 1 96.12 12 ARG B N 1
ATOM 2940 C CA . ARG B 1 12 ? 16.016 -22.391 0.503 1 96.12 12 ARG B CA 1
ATOM 2941 C C . ARG B 1 12 ? 15.055 -23.312 1.252 1 96.12 12 ARG B C 1
ATOM 2943 O O . ARG B 1 12 ? 14.055 -22.859 1.807 1 96.12 12 ARG B O 1
ATOM 2950 N N . PHE B 1 13 ? 15.344 -24.594 1.269 1 97 13 PHE B N 1
ATOM 2951 C CA . PHE B 1 13 ? 14.484 -25.562 1.935 1 97 13 PHE B CA 1
ATOM 2952 C C . PHE B 1 13 ? 14.648 -25.484 3.447 1 97 13 PHE B C 1
ATOM 2954 O O . PHE B 1 13 ? 15.727 -25.156 3.943 1 97 13 PHE B O 1
ATOM 2961 N N . LYS B 1 14 ? 13.555 -25.781 4.176 1 95.75 14 LYS B N 1
ATOM 2962 C CA . LYS B 1 14 ? 13.672 -25.984 5.617 1 95.75 14 LYS B CA 1
ATOM 2963 C C . LYS B 1 14 ? 14.406 -27.297 5.922 1 95.75 14 LYS B C 1
ATOM 2965 O O . LYS B 1 14 ? 14.227 -28.281 5.215 1 95.75 14 LYS B O 1
ATOM 2970 N N . LEU B 1 15 ? 15.031 -27.281 6.953 1 94.31 15 LEU B N 1
ATOM 2971 C CA . LEU B 1 15 ? 15.883 -28.406 7.301 1 94.31 15 LEU B CA 1
ATOM 2972 C C . LEU B 1 15 ? 15.055 -29.688 7.453 1 94.31 15 LEU B C 1
ATOM 2974 O O . LEU B 1 15 ? 15.406 -30.719 6.887 1 94.31 15 LEU B O 1
ATOM 2978 N N . PRO B 1 16 ? 13.953 -29.625 8.055 1 93.31 16 PRO B N 1
ATOM 2979 C CA . PRO B 1 16 ? 13.195 -30.859 8.234 1 93.31 16 PRO B CA 1
ATOM 2980 C C . PRO B 1 16 ? 12.648 -31.422 6.922 1 93.31 16 PRO B C 1
ATOM 2982 O O . PRO B 1 16 ? 12.312 -32.594 6.84 1 93.31 16 PRO B O 1
ATOM 2985 N N . ASP B 1 17 ? 12.617 -30.578 5.891 1 95.06 17 ASP B N 1
ATOM 2986 C CA . ASP B 1 17 ? 11.992 -30.969 4.629 1 95.06 17 ASP B CA 1
ATOM 2987 C C . ASP B 1 17 ? 13.039 -31.453 3.633 1 95.06 17 ASP B C 1
ATOM 2989 O O . ASP B 1 17 ? 12.695 -31.953 2.555 1 95.06 17 ASP B O 1
ATOM 2993 N N . LEU B 1 18 ? 14.289 -31.344 3.936 1 93.31 18 LEU B N 1
ATOM 2994 C CA . LEU B 1 18 ? 15.359 -31.562 2.971 1 93.31 18 LEU B CA 1
ATOM 2995 C C . LEU B 1 18 ? 15.367 -33.031 2.492 1 93.31 18 LEU B C 1
ATOM 2997 O O . LEU B 1 18 ? 15.57 -33.281 1.307 1 93.31 18 LEU B O 1
ATOM 3001 N N . ARG B 1 19 ? 15.164 -33.938 3.424 1 89.62 19 ARG B N 1
ATOM 3002 C CA . ARG B 1 19 ? 15.164 -35.344 3.045 1 89.62 19 ARG B CA 1
ATOM 3003 C C . ARG B 1 19 ? 14.07 -35.625 2.029 1 89.62 19 ARG B C 1
ATOM 3005 O O . ARG B 1 19 ? 14.32 -36.25 0.999 1 89.62 19 ARG B O 1
ATOM 3012 N N . GLN B 1 20 ? 12.914 -35.188 2.338 1 92.5 20 GLN B N 1
ATOM 3013 C CA . GLN B 1 20 ? 11.797 -35.375 1.426 1 92.5 20 GLN B CA 1
ATOM 3014 C C . GLN B 1 20 ? 12.055 -34.719 0.083 1 92.5 20 GLN B C 1
ATOM 3016 O O . GLN B 1 20 ? 11.727 -35.25 -0.97 1 92.5 20 GLN B O 1
ATOM 3021 N N . ALA B 1 21 ? 12.594 -33.5 0.147 1 94.75 21 ALA B N 1
ATOM 3022 C CA . ALA B 1 21 ? 12.906 -32.75 -1.067 1 94.75 21 ALA B CA 1
ATOM 3023 C C . ALA B 1 21 ? 13.859 -33.531 -1.965 1 94.75 21 ALA B C 1
ATOM 3025 O O . ALA B 1 21 ? 13.672 -33.594 -3.182 1 94.75 21 ALA B O 1
ATOM 3026 N N . LEU B 1 22 ? 14.836 -34.125 -1.385 1 93 22 LEU B N 1
ATOM 3027 C CA . LEU B 1 22 ? 15.836 -34.875 -2.139 1 93 22 LEU B CA 1
ATOM 3028 C C . LEU B 1 22 ? 15.234 -36.156 -2.738 1 93 22 LEU B C 1
ATOM 3030 O O . LEU B 1 22 ? 15.57 -36.531 -3.859 1 93 22 LEU B O 1
ATOM 3034 N N . GLU B 1 23 ? 14.359 -36.75 -1.98 1 91.5 23 GLU B N 1
ATOM 3035 C CA . GLU B 1 23 ? 13.648 -37.906 -2.49 1 91.5 23 GLU B CA 1
ATOM 3036 C C . GLU B 1 23 ? 12.781 -37.562 -3.693 1 91.5 23 GLU B C 1
ATOM 3038 O O . GLU B 1 23 ? 12.773 -38.281 -4.695 1 91.5 23 GLU B O 1
ATOM 3043 N N . GLU B 1 24 ? 12.148 -36.438 -3.594 1 92.44 24 GLU B N 1
ATOM 3044 C CA . GLU B 1 24 ? 11.297 -36 -4.695 1 92.44 24 GLU B CA 1
ATOM 3045 C C . GLU B 1 24 ? 12.133 -35.562 -5.895 1 92.44 24 GLU B C 1
ATOM 3047 O O . GLU B 1 24 ? 11.719 -35.719 -7.043 1 92.44 24 GLU B O 1
ATOM 3052 N N . TRP B 1 25 ? 13.203 -34.906 -5.527 1 93.25 25 TRP B N 1
ATOM 3053 C CA . TRP B 1 25 ? 14.125 -34.5 -6.586 1 93.25 25 TRP B CA 1
ATOM 3054 C C . TRP B 1 25 ? 14.602 -35.719 -7.387 1 93.25 25 TRP B C 1
ATOM 3056 O O . TRP B 1 25 ? 14.586 -35.688 -8.617 1 93.25 25 TRP B O 1
ATOM 3066 N N . GLY B 1 26 ? 15.039 -36.781 -6.75 1 87.56 26 GLY B N 1
ATOM 3067 C CA . GLY B 1 26 ? 15.344 -38.062 -7.344 1 87.56 26 GLY B CA 1
ATOM 3068 C C . GLY B 1 26 ? 16.625 -38.062 -8.156 1 87.56 26 GLY B C 1
ATOM 3069 O O . GLY B 1 26 ? 16.906 -39 -8.883 1 87.56 26 GLY B O 1
ATOM 3070 N N . CYS B 1 27 ? 17.359 -37 -8.188 1 79.12 27 CYS B N 1
ATOM 3071 C CA . CYS B 1 27 ? 18.562 -36.938 -9.008 1 79.12 27 CYS B CA 1
ATOM 3072 C C . CYS B 1 27 ? 19.766 -37.5 -8.273 1 79.12 27 CYS B C 1
ATOM 3074 O O . CYS B 1 27 ? 20.734 -37.938 -8.898 1 79.12 27 CYS B O 1
ATOM 3076 N N . VAL B 1 28 ? 19.703 -37.375 -6.906 1 73.62 28 VAL B N 1
ATOM 3077 C CA . VAL B 1 28 ? 20.859 -37.875 -6.172 1 73.62 28 VAL B CA 1
ATOM 3078 C C . VAL B 1 28 ? 20.406 -38.844 -5.07 1 73.62 28 VAL B C 1
ATOM 3080 O O . VAL B 1 28 ? 19.422 -38.562 -4.379 1 73.62 28 VAL B O 1
ATOM 3083 N N . ALA B 1 29 ? 20.938 -40.031 -5.203 1 70.62 29 ALA B N 1
ATOM 3084 C CA . ALA B 1 29 ? 20.688 -40.969 -4.105 1 70.62 29 ALA B CA 1
ATOM 3085 C C . ALA B 1 29 ? 21.406 -40.531 -2.834 1 70.62 29 ALA B C 1
ATOM 3087 O O . ALA B 1 29 ? 22.641 -40.469 -2.795 1 70.62 29 ALA B O 1
ATOM 3088 N N . VAL B 1 30 ? 20.812 -39.719 -2.16 1 68.69 30 VAL B N 1
ATOM 3089 C CA . VAL B 1 30 ? 21.516 -39.312 -0.951 1 68.69 30 VAL B CA 1
ATOM 3090 C C . VAL B 1 30 ? 21.312 -40.344 0.152 1 68.69 30 VAL B C 1
ATOM 3092 O O . VAL B 1 30 ? 20.172 -40.688 0.472 1 68.69 30 VAL B O 1
ATOM 3095 N N . ASP B 1 31 ? 22.375 -41.062 0.436 1 70.06 31 ASP B N 1
ATOM 3096 C CA . ASP B 1 31 ? 22.375 -42.031 1.519 1 70.06 31 ASP B CA 1
ATOM 3097 C C . ASP B 1 31 ? 22 -41.406 2.85 1 70.06 31 ASP B C 1
ATOM 3099 O O . ASP B 1 31 ? 22.219 -40.188 3.041 1 70.06 31 ASP B O 1
ATOM 3103 N N . GLY B 1 32 ? 21.188 -42.031 3.627 1 67.31 32 GLY B N 1
ATOM 3104 C CA . GLY B 1 32 ? 20.781 -41.594 4.957 1 67.31 32 GLY B CA 1
ATOM 3105 C C . GLY B 1 32 ? 21.906 -41.031 5.785 1 67.31 32 GLY B C 1
ATOM 3106 O O . GLY B 1 32 ? 21.688 -40.344 6.77 1 67.31 32 GLY B O 1
ATOM 3107 N N . GLU B 1 33 ? 23.125 -41.25 5.316 1 74.5 33 GLU B N 1
ATOM 3108 C CA . GLU B 1 33 ? 24.281 -40.844 6.109 1 74.5 33 GLU B CA 1
ATOM 3109 C C . GLU B 1 33 ? 24.453 -39.312 6.113 1 74.5 33 GLU B C 1
ATOM 3111 O O . GLU B 1 33 ? 25.031 -38.75 7.047 1 74.5 33 GLU B O 1
ATOM 3116 N N . VAL B 1 34 ? 23.906 -38.656 5.012 1 81.31 34 VAL B N 1
ATOM 3117 C CA . VAL B 1 34 ? 24.047 -37.219 4.902 1 81.31 34 VAL B CA 1
ATOM 3118 C C . VAL B 1 34 ? 23.297 -36.531 6.051 1 81.31 34 VAL B C 1
ATOM 3120 O O . VAL B 1 34 ? 23.688 -35.469 6.496 1 81.31 34 VAL B O 1
ATOM 3123 N N . PHE B 1 35 ? 22.375 -37.281 6.562 1 82.5 35 PHE B N 1
ATOM 3124 C CA . PHE B 1 35 ? 21.547 -36.688 7.598 1 82.5 35 PHE B CA 1
ATOM 3125 C C . PHE B 1 35 ? 21.938 -37.188 8.977 1 82.5 35 PHE B C 1
ATOM 3127 O O . PHE B 1 35 ? 21.391 -36.75 9.984 1 82.5 35 PHE B O 1
ATOM 3134 N N . VAL B 1 36 ? 23 -38.156 8.875 1 76.25 36 VAL B N 1
ATOM 3135 C CA . VAL B 1 36 ? 23.5 -38.719 10.133 1 76.25 36 VAL B CA 1
ATOM 3136 C C . VAL B 1 36 ? 24.375 -37.719 10.844 1 76.25 36 VAL B C 1
ATOM 3138 O O . VAL B 1 36 ? 25.297 -37.125 10.242 1 76.25 36 VAL B O 1
ATOM 3141 N N . GLY B 1 37 ? 24.094 -37.281 12.117 1 70.56 37 GLY B N 1
ATOM 3142 C CA . GLY B 1 37 ? 24.875 -36.344 12.93 1 70.56 37 GLY B CA 1
ATOM 3143 C C . GLY B 1 37 ? 24.172 -35.031 13.195 1 70.56 37 GLY B C 1
ATOM 3144 O O . GLY B 1 37 ? 24.562 -34.281 14.094 1 70.56 37 GLY B O 1
ATOM 3145 N N . GLY B 1 38 ? 23.094 -34.812 12.414 1 71.31 38 GLY B N 1
ATOM 3146 C CA . GLY B 1 38 ? 22.359 -33.594 12.672 1 71.31 38 GLY B CA 1
ATOM 3147 C C . GLY B 1 38 ? 23.172 -32.344 12.383 1 71.31 38 GLY B C 1
ATOM 3148 O O . GLY B 1 38 ? 24.141 -32.375 11.617 1 71.31 38 GLY B O 1
ATOM 3149 N N . GLY B 1 39 ? 22.875 -31.047 12.742 1 81.81 39 GLY B N 1
ATOM 3150 C CA . GLY B 1 39 ? 23.578 -29.781 12.586 1 81.81 39 GLY B CA 1
ATOM 3151 C C . GLY B 1 39 ? 22.734 -28.703 11.93 1 81.81 39 GLY B C 1
ATOM 3152 O O . GLY B 1 39 ? 21.578 -28.938 11.602 1 81.81 39 GLY B O 1
ATOM 3153 N N . PRO B 1 40 ? 23.438 -27.625 11.938 1 92 40 PRO B N 1
ATOM 3154 C CA . PRO B 1 40 ? 22.734 -26.531 11.266 1 92 40 PRO B CA 1
ATOM 3155 C C . PRO B 1 40 ? 22.453 -26.812 9.797 1 92 40 PRO B C 1
ATOM 3157 O O . PRO B 1 40 ? 23.094 -27.688 9.203 1 92 40 PRO B O 1
ATOM 3160 N N . LYS B 1 41 ? 21.562 -26.312 9.25 1 94 41 LYS B N 1
ATOM 3161 C CA . LYS B 1 41 ? 21.141 -26.531 7.871 1 94 41 LYS B CA 1
ATOM 3162 C C . LYS B 1 41 ? 22.297 -26.406 6.898 1 94 41 LYS B C 1
ATOM 3164 O O . LYS B 1 41 ? 22.453 -27.219 5.98 1 94 41 LYS B O 1
ATOM 3169 N N . ARG B 1 42 ? 23.125 -25.359 7.141 1 93.44 42 ARG B N 1
ATOM 3170 C CA . ARG B 1 42 ? 24.25 -25.125 6.25 1 93.44 42 ARG B CA 1
ATOM 3171 C C . ARG B 1 42 ? 25.156 -26.359 6.176 1 93.44 42 ARG B C 1
ATOM 3173 O O . ARG B 1 42 ? 25.656 -26.703 5.102 1 93.44 42 ARG B O 1
ATOM 3180 N N . GLY B 1 43 ? 25.359 -26.953 7.258 1 92.12 43 GLY B N 1
ATOM 3181 C CA . GLY B 1 43 ? 26.203 -28.141 7.305 1 92.12 43 GLY B CA 1
ATOM 3182 C C . GLY B 1 43 ? 25.609 -29.328 6.547 1 92.12 43 GLY B C 1
ATOM 3183 O O . GLY B 1 43 ? 26.328 -30.016 5.824 1 92.12 43 GLY B O 1
ATOM 3184 N N . VAL B 1 44 ? 24.422 -29.547 6.715 1 91.75 44 VAL B N 1
ATOM 3185 C CA . VAL B 1 44 ? 23.734 -30.641 6.035 1 91.75 44 VAL B CA 1
ATOM 3186 C C . VAL B 1 44 ? 23.75 -30.406 4.527 1 91.75 44 VAL B C 1
ATOM 3188 O O . VAL B 1 44 ? 24.031 -31.312 3.748 1 91.75 44 VAL B O 1
ATOM 3191 N N . VAL B 1 45 ? 23.484 -29.188 4.113 1 93.94 45 VAL B N 1
ATOM 3192 C CA . VAL B 1 45 ? 23.484 -28.828 2.699 1 93.94 45 VAL B CA 1
ATOM 3193 C C . VAL B 1 45 ? 24.859 -29.094 2.092 1 93.94 45 VAL B C 1
ATOM 3195 O O . VAL B 1 45 ? 24.953 -29.656 0.998 1 93.94 45 VAL B O 1
ATOM 3198 N N . ASP B 1 46 ? 25.875 -28.797 2.848 1 91.62 46 ASP B N 1
ATOM 3199 C CA . ASP B 1 46 ? 27.234 -29.031 2.375 1 91.62 46 ASP B CA 1
ATOM 3200 C C . ASP B 1 46 ? 27.484 -30.516 2.172 1 91.62 46 ASP B C 1
ATOM 3202 O O . ASP B 1 46 ? 28.141 -30.922 1.207 1 91.62 46 ASP B O 1
ATOM 3206 N N . ARG B 1 47 ? 26.984 -31.266 3.031 1 90.06 47 ARG B N 1
ATOM 3207 C CA . ARG B 1 47 ? 27.156 -32.719 2.91 1 90.06 47 ARG B CA 1
ATOM 3208 C C . ARG B 1 47 ? 26.406 -33.25 1.695 1 90.06 47 ARG B C 1
ATOM 3210 O O . ARG B 1 47 ? 26.906 -34.125 0.996 1 90.06 47 ARG B O 1
ATOM 3217 N N . VAL B 1 48 ? 25.266 -32.75 1.431 1 90.5 48 VAL B N 1
ATOM 3218 C CA . VAL B 1 48 ? 24.484 -33.156 0.273 1 90.5 48 VAL B CA 1
ATOM 3219 C C . VAL B 1 48 ? 25.219 -32.781 -1.011 1 90.5 48 VAL B C 1
ATOM 3221 O O . VAL B 1 48 ? 25.328 -33.594 -1.93 1 90.5 48 VAL B O 1
ATOM 3224 N N . VAL B 1 49 ? 25.734 -31.562 -1.031 1 91.25 49 VAL B N 1
ATOM 3225 C CA . VAL B 1 49 ? 26.453 -31.094 -2.207 1 91.25 49 VAL B CA 1
ATOM 3226 C C . VAL B 1 49 ? 27.672 -31.984 -2.461 1 91.25 49 VAL B C 1
ATOM 3228 O O . VAL B 1 49 ? 27.922 -32.375 -3.6 1 91.25 49 VAL B O 1
ATOM 3231 N N . ARG B 1 50 ? 28.312 -32.375 -1.423 1 87.62 50 ARG B N 1
ATOM 3232 C CA . ARG B 1 50 ? 29.484 -33.25 -1.543 1 87.62 50 ARG B CA 1
ATOM 3233 C C . ARG B 1 50 ? 29.078 -34.625 -2.027 1 87.62 50 ARG B C 1
ATOM 3235 O O . ARG B 1 50 ? 29.781 -35.25 -2.834 1 87.62 50 ARG B O 1
ATOM 3242 N N . ALA B 1 51 ? 28.016 -35 -1.504 1 86.25 51 ALA B N 1
ATOM 3243 C CA . ALA B 1 51 ? 27.516 -36.312 -1.929 1 86.25 51 ALA B CA 1
ATOM 3244 C C . ALA B 1 51 ? 27.172 -36.312 -3.414 1 86.25 51 ALA B C 1
ATOM 3246 O O . ALA B 1 51 ? 27.453 -37.281 -4.125 1 86.25 51 ALA B O 1
ATOM 3247 N N . CYS B 1 52 ? 26.594 -35.219 -3.848 1 86.62 52 CYS B N 1
ATOM 3248 C CA . CYS B 1 52 ? 26.25 -35.094 -5.258 1 86.62 52 CYS B CA 1
ATOM 3249 C C . CYS B 1 52 ? 27.5 -35.094 -6.125 1 86.62 52 CYS B C 1
ATOM 3251 O O . CYS B 1 52 ? 27.531 -35.688 -7.191 1 86.62 52 CYS B O 1
ATOM 3253 N N . GLN B 1 53 ? 28.516 -34.438 -5.668 1 85 53 GLN B N 1
ATOM 3254 C CA . GLN B 1 53 ? 29.781 -34.344 -6.395 1 85 53 GLN B CA 1
ATOM 3255 C C . GLN B 1 53 ? 30.453 -35.719 -6.496 1 85 53 GLN B C 1
ATOM 3257 O O . GLN B 1 53 ? 31 -36.062 -7.539 1 85 53 GLN B O 1
ATOM 3262 N N . ARG B 1 54 ? 30.328 -36.469 -5.504 1 82.5 54 ARG B N 1
ATOM 3263 C CA . ARG B 1 54 ? 30.984 -37.75 -5.434 1 82.5 54 ARG B CA 1
ATOM 3264 C C . ARG B 1 54 ? 30.312 -38.75 -6.355 1 82.5 54 ARG B C 1
ATOM 3266 O O . ARG B 1 54 ? 30.984 -39.656 -6.895 1 82.5 54 ARG B O 1
ATOM 3273 N N . GLN B 1 55 ? 29.062 -38.656 -6.43 1 79.06 55 GLN B N 1
ATOM 3274 C CA . GLN B 1 55 ? 28.312 -39.594 -7.246 1 79.06 55 GLN B CA 1
ATOM 3275 C C . GLN B 1 55 ? 28.562 -39.375 -8.734 1 79.06 55 GLN B C 1
ATOM 3277 O O . GLN B 1 55 ? 28.312 -40.25 -9.562 1 79.06 55 GLN B O 1
ATOM 3282 N N . GLY B 1 56 ? 29.203 -38.375 -9.094 1 68.25 56 GLY B N 1
ATOM 3283 C CA . GLY B 1 56 ? 29.641 -38.094 -10.453 1 68.25 56 GLY B CA 1
ATOM 3284 C C . GLY B 1 56 ? 28.5 -37.719 -11.383 1 68.25 56 GLY B C 1
ATOM 3285 O O . GLY B 1 56 ? 28.672 -37.656 -12.602 1 68.25 56 GLY B O 1
ATOM 3286 N N . GLU B 1 57 ? 27.391 -37.656 -10.82 1 66.19 57 GLU B N 1
ATOM 3287 C CA . GLU B 1 57 ? 26.297 -37.281 -11.703 1 66.19 57 GLU B CA 1
ATOM 3288 C C . GLU B 1 57 ? 26.359 -35.812 -12.102 1 66.19 57 GLU B C 1
ATOM 3290 O O . GLU B 1 57 ? 26.672 -34.969 -11.273 1 66.19 57 GLU B O 1
ATOM 3295 N N . GLU B 1 58 ? 26.484 -35.594 -13.383 1 77.94 58 GLU B N 1
ATOM 3296 C CA . GLU B 1 58 ? 26.484 -34.219 -13.883 1 77.94 58 GLU B CA 1
ATOM 3297 C C . GLU B 1 58 ? 25.156 -33.531 -13.602 1 77.94 58 GLU B C 1
ATOM 3299 O O . GLU B 1 58 ? 24.109 -33.969 -14.086 1 77.94 58 GLU B O 1
ATOM 3304 N N . ILE B 1 59 ? 25.078 -32.781 -12.594 1 87.56 59 ILE B N 1
ATOM 3305 C CA . ILE B 1 59 ? 23.906 -31.969 -12.281 1 87.56 59 ILE B CA 1
ATOM 3306 C C . ILE B 1 59 ? 23.891 -30.734 -13.164 1 87.56 59 ILE B C 1
ATOM 3308 O O . ILE B 1 59 ? 24.641 -29.781 -12.93 1 87.56 59 ILE B O 1
ATOM 3312 N N . GLY B 1 60 ? 23.156 -30.859 -14.219 1 89.38 60 GLY B N 1
ATOM 3313 C CA . GLY B 1 60 ? 23.047 -29.75 -15.141 1 89.38 60 GLY B CA 1
ATOM 3314 C C . GLY B 1 60 ? 21.875 -28.828 -14.812 1 89.38 60 GLY B C 1
ATOM 3315 O O . GLY B 1 60 ? 21.281 -28.922 -13.734 1 89.38 60 GLY B O 1
ATOM 3316 N N . LEU B 1 61 ? 21.562 -27.953 -15.672 1 91.88 61 LEU B N 1
ATOM 3317 C CA . LEU B 1 61 ? 20.531 -26.953 -15.461 1 91.88 61 LEU B CA 1
ATOM 3318 C C . LEU B 1 61 ? 19.156 -27.609 -15.32 1 91.88 61 LEU B C 1
ATOM 3320 O O . LEU B 1 61 ? 18.312 -27.156 -14.539 1 91.88 61 LEU B O 1
ATOM 3324 N N . GLU B 1 62 ? 18.938 -28.609 -16.016 1 91.81 62 GLU B N 1
ATOM 3325 C CA . GLU B 1 62 ? 17.656 -29.328 -15.945 1 91.81 62 GLU B CA 1
ATOM 3326 C C . GLU B 1 62 ? 17.438 -29.922 -14.562 1 91.81 62 GLU B C 1
ATOM 3328 O O . GLU B 1 62 ? 16.328 -29.844 -14.023 1 91.81 62 GLU B O 1
ATOM 3333 N N . GLU B 1 63 ? 18.516 -30.531 -14.055 1 92.56 63 GLU B N 1
ATOM 3334 C CA . GLU B 1 63 ? 18.422 -31.125 -12.719 1 92.56 63 GLU B CA 1
ATOM 3335 C C . GLU B 1 63 ? 18.219 -30.047 -11.656 1 92.56 63 GLU B C 1
ATOM 3337 O O . GLU B 1 63 ? 17.438 -30.234 -10.727 1 92.56 63 GLU B O 1
ATOM 3342 N N . LEU B 1 64 ? 18.922 -29 -11.852 1 94.69 64 LEU B N 1
ATOM 3343 C CA . LEU B 1 64 ? 18.75 -27.875 -10.938 1 94.69 64 LEU B CA 1
ATOM 3344 C C . LEU B 1 64 ? 17.328 -27.328 -11.031 1 94.69 64 LEU B C 1
ATOM 3346 O O . LEU B 1 64 ? 16.719 -26.984 -10.008 1 94.69 64 LEU B O 1
ATOM 3350 N N . GLY B 1 65 ? 16.844 -27.219 -12.219 1 95.94 65 GLY B N 1
ATOM 3351 C CA . GLY B 1 65 ? 15.469 -26.766 -12.438 1 95.94 65 GLY B CA 1
ATOM 3352 C C . GLY B 1 65 ? 14.438 -27.656 -11.781 1 95.94 65 GLY B C 1
ATOM 3353 O O . GLY B 1 65 ? 13.461 -27.156 -11.211 1 95.94 65 GLY B O 1
ATOM 3354 N N . THR B 1 66 ? 14.688 -28.891 -11.859 1 95.5 66 THR B N 1
ATOM 3355 C CA . THR B 1 66 ? 13.781 -29.844 -11.227 1 95.5 66 THR B CA 1
ATOM 3356 C C . THR B 1 66 ? 13.766 -29.656 -9.719 1 95.5 66 THR B C 1
ATOM 3358 O O . THR B 1 66 ? 12.711 -29.734 -9.086 1 95.5 66 THR B O 1
ATOM 3361 N N . LEU B 1 67 ? 14.93 -29.453 -9.164 1 95.88 67 LEU B N 1
ATOM 3362 C CA . LEU B 1 67 ? 15 -29.203 -7.73 1 95.88 67 LEU B CA 1
ATOM 3363 C C . LEU B 1 67 ? 14.242 -27.922 -7.371 1 95.88 67 LEU B C 1
ATOM 3365 O O . LEU B 1 67 ? 13.523 -27.891 -6.371 1 95.88 67 LEU B O 1
ATOM 3369 N N . ASP B 1 68 ? 14.445 -26.906 -8.18 1 96.5 68 ASP B N 1
ATOM 3370 C CA . ASP B 1 68 ? 13.734 -25.656 -7.98 1 96.5 68 ASP B CA 1
ATOM 3371 C C . ASP B 1 68 ? 12.219 -25.844 -8.094 1 96.5 68 ASP B C 1
ATOM 3373 O O . ASP B 1 68 ? 11.453 -25.25 -7.348 1 96.5 68 ASP B O 1
ATOM 3377 N N . LEU B 1 69 ? 11.844 -26.641 -8.938 1 96.31 69 LEU B N 1
ATOM 3378 C CA . LEU B 1 69 ? 10.445 -27 -9.109 1 96.31 69 LEU B CA 1
ATOM 3379 C C . LEU B 1 69 ? 9.898 -27.703 -7.871 1 96.31 69 LEU B C 1
ATOM 3381 O O . LEU B 1 69 ? 8.789 -27.406 -7.426 1 96.31 69 LEU B O 1
ATOM 3385 N N . VAL B 1 70 ? 10.664 -28.609 -7.348 1 96.19 70 VAL B N 1
ATOM 3386 C CA . VAL B 1 70 ? 10.281 -29.297 -6.121 1 96.19 70 VAL B CA 1
ATOM 3387 C C . VAL B 1 70 ? 10.07 -28.297 -4.996 1 96.19 70 VAL B C 1
ATOM 3389 O O . VAL B 1 70 ? 9.094 -28.375 -4.254 1 96.19 70 VAL B O 1
ATOM 3392 N N . TYR B 1 71 ? 10.977 -27.391 -4.93 1 96.75 71 TYR B N 1
ATOM 3393 C CA . TYR B 1 71 ? 10.836 -26.344 -3.928 1 96.75 71 TYR B CA 1
ATOM 3394 C C . TYR B 1 71 ? 9.516 -25.609 -4.09 1 96.75 71 TYR B C 1
ATOM 3396 O O . TYR B 1 71 ? 8.789 -25.406 -3.113 1 96.75 71 TYR B O 1
ATOM 3404 N N . ASN B 1 72 ? 9.195 -25.172 -5.281 1 94.56 72 ASN B N 1
ATOM 3405 C CA . ASN B 1 72 ? 7.996 -24.391 -5.543 1 94.56 72 ASN B CA 1
ATOM 3406 C C . ASN B 1 72 ? 6.727 -25.188 -5.266 1 94.56 72 ASN B C 1
ATOM 3408 O O . ASN B 1 72 ? 5.727 -24.641 -4.812 1 94.56 72 ASN B O 1
ATOM 3412 N N . LYS B 1 73 ? 6.848 -26.391 -5.484 1 93.69 73 LYS B N 1
ATOM 3413 C CA . LYS B 1 73 ? 5.711 -27.25 -5.188 1 93.69 73 LYS B CA 1
ATOM 3414 C C . LYS B 1 73 ? 5.516 -27.406 -3.682 1 93.69 73 LYS B C 1
ATOM 3416 O O . LYS B 1 73 ? 4.391 -27.328 -3.186 1 93.69 73 LYS B O 1
ATOM 3421 N N . MET B 1 74 ? 6.621 -27.641 -2.992 1 94.25 74 MET B N 1
ATOM 3422 C CA . MET B 1 74 ? 6.562 -27.859 -1.55 1 94.25 74 MET B CA 1
ATOM 3423 C C . MET B 1 74 ? 6.18 -26.562 -0.823 1 94.25 74 MET B C 1
ATOM 3425 O O . MET B 1 74 ? 5.488 -26.609 0.197 1 94.25 74 MET B O 1
ATOM 3429 N N . TYR B 1 75 ? 6.641 -25.5 -1.37 1 93.44 75 TYR B N 1
ATOM 3430 C CA . TYR B 1 75 ? 6.355 -24.188 -0.793 1 93.44 75 TYR B CA 1
ATOM 3431 C C . TYR B 1 75 ? 5.598 -23.312 -1.781 1 93.44 75 TYR B C 1
ATOM 3433 O O . TYR B 1 75 ? 6.035 -22.203 -2.102 1 93.44 75 TYR B O 1
ATOM 3441 N N . SER B 1 76 ? 4.441 -23.75 -2.113 1 84.06 76 SER B N 1
ATOM 3442 C CA . SER B 1 76 ? 3.699 -23.188 -3.229 1 84.06 76 SER B CA 1
ATOM 3443 C C . SER B 1 76 ? 3.213 -21.766 -2.898 1 84.06 76 SER B C 1
ATOM 3445 O O . SER B 1 76 ? 2.865 -21 -3.797 1 84.06 76 SER B O 1
ATOM 3447 N N . ARG B 1 77 ? 3.299 -21.359 -1.635 1 90.44 77 ARG B N 1
ATOM 3448 C CA . ARG B 1 77 ? 2.799 -20.047 -1.229 1 90.44 77 ARG B CA 1
ATOM 3449 C C . ARG B 1 77 ? 3.932 -19.031 -1.145 1 90.44 77 ARG B C 1
ATOM 3451 O O . ARG B 1 77 ? 3.721 -17.891 -0.719 1 90.44 77 ARG B O 1
ATOM 3458 N N . SER B 1 78 ? 5.055 -19.438 -1.603 1 90.81 78 SER B N 1
ATOM 3459 C CA . SER B 1 78 ? 6.219 -18.578 -1.488 1 90.81 78 SER B CA 1
ATOM 3460 C C . SER B 1 78 ? 6.297 -17.594 -2.654 1 90.81 78 SER B C 1
ATOM 3462 O O . SER B 1 78 ? 7.168 -16.719 -2.686 1 90.81 78 SER B O 1
ATOM 3464 N N . ARG B 1 79 ? 5.406 -17.719 -3.633 1 93.25 79 ARG B N 1
ATOM 3465 C CA . ARG B 1 79 ? 5.414 -16.812 -4.773 1 93.25 79 ARG B CA 1
ATOM 3466 C C . ARG B 1 79 ? 4 -16.344 -5.109 1 93.25 79 ARG B C 1
ATOM 3468 O O . ARG B 1 79 ? 3.02 -16.969 -4.711 1 93.25 79 ARG B O 1
ATOM 3475 N N . THR B 1 80 ? 3.986 -15.258 -5.812 1 96.94 80 THR B N 1
ATOM 3476 C CA . THR B 1 80 ? 2.707 -14.781 -6.324 1 96.94 80 THR B CA 1
ATOM 3477 C C . THR B 1 80 ? 2.398 -15.398 -7.684 1 96.94 80 THR B C 1
ATOM 3479 O O . THR B 1 80 ? 3.264 -15.445 -8.562 1 96.94 80 THR B O 1
ATOM 3482 N N . TRP B 1 81 ? 1.264 -15.891 -7.777 1 97.94 81 TRP B N 1
ATOM 3483 C CA . TRP B 1 81 ? 0.789 -16.484 -9.023 1 97.94 81 TRP B CA 1
ATOM 3484 C C . TRP B 1 81 ? -0.217 -15.57 -9.711 1 97.94 81 TRP B C 1
ATOM 3486 O O . TRP B 1 81 ? -1.069 -14.969 -9.062 1 97.94 81 TRP B O 1
ATOM 3496 N N . ASN B 1 82 ? -0.109 -15.516 -11.023 1 98.31 82 ASN B N 1
ATOM 3497 C CA . ASN B 1 82 ? -1.034 -14.766 -11.867 1 98.31 82 ASN B CA 1
ATOM 3498 C C . ASN B 1 82 ? -1.885 -15.695 -12.727 1 98.31 82 ASN B C 1
ATOM 3500 O O . ASN B 1 82 ? -1.359 -16.594 -13.375 1 98.31 82 ASN B O 1
ATOM 3504 N N . ALA B 1 83 ? -3.148 -15.477 -12.75 1 98.38 83 ALA B N 1
ATOM 3505 C CA . ALA B 1 83 ? -4.066 -16.375 -13.445 1 98.38 83 ALA B CA 1
ATOM 3506 C C . ALA B 1 83 ? -4.359 -15.883 -14.859 1 98.38 83 ALA B C 1
ATOM 3508 O O . ALA B 1 83 ? -4.598 -14.688 -15.07 1 98.38 83 ALA B O 1
ATOM 3509 N N . TYR B 1 84 ? -4.305 -16.797 -15.781 1 98 84 TYR B N 1
ATOM 3510 C CA . TYR B 1 84 ? -4.723 -16.562 -17.156 1 98 84 TYR B CA 1
ATOM 3511 C C . TYR B 1 84 ? -5.867 -17.5 -17.547 1 98 84 TYR B C 1
ATOM 3513 O O . TYR B 1 84 ? -5.871 -18.672 -17.188 1 98 84 TYR B O 1
ATOM 3521 N N . HIS B 1 85 ? -6.824 -16.984 -18.25 1 97.25 85 HIS B N 1
ATOM 3522 C CA . HIS B 1 85 ? -7.934 -17.75 -18.828 1 97.25 85 HIS B CA 1
ATOM 3523 C C . HIS B 1 85 ? -7.738 -17.969 -20.328 1 97.25 85 HIS B C 1
ATOM 3525 O O . HIS B 1 85 ? -7.609 -17 -21.078 1 97.25 85 HIS B O 1
ATOM 3531 N N . PHE B 1 86 ? -7.66 -19.203 -20.688 1 96.12 86 PHE B N 1
ATOM 3532 C CA . PHE B 1 86 ? -7.5 -19.562 -22.094 1 96.12 86 PHE B CA 1
ATOM 3533 C C . PHE B 1 86 ? -8.852 -19.875 -22.719 1 96.12 86 PHE B C 1
ATOM 3535 O O . PHE B 1 86 ? -9.664 -20.594 -22.156 1 96.12 86 PHE B O 1
ATOM 3542 N N . THR B 1 87 ? -9.047 -19.266 -23.891 1 94.94 87 THR B N 1
ATOM 3543 C CA . THR B 1 87 ? -10.312 -19.453 -24.594 1 94.94 87 THR B CA 1
ATOM 3544 C C . THR B 1 87 ? -10.078 -19.766 -26.062 1 94.94 87 THR B C 1
ATOM 3546 O O . THR B 1 87 ? -8.961 -19.609 -26.562 1 94.94 87 THR B O 1
ATOM 3549 N N . GLY B 1 88 ? -11.109 -20.344 -26.688 1 93.69 88 GLY B N 1
ATOM 3550 C CA . GLY B 1 88 ? -11.031 -20.656 -28.109 1 93.69 88 GLY B CA 1
ATOM 3551 C C . GLY B 1 88 ? -10.344 -21.984 -28.391 1 93.69 88 GLY B C 1
ATOM 3552 O O . GLY B 1 88 ? -9.5 -22.062 -29.281 1 93.69 88 GLY B O 1
ATOM 3553 N N . TYR B 1 89 ? -10.719 -22.922 -27.594 1 89.56 89 TYR B N 1
ATOM 3554 C CA . TYR B 1 89 ? -10.125 -24.25 -27.734 1 89.56 89 TYR B CA 1
ATOM 3555 C C . TYR B 1 89 ? -10.383 -24.812 -29.125 1 89.56 89 TYR B C 1
ATOM 3557 O O . TYR B 1 89 ? -11.523 -24.844 -29.594 1 89.56 89 TYR B O 1
ATOM 3565 N N . LYS B 1 90 ? -9.328 -25.094 -29.812 1 80.75 90 LYS B N 1
ATOM 3566 C CA . LYS B 1 90 ? -9.414 -25.781 -31.094 1 80.75 90 LYS B CA 1
ATOM 3567 C C . LYS B 1 90 ? -9.133 -27.266 -30.953 1 80.75 90 LYS B C 1
ATOM 3569 O O . LYS B 1 90 ? -8.141 -27.672 -30.344 1 80.75 90 LYS B O 1
ATOM 3574 N N . LYS B 1 91 ? -10.211 -28.125 -31.062 1 65.12 91 LYS B N 1
ATOM 3575 C CA . LYS B 1 91 ? -10.133 -29.578 -30.891 1 65.12 91 LYS B CA 1
ATOM 3576 C C . LYS B 1 91 ? -8.875 -30.141 -31.547 1 65.12 91 LYS B C 1
ATOM 3578 O O . LYS B 1 91 ? -8.594 -29.859 -32.719 1 65.12 91 LYS B O 1
ATOM 3583 N N . LYS B 1 92 ? -7.914 -30.5 -30.641 1 58.5 92 LYS B N 1
ATOM 3584 C CA . LYS B 1 92 ? -6.82 -31.234 -31.266 1 58.5 92 LYS B CA 1
ATOM 3585 C C . LYS B 1 92 ? -7.172 -32.719 -31.422 1 58.5 92 LYS B C 1
ATOM 3587 O O . LYS B 1 92 ? -7.898 -33.281 -30.609 1 58.5 92 LYS B O 1
ATOM 3592 N N . GLN B 1 93 ? -7.016 -33.25 -32.625 1 51.81 93 GLN B N 1
ATOM 3593 C CA . GLN B 1 93 ? -7.266 -34.625 -33.031 1 51.81 93 GLN B CA 1
ATOM 3594 C C . GLN B 1 93 ? -6.875 -35.594 -31.922 1 51.81 93 GLN B C 1
ATOM 3596 O O . GLN B 1 93 ? -7.52 -36.625 -31.75 1 51.81 93 GLN B O 1
ATOM 3601 N N . ASN B 1 94 ? -5.715 -35.531 -31.234 1 49.75 94 ASN B N 1
ATOM 3602 C CA . ASN B 1 94 ? -5.211 -36.469 -30.25 1 49.75 94 ASN B CA 1
ATOM 3603 C C . ASN B 1 94 ? -5.375 -35.969 -28.828 1 49.75 94 ASN B C 1
ATOM 3605 O O . ASN B 1 94 ? -4.402 -35.531 -28.188 1 49.75 94 ASN B O 1
ATOM 3609 N N . ASP B 1 95 ? -6.512 -35.594 -28.453 1 54.78 95 ASP B N 1
ATOM 3610 C CA . ASP B 1 95 ? -6.91 -35.031 -27.172 1 54.78 95 ASP B CA 1
ATOM 3611 C C . ASP B 1 95 ? -6.555 -35.969 -26.031 1 54.78 95 ASP B C 1
ATOM 3613 O O . ASP B 1 95 ? -7.426 -36.625 -25.484 1 54.78 95 ASP B O 1
ATOM 3617 N N . SER B 1 96 ? -5.512 -36.781 -26.203 1 52.59 96 SER B N 1
ATOM 3618 C CA . SER B 1 96 ? -5.051 -37.688 -25.141 1 52.59 96 SER B CA 1
ATOM 3619 C C . SER B 1 96 ? -4.676 -36.906 -23.875 1 52.59 96 SER B C 1
ATOM 3621 O O . SER B 1 96 ? -4.438 -35.688 -23.938 1 52.59 96 SER B O 1
ATOM 3623 N N . THR B 1 97 ? -4.738 -37.656 -22.719 1 59.94 97 THR B N 1
ATOM 3624 C CA . THR B 1 97 ? -4.324 -37.25 -21.375 1 59.94 97 THR B CA 1
ATOM 3625 C C . THR B 1 97 ? -2.961 -36.562 -21.406 1 59.94 97 THR B C 1
ATOM 3627 O O . THR B 1 97 ? -1.992 -37.125 -21.922 1 59.94 97 THR B O 1
ATOM 3630 N N . VAL B 1 98 ? -2.904 -35.25 -21.297 1 72.62 98 VAL B N 1
ATOM 3631 C CA . VAL B 1 98 ? -1.67 -34.469 -21.344 1 72.62 98 VAL B CA 1
ATOM 3632 C C . VAL B 1 98 ? -0.732 -34.938 -20.219 1 72.62 98 VAL B C 1
ATOM 3634 O O . VAL B 1 98 ? -1.04 -34.781 -19.047 1 72.62 98 VAL B O 1
ATOM 3637 N N . SER B 1 99 ? 0.094 -35.938 -20.578 1 87.19 99 SER B N 1
ATOM 3638 C CA . SER B 1 99 ? 1.154 -36.312 -19.641 1 87.19 99 SER B CA 1
ATOM 3639 C C . SER B 1 99 ? 2.234 -35.25 -19.578 1 87.19 99 SER B C 1
ATOM 3641 O O . SER B 1 99 ? 2.322 -34.406 -20.469 1 87.19 99 SER B O 1
ATOM 3643 N N . ALA B 1 100 ? 2.941 -35.25 -18.516 1 93.38 100 ALA B N 1
ATOM 3644 C CA . ALA B 1 100 ? 4.008 -34.281 -18.297 1 93.38 100 ALA B CA 1
ATOM 3645 C C . ALA B 1 100 ? 5.035 -34.312 -19.422 1 93.38 100 ALA B C 1
ATOM 3647 O O . ALA B 1 100 ? 5.469 -33.281 -19.922 1 93.38 100 ALA B O 1
ATOM 3648 N N . ASP B 1 101 ? 5.367 -35.5 -19.891 1 93.88 101 ASP B N 1
ATOM 3649 C CA . ASP B 1 101 ? 6.391 -35.688 -20.922 1 93.88 101 ASP B CA 1
ATOM 3650 C C . ASP B 1 101 ? 5.922 -35.125 -22.25 1 93.88 101 ASP B C 1
ATOM 3652 O O . ASP B 1 101 ? 6.68 -34.438 -22.953 1 93.88 101 ASP B O 1
ATOM 3656 N N . VAL B 1 102 ? 4.715 -35.5 -22.531 1 92.5 102 VAL B N 1
ATOM 3657 C CA . VAL B 1 102 ? 4.168 -35.031 -23.797 1 92.5 102 VAL B CA 1
ATOM 3658 C C . VAL B 1 102 ? 4.062 -33.5 -23.797 1 92.5 102 VAL B C 1
ATOM 3660 O O . VAL B 1 102 ? 4.434 -32.844 -24.766 1 92.5 102 VAL B O 1
ATOM 3663 N N . PHE B 1 103 ? 3.539 -33.031 -22.703 1 95.06 103 PHE B N 1
ATOM 3664 C CA . PHE B 1 103 ? 3.41 -31.578 -22.562 1 95.06 103 PHE B CA 1
ATOM 3665 C C . PHE B 1 103 ? 4.773 -30.891 -22.672 1 95.06 103 PHE B C 1
ATOM 3667 O O . PHE B 1 103 ? 4.922 -29.891 -23.359 1 95.06 103 PHE B O 1
ATOM 3674 N N . GLN B 1 104 ? 5.793 -31.391 -22 1 96.69 104 GLN B N 1
ATOM 3675 C CA . GLN B 1 104 ? 7.137 -30.828 -22 1 96.69 104 GLN B CA 1
ATOM 3676 C C . GLN B 1 104 ? 7.715 -30.797 -23.406 1 96.69 104 GLN B C 1
ATOM 3678 O O . GLN B 1 104 ? 8.273 -29.766 -23.828 1 96.69 104 GLN B O 1
ATOM 3683 N N . ARG B 1 105 ? 7.582 -31.875 -24.109 1 95.75 105 ARG B N 1
ATOM 3684 C CA . ARG B 1 105 ? 8.109 -31.953 -25.469 1 95.75 105 ARG B CA 1
ATOM 3685 C C . ARG B 1 105 ? 7.406 -30.953 -26.391 1 95.75 105 ARG B C 1
ATOM 3687 O O . ARG B 1 105 ? 8.062 -30.219 -27.125 1 95.75 105 ARG B O 1
ATOM 3694 N N . SER B 1 106 ? 6.129 -30.953 -26.281 1 94.88 106 SER B N 1
ATOM 3695 C CA . SER B 1 106 ? 5.34 -30.078 -27.141 1 94.88 106 SER B CA 1
ATOM 3696 C C . SER B 1 106 ? 5.625 -28.609 -26.859 1 94.88 106 SER B C 1
ATOM 3698 O O . SER B 1 106 ? 5.863 -27.828 -27.781 1 94.88 106 SER B O 1
ATOM 3700 N N . LEU B 1 107 ? 5.602 -28.234 -25.578 1 97.38 107 LEU B N 1
ATOM 3701 C CA . LEU B 1 107 ? 5.891 -26.859 -25.203 1 97.38 107 LEU B CA 1
ATOM 3702 C C . LEU B 1 107 ? 7.32 -26.484 -25.562 1 97.38 107 LEU B C 1
ATOM 3704 O O . LEU B 1 107 ? 7.578 -25.375 -26.031 1 97.38 107 LEU B O 1
ATOM 3708 N N . GLY B 1 108 ? 8.219 -27.359 -25.328 1 97.44 108 GLY B N 1
ATOM 3709 C CA . GLY B 1 108 ? 9.602 -27.125 -25.688 1 97.44 108 GLY B CA 1
ATOM 3710 C C . GLY B 1 108 ? 9.797 -26.812 -27.172 1 97.44 108 GLY B C 1
ATOM 3711 O O . GLY B 1 108 ? 10.555 -25.906 -27.516 1 97.44 108 GLY B O 1
ATOM 3712 N N . LYS B 1 109 ? 9.109 -27.594 -27.953 1 96.94 109 LYS B N 1
ATOM 3713 C CA . LYS B 1 109 ? 9.188 -27.375 -29.391 1 96.94 109 LYS B CA 1
ATOM 3714 C C . LYS B 1 109 ? 8.703 -25.969 -29.766 1 96.94 109 LYS B C 1
ATOM 3716 O O . LYS B 1 109 ? 9.336 -25.281 -30.562 1 96.94 109 LYS B O 1
ATOM 3721 N N . GLN B 1 110 ? 7.609 -25.562 -29.219 1 97.25 110 GLN B N 1
ATOM 3722 C CA . GLN B 1 110 ? 7.051 -24.25 -29.516 1 97.25 110 GLN B CA 1
ATOM 3723 C C . GLN B 1 110 ? 7.977 -23.141 -29.031 1 97.25 110 GLN B C 1
ATOM 3725 O O . GLN B 1 110 ? 8.195 -22.156 -29.734 1 97.25 110 GLN B O 1
ATOM 3730 N N . LEU B 1 111 ? 8.523 -23.297 -27.828 1 97.81 111 LEU B N 1
ATOM 3731 C CA . LEU B 1 111 ? 9.383 -22.281 -27.219 1 97.81 111 LEU B CA 1
ATOM 3732 C C . LEU B 1 111 ? 10.688 -22.141 -28 1 97.81 111 LEU B C 1
ATOM 3734 O O . LEU B 1 111 ? 11.266 -21.047 -28.062 1 97.81 111 LEU B O 1
ATOM 3738 N N . PHE B 1 112 ? 11.086 -23.203 -28.656 1 95.88 112 PHE B N 1
ATOM 3739 C CA . PHE B 1 112 ? 12.344 -23.234 -29.375 1 95.88 112 PHE B CA 1
ATOM 3740 C C . PHE B 1 112 ? 12.328 -22.25 -30.531 1 95.88 112 PHE B C 1
ATOM 3742 O O . PHE B 1 112 ? 13.383 -21.766 -30.953 1 95.88 112 PHE B O 1
ATOM 3749 N N . PHE B 1 113 ? 11.18 -21.922 -31.016 1 95 113 PHE B N 1
ATOM 3750 C CA . PHE B 1 113 ? 11.047 -21 -32.125 1 95 113 PHE B CA 1
ATOM 3751 C C . PHE B 1 113 ? 11.391 -19.578 -31.688 1 95 113 PHE B C 1
ATOM 3753 O O . PHE B 1 113 ? 11.648 -18.703 -32.531 1 95 113 PHE B O 1
ATOM 3760 N N . TYR B 1 114 ? 11.445 -19.375 -30.391 1 94.38 114 TYR B N 1
ATOM 3761 C CA . TYR B 1 114 ? 11.594 -18 -29.953 1 94.38 114 TYR B CA 1
ATOM 3762 C C . TYR B 1 114 ? 12.922 -17.797 -29.234 1 94.38 114 TYR B C 1
ATOM 3764 O O . TYR B 1 114 ? 13.594 -16.781 -29.438 1 94.38 114 TYR B O 1
ATOM 3772 N N . PHE B 1 115 ? 13.297 -18.688 -28.312 1 94.25 115 PHE B N 1
ATOM 3773 C CA . PHE B 1 115 ? 14.531 -18.531 -27.562 1 94.25 115 PHE B CA 1
ATOM 3774 C C . PHE B 1 115 ? 15.047 -19.875 -27.062 1 94.25 115 PHE B C 1
ATOM 3776 O O . PHE B 1 115 ? 14.289 -20.828 -26.938 1 94.25 115 PHE B O 1
ATOM 3783 N N . ARG B 1 116 ? 16.344 -19.922 -26.828 1 94.44 116 ARG B N 1
ATOM 3784 C CA . ARG B 1 116 ? 16.922 -21.062 -26.125 1 94.44 116 ARG B CA 1
ATOM 3785 C C . ARG B 1 116 ? 16.438 -21.125 -24.672 1 94.44 116 ARG B C 1
ATOM 3787 O O . ARG B 1 116 ? 16.234 -20.078 -24.047 1 94.44 116 ARG B O 1
ATOM 3794 N N . HIS B 1 117 ? 16.188 -22.312 -24.234 1 96.69 117 HIS B N 1
ATOM 3795 C CA . HIS B 1 117 ? 15.617 -22.438 -22.891 1 96.69 117 HIS B CA 1
ATOM 3796 C C . HIS B 1 117 ? 15.922 -23.812 -22.297 1 96.69 117 HIS B C 1
ATOM 3798 O O . HIS B 1 117 ? 16.375 -24.719 -23 1 96.69 117 HIS B O 1
ATOM 3804 N N . VAL B 1 118 ? 15.812 -23.938 -21.062 1 96.62 118 VAL B N 1
ATOM 3805 C CA . VAL B 1 118 ? 15.734 -25.188 -20.312 1 96.62 118 VAL B CA 1
ATOM 3806 C C . VAL B 1 118 ? 14.344 -25.344 -19.703 1 96.62 118 VAL B C 1
ATOM 3808 O O . VAL B 1 118 ? 13.797 -24.406 -19.141 1 96.62 118 VAL B O 1
ATOM 3811 N N . LEU B 1 119 ? 13.742 -26.516 -19.938 1 97.75 119 LEU B N 1
ATOM 3812 C CA . LEU B 1 119 ? 12.352 -26.734 -19.547 1 97.75 119 LEU B CA 1
ATOM 3813 C C . LEU B 1 119 ? 12.211 -28.016 -18.75 1 97.75 119 LEU B C 1
ATOM 3815 O O . LEU B 1 119 ? 12.758 -29.062 -19.141 1 97.75 119 LEU B O 1
ATOM 3819 N N . CYS B 1 120 ? 11.547 -27.891 -17.609 1 96.56 120 CYS B N 1
ATOM 3820 C CA . CYS B 1 120 ? 11.203 -29.047 -16.797 1 96.56 120 CYS B CA 1
ATOM 3821 C C . CYS B 1 120 ? 9.719 -29.062 -16.453 1 96.56 120 CYS B C 1
ATOM 3823 O O . CYS B 1 120 ? 9.172 -28.031 -16.031 1 96.56 120 CYS B O 1
ATOM 3825 N N . VAL B 1 121 ? 9.062 -30.234 -16.641 1 97 121 VAL B N 1
ATOM 3826 C CA . VAL B 1 121 ? 7.648 -30.375 -16.297 1 97 121 VAL B CA 1
ATOM 3827 C C . VAL B 1 121 ? 7.453 -31.609 -15.406 1 97 121 VAL B C 1
ATOM 3829 O O . VAL B 1 121 ? 7.988 -32.688 -15.695 1 97 121 VAL B O 1
ATOM 3832 N N . ARG B 1 122 ? 6.777 -31.453 -14.367 1 95.44 122 ARG B N 1
ATOM 3833 C CA . ARG B 1 122 ? 6.418 -32.562 -13.492 1 95.44 122 ARG B CA 1
ATOM 3834 C C . ARG B 1 122 ? 4.93 -32.531 -13.156 1 95.44 122 ARG B C 1
ATOM 3836 O O . ARG B 1 122 ? 4.324 -31.453 -13.086 1 95.44 122 ARG B O 1
ATOM 3843 N N . GLN B 1 123 ? 4.422 -33.656 -12.938 1 94.75 123 GLN B N 1
ATOM 3844 C CA . GLN B 1 123 ? 3.027 -33.781 -12.523 1 94.75 123 GLN B CA 1
ATOM 3845 C C . GLN B 1 123 ? 2.914 -34 -11.016 1 94.75 123 GLN B C 1
ATOM 3847 O O . GLN B 1 123 ? 3.555 -34.906 -10.477 1 94.75 123 GLN B O 1
ATOM 3852 N N . TYR B 1 124 ? 2.283 -33.188 -10.367 1 91.88 124 TYR B N 1
ATOM 3853 C CA . TYR B 1 124 ? 1.903 -33.344 -8.969 1 91.88 124 TYR B CA 1
ATOM 3854 C C . TYR B 1 124 ? 0.39 -33.281 -8.805 1 91.88 124 TYR B C 1
ATOM 3856 O O . TYR B 1 124 ? -0.229 -32.25 -9.078 1 91.88 124 TYR B O 1
ATOM 3864 N N . ASN B 1 125 ? -0.216 -34.375 -8.344 1 88.12 125 ASN B N 1
ATOM 3865 C CA . ASN B 1 125 ? -1.667 -34.5 -8.258 1 88.12 125 ASN B CA 1
ATOM 3866 C C . ASN B 1 125 ? -2.336 -34.219 -9.602 1 88.12 125 ASN B C 1
ATOM 3868 O O . ASN B 1 125 ? -2.043 -34.875 -10.594 1 88.12 125 ASN B O 1
ATOM 3872 N N . ASP B 1 126 ? -3.178 -33.188 -9.688 1 89.19 126 ASP B N 1
ATOM 3873 C CA . ASP B 1 126 ? -3.945 -32.969 -10.906 1 89.19 126 ASP B CA 1
ATOM 3874 C C . ASP B 1 126 ? -3.377 -31.781 -11.695 1 89.19 126 ASP B C 1
ATOM 3876 O O . ASP B 1 126 ? -4.023 -31.266 -12.617 1 89.19 126 ASP B O 1
ATOM 3880 N N . ALA B 1 127 ? -2.125 -31.453 -11.367 1 94.44 127 ALA B N 1
ATOM 3881 C CA . ALA B 1 127 ? -1.577 -30.25 -12 1 94.44 127 ALA B CA 1
ATOM 3882 C C . ALA B 1 127 ? -0.216 -30.547 -12.625 1 94.44 127 ALA B C 1
ATOM 3884 O O . ALA B 1 127 ? 0.536 -31.391 -12.133 1 94.44 127 ALA B O 1
ATOM 3885 N N . LEU B 1 128 ? 0.082 -29.969 -13.711 1 96.62 128 LEU B N 1
ATOM 3886 C CA . LEU B 1 128 ? 1.415 -29.953 -14.305 1 96.62 128 LEU B CA 1
ATOM 3887 C C . LEU B 1 128 ? 2.199 -28.734 -13.828 1 96.62 128 LEU B C 1
ATOM 3889 O O . LEU B 1 128 ? 1.766 -27.594 -14.031 1 96.62 128 LEU B O 1
ATOM 3893 N N . TRP B 1 129 ? 3.285 -28.953 -13.164 1 97.31 129 TRP B N 1
ATOM 3894 C CA . TRP B 1 129 ? 4.191 -27.891 -12.711 1 97.31 129 TRP B CA 1
ATOM 3895 C C . TRP B 1 129 ? 5.332 -27.703 -13.703 1 97.31 129 TRP B C 1
ATOM 3897 O O . TRP B 1 129 ? 6 -28.656 -14.086 1 97.31 129 TRP B O 1
ATOM 3907 N N . VAL B 1 130 ? 5.547 -26.484 -14.125 1 97.94 130 VAL B N 1
ATOM 3908 C CA . VAL B 1 130 ? 6.488 -26.172 -15.203 1 97.94 130 VAL B CA 1
ATOM 3909 C C . VAL B 1 130 ? 7.57 -25.234 -14.68 1 97.94 130 VAL B C 1
ATOM 3911 O O . VAL B 1 130 ? 7.273 -24.25 -14.008 1 97.94 130 VAL B O 1
ATOM 3914 N N . TRP B 1 131 ? 8.773 -25.562 -14.875 1 98.06 131 TRP B N 1
ATOM 3915 C CA . TRP B 1 131 ? 9.945 -24.719 -14.648 1 98.06 131 TRP B CA 1
ATOM 3916 C C . TRP B 1 131 ? 10.633 -24.375 -15.969 1 98.06 131 TRP B C 1
ATOM 3918 O O . TRP B 1 131 ? 11.008 -25.266 -16.734 1 98.06 131 TRP B O 1
ATOM 3928 N N . LEU B 1 132 ? 10.734 -23.078 -16.312 1 98.31 132 LEU B N 1
ATOM 3929 C CA . LEU B 1 132 ? 11.305 -22.594 -17.562 1 98.31 132 LEU B CA 1
ATOM 3930 C C . LEU B 1 132 ? 12.414 -21.578 -17.297 1 98.31 132 LEU B C 1
ATOM 3932 O O . LEU B 1 132 ? 12.211 -20.609 -16.562 1 98.31 132 LEU B O 1
ATOM 3936 N N . MET B 1 133 ? 13.539 -21.781 -17.781 1 97.5 133 MET B N 1
ATOM 3937 C CA . MET B 1 133 ? 14.594 -20.781 -17.766 1 97.5 133 MET B CA 1
ATOM 3938 C C . MET B 1 133 ? 14.992 -20.375 -19.172 1 97.5 133 MET B C 1
ATOM 3940 O O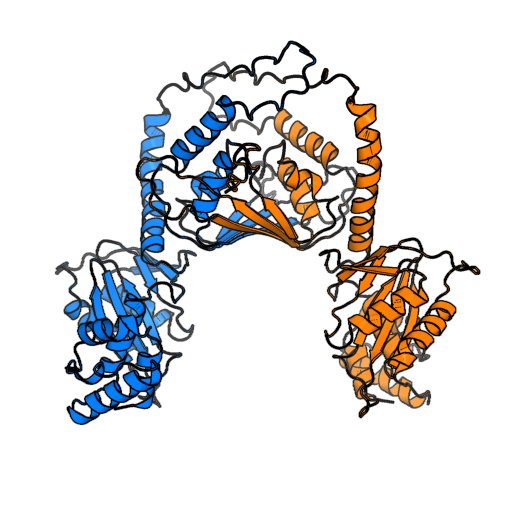 . MET B 1 133 ? 15.43 -21.203 -19.969 1 97.5 133 MET B O 1
ATOM 3944 N N . ILE B 1 134 ? 14.836 -19.141 -19.438 1 96.5 134 ILE B N 1
ATOM 3945 C CA . ILE B 1 134 ? 15.234 -18.594 -20.734 1 96.5 134 ILE B CA 1
ATOM 3946 C C . ILE B 1 134 ? 16.734 -18.312 -20.734 1 96.5 134 ILE B C 1
ATOM 3948 O O . ILE B 1 134 ? 17.266 -17.766 -19.781 1 96.5 134 ILE B O 1
ATOM 3952 N N . GLN B 1 135 ? 17.312 -18.797 -21.75 1 93.31 135 GLN B N 1
ATOM 3953 C CA . GLN B 1 135 ? 18.75 -18.594 -21.875 1 93.31 135 GLN B CA 1
ATOM 3954 C C . GLN B 1 135 ? 19.062 -17.469 -22.859 1 93.31 135 GLN B C 1
ATOM 3956 O O . GLN B 1 135 ? 18.578 -17.484 -24 1 93.31 135 GLN B O 1
ATOM 3961 N N . ASP B 1 136 ? 19.766 -16.516 -22.297 1 80.25 136 ASP B N 1
ATOM 3962 C CA . ASP B 1 136 ? 20.219 -15.445 -23.188 1 80.25 136 ASP B CA 1
ATOM 3963 C C . ASP B 1 136 ? 21.25 -15.969 -24.172 1 80.25 136 ASP B C 1
ATOM 3965 O O . ASP B 1 136 ? 21.844 -17.031 -23.969 1 80.25 136 ASP B O 1
ATOM 3969 N N . LYS B 1 137 ? 21.375 -15.289 -25.25 1 73.38 137 LYS B N 1
ATOM 3970 C CA . LYS B 1 137 ? 22.312 -15.68 -26.312 1 73.38 137 LYS B CA 1
ATOM 3971 C C . LYS B 1 137 ? 23.734 -15.805 -25.781 1 73.38 137 LYS B C 1
ATOM 3973 O O . LYS B 1 137 ? 24.5 -16.656 -26.234 1 73.38 137 LYS B O 1
ATOM 3978 N N . SER B 1 138 ? 23.984 -15.109 -24.766 1 70.12 138 SER B N 1
ATOM 3979 C CA . SER B 1 138 ? 25.391 -15.008 -24.375 1 70.12 138 SER B CA 1
ATOM 3980 C C . SER B 1 138 ? 25.688 -15.867 -23.156 1 70.12 138 SER B C 1
ATOM 3982 O O . SER B 1 138 ? 26.859 -16.078 -22.812 1 70.12 138 SER B O 1
ATOM 3984 N N . SER B 1 139 ? 24.656 -16.359 -22.531 1 72.88 139 SER B N 1
ATOM 3985 C CA . SER B 1 139 ? 24.969 -17.062 -21.281 1 72.88 139 SER B CA 1
ATOM 3986 C C . SER B 1 139 ? 24.031 -18.266 -21.078 1 72.88 139 SER B C 1
ATOM 3988 O O . SER B 1 139 ? 22.828 -18.141 -21.266 1 72.88 139 SER B O 1
ATOM 3990 N N . THR B 1 140 ? 24.656 -19.453 -20.859 1 78.25 140 THR B N 1
ATOM 3991 C CA . THR B 1 140 ? 23.922 -20.656 -20.531 1 78.25 140 THR B CA 1
ATOM 3992 C C . THR B 1 140 ? 23.922 -20.891 -19.031 1 78.25 140 THR B C 1
ATOM 3994 O O . THR B 1 140 ? 23.656 -22.016 -18.562 1 78.25 140 THR B O 1
ATOM 3997 N N . MET B 1 141 ? 24.188 -19.844 -18.391 1 85.69 141 MET B N 1
ATOM 3998 C CA . MET B 1 141 ? 24.297 -19.969 -16.938 1 85.69 141 MET B CA 1
ATOM 3999 C C . MET B 1 141 ? 22.938 -19.828 -16.266 1 85.69 141 MET B C 1
ATOM 4001 O O . MET B 1 141 ? 21.984 -19.312 -16.875 1 85.69 141 MET B O 1
ATOM 4005 N N . TRP B 1 142 ? 22.859 -20.297 -15.109 1 90.94 142 TRP B N 1
ATOM 4006 C CA . TRP B 1 142 ? 21.688 -20.156 -14.266 1 90.94 142 TRP B CA 1
ATOM 4007 C C . TRP B 1 142 ? 21.344 -18.672 -14.07 1 90.94 142 TRP B C 1
ATOM 4009 O O . TRP B 1 142 ? 22.125 -17.922 -13.508 1 90.94 142 TRP B O 1
ATOM 4019 N N . THR B 1 143 ? 20.188 -18.234 -14.516 1 90.94 143 THR B N 1
ATOM 4020 C CA . THR B 1 143 ? 19.75 -16.859 -14.438 1 90.94 143 THR B CA 1
ATOM 4021 C C . THR B 1 143 ? 18.375 -16.75 -13.773 1 90.94 143 THR B C 1
ATOM 4023 O O . THR B 1 143 ? 17.344 -16.828 -14.445 1 90.94 143 THR B O 1
ATOM 4026 N N . PRO B 1 144 ? 18.422 -16.406 -12.508 1 92.25 144 PRO B N 1
ATOM 4027 C CA . PRO B 1 144 ? 17.172 -16.438 -11.734 1 92.25 144 PRO B CA 1
ATOM 4028 C C . PRO B 1 144 ? 16.094 -15.523 -12.32 1 92.25 144 PRO B C 1
ATOM 4030 O O . PRO B 1 144 ? 14.914 -15.867 -12.312 1 92.25 144 PRO B O 1
ATOM 4033 N N . SER B 1 145 ? 16.469 -14.336 -12.867 1 92.75 145 SER B N 1
ATOM 4034 C CA . SER B 1 145 ? 15.516 -13.352 -13.367 1 92.75 145 SER B CA 1
ATOM 4035 C C . SER B 1 145 ? 14.812 -13.852 -14.625 1 92.75 145 SER B C 1
ATOM 4037 O O . SER B 1 145 ? 13.797 -13.289 -15.039 1 92.75 145 SER B O 1
ATOM 4039 N N . ASN B 1 146 ? 15.336 -14.961 -15.219 1 94.69 146 ASN B N 1
ATOM 4040 C CA . ASN B 1 146 ? 14.781 -15.492 -16.453 1 94.69 146 ASN B CA 1
ATOM 4041 C C . ASN B 1 146 ? 13.992 -16.781 -16.219 1 94.69 146 ASN B C 1
ATOM 4043 O O . ASN B 1 146 ? 13.656 -17.5 -17.156 1 94.69 146 ASN B O 1
ATOM 4047 N N . ILE B 1 147 ? 13.781 -17.062 -14.977 1 96.81 147 ILE B N 1
ATOM 4048 C CA . ILE B 1 147 ? 13.055 -18.281 -14.633 1 96.81 147 ILE B CA 1
ATOM 4049 C C . ILE B 1 147 ? 11.57 -17.984 -14.477 1 96.81 147 ILE B C 1
ATOM 4051 O O . ILE B 1 147 ? 11.195 -17 -13.828 1 96.81 147 ILE B O 1
ATOM 4055 N N . VAL B 1 148 ? 10.75 -18.828 -15.086 1 97.88 148 VAL B N 1
ATOM 4056 C CA . VAL B 1 148 ? 9.297 -18.719 -14.984 1 97.88 148 VAL B CA 1
ATOM 4057 C C . VAL B 1 148 ? 8.703 -20.031 -14.477 1 97.88 148 VAL B C 1
ATOM 4059 O O . VAL B 1 148 ? 9.031 -21.094 -14.992 1 97.88 148 VAL B O 1
ATOM 4062 N N . HIS B 1 149 ? 7.949 -19.953 -13.477 1 97.75 149 HIS B N 1
ATOM 4063 C CA . HIS B 1 149 ? 7.184 -21.094 -13 1 97.75 149 HIS B CA 1
ATOM 4064 C C . HIS B 1 149 ? 5.738 -21.031 -13.484 1 97.75 149 HIS B C 1
ATOM 4066 O O . HIS B 1 149 ? 5.137 -19.953 -13.508 1 97.75 149 HIS B O 1
ATOM 4072 N N . MET B 1 150 ? 5.215 -22.172 -13.836 1 97.94 150 MET B N 1
ATOM 4073 C CA . MET B 1 150 ? 3.82 -22.234 -14.258 1 97.94 150 MET B CA 1
ATOM 4074 C C . MET B 1 150 ? 3.131 -23.469 -13.672 1 97.94 150 MET B C 1
ATOM 4076 O O . MET B 1 150 ? 3.781 -24.469 -13.391 1 97.94 150 MET B O 1
ATOM 4080 N N . VAL B 1 151 ? 1.897 -23.328 -13.453 1 97.31 151 VAL B N 1
ATOM 4081 C CA . VAL B 1 151 ? 1.047 -24.453 -13.055 1 97.31 151 VAL B CA 1
ATOM 4082 C C . VAL B 1 151 ? -0.163 -24.531 -13.984 1 97.31 151 VAL B C 1
ATOM 4084 O O . VAL B 1 151 ? -0.841 -23.531 -14.227 1 97.31 151 VAL B O 1
ATOM 4087 N N . TYR B 1 152 ? -0.344 -25.719 -14.492 1 95.88 152 TYR B N 1
ATOM 4088 C CA . TYR B 1 152 ? -1.465 -25.953 -15.391 1 95.88 152 TYR B CA 1
ATOM 4089 C C . TYR B 1 152 ? -2.311 -27.125 -14.906 1 95.88 152 TYR B C 1
ATOM 4091 O O . TYR B 1 152 ? -1.78 -28.188 -14.562 1 95.88 152 TYR B O 1
ATOM 4099 N N . TYR B 1 153 ? -3.607 -26.891 -14.859 1 92.56 153 TYR B N 1
ATOM 4100 C CA . TYR B 1 153 ? -4.578 -27.938 -14.586 1 92.56 153 TYR B CA 1
ATOM 4101 C C . TYR B 1 153 ? -5.258 -28.406 -15.867 1 92.56 153 TYR B C 1
ATOM 4103 O O . TYR B 1 153 ? -6.148 -27.719 -16.391 1 92.56 153 TYR B O 1
ATOM 4111 N N . PRO B 1 154 ? -4.926 -29.562 -16.312 1 90.62 154 PRO B N 1
ATOM 4112 C CA . PRO B 1 154 ? -5.41 -30.016 -17.625 1 90.62 154 PRO B CA 1
ATOM 4113 C C . PRO B 1 154 ? -6.938 -30.047 -17.703 1 90.62 154 PRO B C 1
ATOM 4115 O O . PRO B 1 154 ? -7.5 -29.906 -18.797 1 90.62 154 PRO B O 1
ATOM 4118 N N . ALA B 1 155 ? -7.629 -30.172 -16.578 1 87.88 155 ALA B N 1
ATOM 4119 C CA . ALA B 1 155 ? -9.086 -30.266 -16.562 1 87.88 155 ALA B CA 1
ATOM 4120 C C . ALA B 1 155 ? -9.719 -28.875 -16.594 1 87.88 155 ALA B C 1
ATOM 4122 O O . ALA B 1 155 ? -10.938 -28.734 -16.484 1 87.88 155 ALA B O 1
ATOM 4123 N N . SER B 1 156 ? -8.898 -27.828 -16.75 1 92.19 156 SER B N 1
ATOM 4124 C CA . SER B 1 156 ? -9.414 -26.469 -16.734 1 92.19 156 SER B CA 1
ATOM 4125 C C . SER B 1 156 ? -8.711 -25.609 -17.781 1 92.19 156 SER B C 1
ATOM 4127 O O . SER B 1 156 ? -7.621 -25.938 -18.234 1 92.19 156 SER B O 1
ATOM 4129 N N . PRO B 1 157 ? -9.312 -24.562 -18.172 1 94.56 157 PRO B N 1
ATOM 4130 C CA . PRO B 1 157 ? -8.68 -23.656 -19.141 1 94.56 157 PRO B CA 1
ATOM 4131 C C . PRO B 1 157 ? -7.867 -22.547 -18.484 1 94.56 157 PRO B C 1
ATOM 4133 O O . PRO B 1 157 ? -7.855 -21.406 -18.969 1 94.56 157 PRO B O 1
ATOM 4136 N N . TYR B 1 158 ? -7.363 -22.781 -17.312 1 96.12 158 TYR B N 1
ATOM 4137 C CA . TYR B 1 158 ? -6.629 -21.766 -16.578 1 96.12 158 TYR B CA 1
ATOM 4138 C C . TYR B 1 158 ? -5.16 -22.141 -16.438 1 96.12 158 TYR B C 1
ATOM 4140 O O . TYR B 1 158 ? -4.836 -23.312 -16.234 1 96.12 158 TYR B O 1
ATOM 4148 N N . ILE B 1 159 ? -4.316 -21.172 -16.578 1 97.31 159 ILE B N 1
ATOM 4149 C CA . ILE B 1 159 ? -2.885 -21.328 -16.344 1 97.31 159 ILE B CA 1
ATOM 4150 C C . ILE B 1 159 ? -2.412 -20.281 -15.328 1 97.31 159 ILE B C 1
ATOM 4152 O O . ILE B 1 159 ? -2.863 -19.141 -15.352 1 97.31 159 ILE B O 1
ATOM 4156 N N . PHE B 1 160 ? -1.567 -20.672 -14.477 1 97.94 160 PHE B N 1
ATOM 4157 C CA . PHE B 1 160 ? -1.017 -19.781 -13.453 1 97.94 160 PHE B CA 1
ATOM 4158 C C . PHE B 1 160 ? 0.49 -19.625 -13.625 1 97.94 160 PHE B C 1
ATOM 4160 O O . PHE B 1 160 ? 1.209 -20.625 -13.773 1 97.94 160 PHE B O 1
ATOM 4167 N N . THR B 1 161 ? 0.973 -18.422 -13.633 1 98.19 161 THR B N 1
ATOM 4168 C CA . THR B 1 161 ? 2.395 -18.172 -13.852 1 98.19 161 THR B CA 1
ATOM 4169 C C . THR B 1 161 ? 2.959 -17.25 -12.766 1 98.19 161 THR B C 1
ATOM 4171 O O . THR B 1 161 ? 2.232 -16.438 -12.195 1 98.19 161 THR B O 1
ATOM 4174 N N . SER B 1 162 ? 4.199 -17.484 -12.492 1 97.44 162 SER B N 1
ATOM 4175 C CA . SER B 1 162 ? 4.918 -16.438 -11.773 1 97.44 162 SER B CA 1
ATOM 4176 C C . SER B 1 162 ? 5.117 -15.203 -12.648 1 97.44 162 SER B C 1
ATOM 4178 O O . SER B 1 162 ? 4.641 -15.156 -13.789 1 97.44 162 SER B O 1
ATOM 4180 N N . THR B 1 163 ? 5.719 -14.188 -12.125 1 96.56 163 THR B N 1
ATOM 4181 C CA . THR B 1 163 ? 5.961 -12.977 -12.891 1 96.56 163 THR B CA 1
ATOM 4182 C C . THR B 1 163 ? 6.848 -13.266 -14.102 1 96.56 163 THR B C 1
ATOM 4184 O O . THR B 1 163 ? 7.879 -13.938 -13.969 1 96.56 163 THR B O 1
ATOM 4187 N N . ILE B 1 164 ? 6.449 -12.844 -15.242 1 97 164 ILE B N 1
ATOM 4188 C CA . ILE B 1 164 ? 7.199 -13 -16.484 1 97 164 ILE B CA 1
ATOM 4189 C C . ILE B 1 164 ? 7.742 -11.648 -16.938 1 97 164 ILE B C 1
ATOM 4191 O O . ILE B 1 164 ? 7.016 -10.656 -16.953 1 97 164 ILE B O 1
ATOM 4195 N N . LYS B 1 165 ? 8.969 -11.625 -17.25 1 96.12 165 LYS B N 1
ATOM 4196 C CA . LYS B 1 165 ? 9.523 -10.406 -17.828 1 96.12 165 LYS B CA 1
ATOM 4197 C C . LYS B 1 165 ? 8.75 -10 -19.078 1 96.12 165 LYS B C 1
ATOM 4199 O O . LYS B 1 165 ? 8.383 -10.852 -19.906 1 96.12 165 LYS B O 1
ATOM 4204 N N . ALA B 1 166 ? 8.578 -8.719 -19.203 1 96.12 166 ALA B N 1
ATOM 4205 C CA . ALA B 1 166 ? 7.766 -8.164 -20.281 1 96.12 166 ALA B CA 1
ATOM 4206 C C . ALA B 1 166 ? 8.297 -8.602 -21.641 1 96.12 166 ALA B C 1
ATOM 4208 O O . ALA B 1 166 ? 7.523 -8.875 -22.562 1 96.12 166 ALA B O 1
ATOM 4209 N N . GLU B 1 167 ? 9.633 -8.734 -21.781 1 94.81 167 GLU B N 1
ATOM 4210 C CA . GLU B 1 167 ? 10.266 -9.023 -23.062 1 94.81 167 GLU B CA 1
ATOM 4211 C C . GLU B 1 167 ? 9.945 -10.445 -23.531 1 94.81 167 GLU B C 1
ATOM 4213 O O . GLU B 1 167 ? 10.039 -10.742 -24.719 1 94.81 167 GLU B O 1
ATOM 4218 N N . TYR B 1 168 ? 9.508 -11.352 -22.625 1 96.31 168 TYR B N 1
ATOM 4219 C CA . TYR B 1 168 ? 9.305 -12.758 -22.969 1 96.31 168 TYR B CA 1
ATOM 4220 C C . TYR B 1 168 ? 7.832 -13.133 -22.906 1 96.31 168 TYR B C 1
ATOM 4222 O O . TYR B 1 168 ? 7.426 -14.172 -23.422 1 96.31 168 TYR B O 1
ATOM 4230 N N . LYS B 1 169 ? 7.055 -12.344 -22.281 1 97.5 169 LYS B N 1
ATOM 4231 C CA . LYS B 1 169 ? 5.684 -12.68 -21.906 1 97.5 169 LYS B CA 1
ATOM 4232 C C . LYS B 1 169 ? 4.859 -13.078 -23.125 1 97.5 169 LYS B C 1
ATOM 4234 O O . LYS B 1 169 ? 4.215 -14.125 -23.125 1 97.5 169 LYS B O 1
ATOM 4239 N N . LYS B 1 170 ? 4.906 -12.258 -24.141 1 97.19 170 LYS B N 1
ATOM 4240 C CA . LYS B 1 170 ? 4.109 -12.523 -25.344 1 97.19 170 LYS B CA 1
ATOM 4241 C C . LYS B 1 170 ? 4.473 -13.867 -25.953 1 97.19 170 LYS B C 1
ATOM 4243 O O . LYS B 1 170 ? 3.594 -14.609 -26.406 1 97.19 170 LYS B O 1
ATOM 4248 N N . TYR B 1 171 ? 5.703 -14.25 -25.969 1 97.62 171 TYR B N 1
ATOM 4249 C CA . TYR B 1 171 ? 6.191 -15.469 -26.609 1 97.62 171 TYR B CA 1
ATOM 4250 C C . TYR B 1 171 ? 5.832 -16.703 -25.797 1 97.62 171 TYR B C 1
ATOM 4252 O O . TYR B 1 171 ? 5.434 -17.734 -26.344 1 97.62 171 TYR B O 1
ATOM 4260 N N . ILE B 1 172 ? 5.961 -16.578 -24.531 1 98.31 172 ILE B N 1
ATOM 4261 C CA . ILE B 1 172 ? 5.645 -17.688 -23.656 1 98.31 172 ILE B CA 1
ATOM 4262 C C . ILE B 1 172 ? 4.152 -18 -23.734 1 98.31 172 ILE B C 1
ATOM 4264 O O . ILE B 1 172 ? 3.762 -19.172 -23.875 1 98.31 172 ILE B O 1
ATOM 4268 N N . ILE B 1 173 ? 3.328 -16.938 -23.703 1 98.06 173 ILE B N 1
ATOM 4269 C CA . ILE B 1 173 ? 1.88 -17.109 -23.766 1 98.06 173 ILE B CA 1
ATOM 4270 C C . ILE B 1 173 ? 1.486 -17.719 -25.109 1 98.06 173 ILE B C 1
ATOM 4272 O O . ILE B 1 173 ? 0.674 -18.641 -25.156 1 98.06 173 ILE B O 1
ATOM 4276 N N . GLN B 1 174 ? 2.107 -17.266 -26.156 1 97.31 174 GLN B N 1
ATOM 4277 C CA . GLN B 1 174 ? 1.823 -17.797 -27.484 1 97.31 174 GLN B CA 1
ATOM 4278 C C . GLN B 1 174 ? 2.203 -19.266 -27.578 1 97.31 174 GLN B C 1
ATOM 4280 O O . GLN B 1 174 ? 1.448 -20.078 -28.125 1 97.31 174 GLN B O 1
ATOM 4285 N N . ALA B 1 175 ? 3.342 -19.625 -27.062 1 97.75 175 ALA B N 1
ATOM 4286 C CA . ALA B 1 175 ? 3.787 -21.016 -27.078 1 97.75 175 ALA B CA 1
ATOM 4287 C C . ALA B 1 175 ? 2.816 -21.906 -26.297 1 97.75 175 ALA B C 1
ATOM 4289 O O . ALA B 1 175 ? 2.523 -23.031 -26.719 1 97.75 175 ALA B O 1
ATOM 4290 N N . LEU B 1 176 ? 2.309 -21.406 -25.219 1 97.19 176 LEU B N 1
ATOM 4291 C CA . LEU B 1 176 ? 1.347 -22.156 -24.422 1 97.19 176 LEU B CA 1
ATOM 4292 C C . LEU B 1 176 ? 0.036 -22.344 -25.172 1 97.19 176 LEU B C 1
ATOM 4294 O O . LEU B 1 176 ? -0.531 -23.438 -25.172 1 97.19 176 LEU B O 1
ATOM 4298 N N . LEU B 1 177 ? -0.426 -21.312 -25.781 1 96.25 177 LEU B N 1
ATOM 4299 C CA . LEU B 1 177 ? -1.662 -21.375 -26.547 1 96.25 177 LEU B CA 1
ATOM 4300 C C . LEU B 1 177 ? -1.565 -22.422 -27.641 1 96.25 177 LEU B C 1
ATOM 4302 O O . LEU B 1 177 ? -2.451 -23.281 -27.781 1 96.25 177 LEU B O 1
ATOM 4306 N N . LEU B 1 178 ? -0.472 -22.438 -28.328 1 95 178 LEU B N 1
ATOM 4307 C CA . LEU B 1 178 ? -0.271 -23.375 -29.422 1 95 178 LEU B CA 1
ATOM 4308 C C . LEU B 1 178 ? -0.143 -24.797 -28.906 1 95 178 LEU B C 1
ATOM 4310 O O . LEU B 1 178 ? -0.686 -25.734 -29.5 1 95 178 LEU B O 1
ATOM 4314 N N . THR B 1 179 ? 0.543 -24.922 -27.828 1 94.75 179 THR B N 1
ATOM 4315 C CA . THR B 1 179 ? 0.759 -26.25 -27.25 1 94.75 179 THR B CA 1
ATOM 4316 C C . THR B 1 179 ? -0.558 -26.844 -26.75 1 94.75 179 THR B C 1
ATOM 4318 O O . THR B 1 179 ? -0.804 -28.031 -26.906 1 94.75 179 THR B O 1
ATOM 4321 N N . LEU B 1 180 ? -1.427 -25.984 -26.203 1 92.94 180 LEU B N 1
ATOM 4322 C CA . LEU B 1 180 ? -2.615 -26.469 -25.516 1 92.94 180 LEU B CA 1
ATOM 4323 C C . LEU B 1 180 ? -3.844 -26.375 -26.422 1 92.94 180 LEU B C 1
ATOM 4325 O O . LEU B 1 180 ? -4.914 -26.875 -26.062 1 92.94 180 LEU B O 1
ATOM 4329 N N . GLY B 1 181 ? -3.699 -25.75 -27.516 1 92.31 181 GLY B N 1
ATOM 4330 C CA . GLY B 1 181 ? -4.758 -25.719 -28.516 1 92.31 181 GLY B CA 1
ATOM 4331 C C . GLY B 1 181 ? -5.773 -24.625 -28.266 1 92.31 181 GLY B C 1
ATOM 4332 O O . GLY B 1 181 ? -6.965 -24.797 -28.531 1 92.31 181 GLY B O 1
ATOM 4333 N N . TYR B 1 182 ? -5.375 -23.5 -27.672 1 94.81 182 TYR B N 1
ATOM 4334 C CA . TYR B 1 182 ? -6.242 -22.344 -27.453 1 94.81 182 TYR B CA 1
ATOM 4335 C C . TYR B 1 182 ? -5.84 -21.188 -28.375 1 94.81 182 TYR B C 1
ATOM 4337 O O . TYR B 1 182 ? -4.727 -21.172 -28.906 1 94.81 182 TYR B O 1
ATOM 4345 N N . SER B 1 183 ? -6.695 -20.219 -28.594 1 95.81 183 SER B N 1
ATOM 4346 C CA . SER B 1 183 ? -6.402 -19.125 -29.516 1 95.81 183 SER B CA 1
ATOM 4347 C C . SER B 1 183 ? -6.148 -17.828 -28.75 1 95.81 183 SER B C 1
ATOM 4349 O O . SER B 1 183 ? -5.531 -16.906 -29.281 1 95.81 183 SER B O 1
ATOM 4351 N N . LYS B 1 184 ? -6.691 -17.797 -27.547 1 97 184 LYS B N 1
ATOM 4352 C CA . LYS B 1 184 ? -6.598 -16.531 -26.828 1 97 184 LYS B CA 1
ATOM 4353 C C . LYS B 1 184 ? -6.289 -16.75 -25.344 1 97 184 LYS B C 1
ATOM 4355 O O . LYS B 1 184 ? -6.801 -17.703 -24.734 1 97 184 LYS B O 1
ATOM 4360 N N . ALA B 1 185 ? -5.43 -15.852 -24.781 1 97.31 185 ALA B N 1
ATOM 4361 C CA . ALA B 1 185 ? -5.113 -15.828 -23.359 1 97.31 185 ALA B CA 1
ATOM 4362 C C . ALA B 1 185 ? -5.477 -14.484 -22.734 1 97.31 185 ALA B C 1
ATOM 4364 O O . ALA B 1 185 ? -5.066 -13.43 -23.234 1 97.31 185 ALA B O 1
ATOM 4365 N N . GLN B 1 186 ? -6.215 -14.508 -21.719 1 97 186 GLN B N 1
ATOM 4366 C CA . GLN B 1 186 ? -6.602 -13.281 -21.031 1 97 186 GLN B CA 1
ATOM 4367 C C . GLN B 1 186 ? -6.113 -13.289 -19.578 1 97 186 GLN B C 1
ATOM 4369 O O . GLN B 1 186 ? -6.387 -14.234 -18.828 1 97 186 GLN B O 1
ATOM 4374 N N . PHE B 1 187 ? -5.406 -12.242 -19.281 1 96.62 187 PHE B N 1
ATOM 4375 C CA . PHE B 1 187 ? -5.086 -12.062 -17.875 1 96.62 187 PHE B CA 1
ATOM 4376 C C . PHE B 1 187 ? -6.348 -11.781 -17.062 1 96.62 187 PHE B C 1
ATOM 4378 O O . PHE B 1 187 ? -7.141 -10.914 -17.422 1 96.62 187 PHE B O 1
ATOM 4385 N N . MET B 1 188 ? -6.551 -12.414 -15.906 1 97.06 188 MET B N 1
ATOM 4386 C CA . MET B 1 188 ? -7.824 -12.391 -15.188 1 97.06 188 MET B CA 1
ATOM 4387 C C . MET B 1 188 ? -7.82 -11.32 -14.109 1 97.06 188 MET B C 1
ATOM 4389 O O . MET B 1 188 ? -8.844 -11.07 -13.469 1 97.06 188 MET B O 1
ATOM 4393 N N . ASP B 1 189 ? -6.746 -10.555 -13.852 1 97.12 189 ASP B N 1
ATOM 4394 C CA . ASP B 1 189 ? -6.586 -9.688 -12.688 1 97.12 189 ASP B CA 1
ATOM 4395 C C . ASP B 1 189 ? -6.824 -10.461 -11.391 1 97.12 189 ASP B C 1
ATOM 4397 O O . ASP B 1 189 ? -7.57 -10.008 -10.523 1 97.12 189 ASP B O 1
ATOM 4401 N N . LEU B 1 190 ? -6.441 -11.672 -11.375 1 98.19 190 LEU B N 1
ATOM 4402 C CA . LEU B 1 190 ? -6.508 -12.578 -10.234 1 98.19 190 LEU B CA 1
ATOM 4403 C C . LEU B 1 190 ? -5.129 -13.141 -9.898 1 98.19 190 LEU B C 1
ATOM 4405 O O . LEU B 1 190 ? -4.547 -13.883 -10.688 1 98.19 190 LEU B O 1
ATOM 4409 N N . SER B 1 191 ? -4.668 -12.68 -8.773 1 98.38 191 SER B N 1
ATOM 4410 C CA . SER B 1 191 ? -3.336 -13.07 -8.32 1 98.38 191 SER B CA 1
ATOM 4411 C C . SER B 1 191 ? -3.318 -13.352 -6.824 1 98.38 191 SER B C 1
ATOM 4413 O O . SER B 1 191 ? -4.137 -12.82 -6.078 1 98.38 191 SER B O 1
ATOM 4415 N N . GLY B 1 192 ? -2.424 -14.156 -6.418 1 97.94 192 GLY B N 1
ATOM 4416 C CA . GLY B 1 192 ? -2.295 -14.523 -5.02 1 97.94 192 GLY B CA 1
ATOM 4417 C C . GLY B 1 192 ? -1.206 -15.555 -4.77 1 97.94 192 GLY B C 1
ATOM 4418 O O . GLY B 1 192 ? -0.469 -15.922 -5.688 1 97.94 192 GLY B O 1
ATOM 4419 N N . ARG B 1 193 ? -1.184 -16.047 -3.6 1 97.12 193 ARG B N 1
ATOM 4420 C CA . ARG B 1 193 ? -0.067 -16.906 -3.211 1 97.12 193 ARG B CA 1
ATOM 4421 C C . ARG B 1 193 ? -0.479 -18.375 -3.211 1 97.12 193 ARG B C 1
ATOM 4423 O O . ARG B 1 193 ? 0.372 -19.266 -3.143 1 97.12 193 ARG B O 1
ATOM 4430 N N . ASP B 1 194 ? -1.727 -18.641 -3.242 1 96.5 194 ASP B N 1
ATOM 4431 C CA . ASP B 1 194 ? -2.23 -20 -3.195 1 96.5 194 ASP B CA 1
ATOM 4432 C C . ASP B 1 194 ? -2.834 -20.422 -4.535 1 96.5 194 ASP B C 1
ATOM 4434 O O . ASP B 1 194 ? -3.984 -20.094 -4.832 1 96.5 194 ASP B O 1
ATOM 4438 N N . VAL B 1 195 ? -2.096 -21.172 -5.262 1 95.94 195 VAL B N 1
ATOM 4439 C CA . VAL B 1 195 ? -2.469 -21.453 -6.645 1 95.94 195 VAL B CA 1
ATOM 4440 C C . VAL B 1 195 ? -3.74 -22.312 -6.668 1 95.94 195 VAL B C 1
ATOM 4442 O O . VAL B 1 195 ? -4.578 -22.141 -7.559 1 95.94 195 VAL B O 1
ATOM 4445 N N . GLU B 1 196 ? -3.914 -23.219 -5.746 1 94.75 196 GLU B N 1
ATOM 4446 C CA . GLU B 1 196 ? -5.117 -24.031 -5.691 1 94.75 196 GLU B CA 1
ATOM 4447 C C . GLU B 1 196 ? -6.359 -23.188 -5.449 1 94.75 196 GLU B C 1
ATOM 4449 O O . GLU B 1 196 ? -7.395 -23.391 -6.086 1 94.75 196 GLU B O 1
ATOM 4454 N N . SER B 1 197 ? -6.211 -22.25 -4.578 1 96.56 197 SER B N 1
ATOM 4455 C CA . SER B 1 197 ? -7.309 -21.328 -4.305 1 96.56 197 SER B CA 1
ATOM 4456 C C . SER B 1 197 ? -7.629 -20.469 -5.523 1 96.56 197 SER B C 1
ATOM 4458 O O . SER B 1 197 ? -8.797 -20.234 -5.832 1 96.56 197 SER B O 1
ATOM 4460 N N . LEU B 1 198 ? -6.574 -20 -6.172 1 97.31 198 LEU B N 1
ATOM 4461 C CA . LEU B 1 198 ? -6.777 -19.203 -7.379 1 97.31 198 LEU B CA 1
ATOM 4462 C C . LEU B 1 198 ? -7.527 -20.016 -8.438 1 97.31 198 LEU B C 1
ATOM 4464 O O . LEU B 1 198 ? -8.414 -19.484 -9.117 1 97.31 198 LEU B O 1
ATOM 4468 N N . ALA B 1 199 ? -7.164 -21.266 -8.531 1 96.19 199 ALA B N 1
ATOM 4469 C CA . ALA B 1 199 ? -7.84 -22.141 -9.5 1 96.19 199 ALA B CA 1
ATOM 4470 C C . ALA B 1 199 ? -9.32 -22.281 -9.156 1 96.19 199 ALA B C 1
ATOM 4472 O O . ALA B 1 199 ? -10.172 -22.234 -10.047 1 96.19 199 ALA B O 1
ATOM 4473 N N . GLU B 1 200 ? -9.594 -22.469 -7.918 1 95.62 200 GLU B N 1
ATOM 4474 C CA . GLU B 1 200 ? -10.984 -22.578 -7.48 1 95.62 200 GLU B CA 1
ATOM 4475 C C . GLU B 1 200 ? -11.758 -21.297 -7.762 1 95.62 200 GLU B C 1
ATOM 4477 O O . GLU B 1 200 ? -12.891 -21.344 -8.242 1 95.62 200 GLU B O 1
ATOM 4482 N N . LEU B 1 201 ? -11.156 -20.172 -7.473 1 96.94 201 LEU B N 1
ATOM 4483 C CA . LEU B 1 201 ? -11.805 -18.891 -7.688 1 96.94 201 LEU B CA 1
ATOM 4484 C C . LEU B 1 201 ? -12.039 -18.641 -9.172 1 96.94 201 LEU B C 1
ATOM 4486 O O . LEU B 1 201 ? -13.078 -18.109 -9.555 1 96.94 201 LEU B O 1
ATOM 4490 N N . ALA B 1 202 ? -11.07 -19 -9.992 1 96.75 202 ALA B N 1
ATOM 4491 C CA . ALA B 1 202 ? -11.234 -18.875 -11.438 1 96.75 202 ALA B CA 1
ATOM 4492 C C . ALA B 1 202 ? -12.406 -19.719 -11.938 1 96.75 202 ALA B C 1
ATOM 4494 O O . ALA B 1 202 ? -13.195 -19.25 -12.766 1 96.75 202 ALA B O 1
ATOM 4495 N N . LYS B 1 203 ? -12.555 -20.875 -11.406 1 94.94 203 LYS B N 1
ATOM 4496 C CA . LYS B 1 203 ? -13.648 -21.766 -11.781 1 94.94 203 LYS B CA 1
ATOM 4497 C C . LYS B 1 203 ? -14.992 -21.203 -11.352 1 94.94 203 LYS B C 1
ATOM 4499 O O . LYS B 1 203 ? -15.969 -21.25 -12.102 1 94.94 203 LYS B O 1
ATOM 4504 N N . ARG B 1 204 ? -15.055 -20.688 -10.156 1 93.5 204 ARG B N 1
ATOM 4505 C CA . ARG B 1 204 ? -16.281 -20.125 -9.625 1 93.5 204 ARG B CA 1
ATOM 4506 C C . ARG B 1 204 ? -16.781 -18.953 -10.484 1 93.5 204 ARG B C 1
ATOM 4508 O O . ARG B 1 204 ? -17.984 -18.781 -10.672 1 93.5 204 ARG B O 1
ATOM 4515 N N . LYS B 1 205 ? -15.852 -18.156 -10.906 1 92.56 205 LYS B N 1
ATOM 4516 C CA . LYS B 1 205 ? -16.203 -17.016 -11.758 1 92.56 205 LYS B CA 1
ATOM 4517 C C . LYS B 1 205 ? -16.953 -17.469 -13 1 92.56 205 LYS B C 1
ATOM 4519 O O . LYS B 1 205 ? -17.953 -16.859 -13.391 1 92.56 205 LYS B O 1
ATOM 4524 N N . HIS B 1 206 ? -16.641 -18.531 -13.555 1 84.25 206 HIS B N 1
ATOM 4525 C CA . HIS B 1 206 ? -17.188 -18.953 -14.836 1 84.25 206 HIS B CA 1
ATOM 4526 C C . HIS B 1 206 ? -18.312 -19.953 -14.656 1 84.25 206 HIS B C 1
ATOM 4528 O O . HIS B 1 206 ? -19.047 -20.266 -15.602 1 84.25 206 HIS B O 1
ATOM 4534 N N . SER B 1 207 ? -18.453 -20.5 -13.422 1 76.94 207 SER B N 1
ATOM 4535 C CA . SER B 1 207 ? -19.609 -21.344 -13.133 1 76.94 207 SER B CA 1
ATOM 4536 C C . SER B 1 207 ? -20.844 -20.484 -12.859 1 76.94 207 SER B C 1
ATOM 4538 O O . SER B 1 207 ? -21.969 -20.891 -13.172 1 76.94 207 SER B O 1
ATOM 4540 N N . GLN B 1 208 ? -20.75 -19.422 -12.109 1 61.88 208 GLN B N 1
ATOM 4541 C CA . GLN B 1 208 ? -21.844 -18.516 -11.789 1 61.88 208 GLN B CA 1
ATOM 4542 C C . GLN B 1 208 ? -22.406 -17.859 -13.047 1 61.88 208 GLN B C 1
ATOM 4544 O O . GLN B 1 208 ? -23.609 -17.609 -13.148 1 61.88 208 GLN B O 1
ATOM 4549 N N . LYS B 1 209 ? -21.531 -17.469 -13.945 1 54.66 209 LYS B N 1
ATOM 4550 C CA . LYS B 1 209 ? -22.031 -16.891 -15.195 1 54.66 209 LYS B CA 1
ATOM 4551 C C . LYS B 1 209 ? -22.922 -17.875 -15.938 1 54.66 209 LYS B C 1
ATOM 4553 O O . LYS B 1 209 ? -23.891 -17.484 -16.594 1 54.66 209 LYS B O 1
ATOM 4558 N N . GLY B 1 210 ? -22.672 -19.188 -15.75 1 45.12 210 GLY B N 1
ATOM 4559 C CA . GLY B 1 210 ? -23.547 -20.188 -16.328 1 45.12 210 GLY B CA 1
ATOM 4560 C C . GLY B 1 210 ? -24.859 -20.344 -15.57 1 45.12 210 GLY B C 1
ATOM 4561 O O . GLY B 1 210 ? -25.891 -20.656 -16.172 1 45.12 210 GLY B O 1
ATOM 4562 N N . SER B 1 211 ? -24.828 -20.297 -14.312 1 41.97 211 SER B N 1
ATOM 4563 C CA . SER B 1 211 ? -26.031 -20.469 -13.531 1 41.97 211 SER B CA 1
ATOM 4564 C C . SER B 1 211 ? -26.906 -19.219 -13.539 1 41.97 211 SER B C 1
ATOM 4566 O O . SER B 1 211 ? -28.125 -19.297 -13.367 1 41.97 211 SER B O 1
ATOM 4568 N N . SER B 1 212 ? -26.406 -18.078 -13.602 1 40.38 212 SER B N 1
ATOM 4569 C CA . SER B 1 212 ? -27.25 -16.891 -13.68 1 40.38 212 SER B CA 1
ATOM 4570 C C . SER B 1 212 ? -28.109 -16.906 -14.945 1 40.38 212 SER B C 1
ATOM 4572 O O . SER B 1 212 ? -29.031 -16.109 -15.086 1 40.38 212 SER B O 1
ATOM 4574 N N . ARG B 1 213 ? -27.734 -17.656 -16.031 1 36.03 213 ARG B N 1
ATOM 4575 C CA . ARG B 1 213 ? -28.719 -17.844 -17.094 1 36.03 213 ARG B CA 1
ATOM 4576 C C . ARG B 1 213 ? -29.891 -18.703 -16.625 1 36.03 213 ARG B C 1
ATOM 4578 O O . ARG B 1 213 ? -31 -18.609 -17.156 1 36.03 213 ARG B O 1
ATOM 4585 N N . VAL B 1 214 ? -29.641 -19.688 -15.75 1 31.39 214 VAL B N 1
ATOM 4586 C CA . VAL B 1 214 ? -30.766 -20.516 -15.328 1 31.39 214 VAL B CA 1
ATOM 4587 C C . VAL B 1 214 ? -31.547 -19.797 -14.227 1 31.39 214 VAL B C 1
ATOM 4589 O O . VAL B 1 214 ? -32.75 -19.953 -14.117 1 31.39 214 VAL B O 1
ATOM 4592 N N . ARG B 1 215 ? -30.844 -19.078 -13.297 1 33.59 215 ARG B N 1
ATOM 4593 C CA . ARG B 1 215 ? -31.656 -18.469 -12.266 1 33.59 215 ARG B CA 1
ATOM 4594 C C . ARG B 1 215 ? -32.5 -17.344 -12.844 1 33.59 215 ARG B C 1
ATOM 4596 O O . ARG B 1 215 ? -33.375 -16.781 -12.148 1 33.59 215 ARG B O 1
ATOM 4603 N N . HIS B 1 216 ? -32.219 -16.828 -14.016 1 34.12 216 HIS B N 1
ATOM 4604 C CA . HIS B 1 216 ? -33.281 -15.969 -14.523 1 34.12 216 HIS B CA 1
ATOM 4605 C C . HIS B 1 216 ? -34.594 -16.734 -14.672 1 34.12 216 HIS B C 1
ATOM 4607 O O . HIS B 1 216 ? -35.656 -16.141 -14.742 1 34.12 216 HIS B O 1
ATOM 4613 N N . ASN B 1 217 ? -34.438 -18.047 -15.109 1 30.94 217 ASN B N 1
ATOM 4614 C CA . ASN B 1 217 ? -35.75 -18.641 -15.297 1 30.94 217 ASN B CA 1
ATOM 4615 C C . ASN B 1 217 ? -36.406 -18.969 -13.969 1 30.94 217 ASN B C 1
ATOM 4617 O O . ASN B 1 217 ? -37.625 -19.172 -13.906 1 30.94 217 ASN B O 1
ATOM 4621 N N . GLN B 1 218 ? -35.594 -19.516 -13 1 30.36 218 GLN B N 1
ATOM 4622 C CA . GLN B 1 218 ? -36.375 -19.891 -11.828 1 30.36 218 GLN B CA 1
ATOM 4623 C C . GLN B 1 218 ? -36.656 -18.688 -10.945 1 30.36 218 GLN B C 1
ATOM 4625 O O . GLN B 1 218 ? -37.125 -18.844 -9.805 1 30.36 218 GLN B O 1
ATOM 4630 N N . GLU B 1 219 ? -36.344 -17.516 -11.336 1 32.28 219 GLU B N 1
ATOM 4631 C CA . GLU B 1 219 ? -36.719 -16.328 -10.562 1 32.28 219 GLU B CA 1
ATOM 4632 C C . GLU B 1 219 ? -38.219 -16.281 -10.312 1 32.28 219 GLU B C 1
ATOM 4634 O O . GLU B 1 219 ? -38.75 -15.32 -9.742 1 32.28 219 GLU B O 1
ATOM 4639 N N . ASP B 1 220 ? -38.969 -17.281 -10.953 1 30.72 220 ASP B N 1
ATOM 4640 C CA . ASP B 1 220 ? -40.375 -17.109 -10.656 1 30.72 220 ASP B CA 1
ATOM 4641 C C . ASP B 1 220 ? -40.688 -17.562 -9.234 1 30.72 220 ASP B C 1
ATOM 4643 O O . ASP B 1 220 ? -41.844 -17.891 -8.914 1 30.72 220 ASP B O 1
ATOM 4647 N N . ALA B 1 221 ? -39.719 -18.188 -8.492 1 26.34 221 ALA B N 1
ATOM 4648 C CA . ALA B 1 221 ? -40.344 -18.531 -7.215 1 26.34 221 ALA B CA 1
ATOM 4649 C C . ALA B 1 221 ? -40.75 -17.297 -6.441 1 26.34 221 ALA B C 1
ATOM 4651 O O . ALA B 1 221 ? -40.125 -16.234 -6.555 1 26.34 221 ALA B O 1
ATOM 4652 N N . SER B 1 222 ? -41.969 -17.25 -5.707 1 27.78 222 SER B N 1
ATOM 4653 C CA . SER B 1 222 ? -42.781 -16.234 -5.012 1 27.78 222 SER B CA 1
ATOM 4654 C C . SER B 1 222 ? -41.969 -15.57 -3.902 1 27.78 222 SER B C 1
ATOM 4656 O O . SER B 1 222 ? -41.219 -16.234 -3.188 1 27.78 222 SER B O 1
ATOM 4658 N N . PRO B 1 223 ? -41.594 -14.266 -3.998 1 30.86 223 PRO B N 1
ATOM 4659 C CA . PRO B 1 223 ? -41.062 -13.391 -2.938 1 30.86 223 PRO B CA 1
ATOM 4660 C C . PRO B 1 223 ? -41.719 -13.664 -1.583 1 30.86 223 PRO B C 1
ATOM 4662 O O . PRO B 1 223 ? -41.469 -12.93 -0.619 1 30.86 223 PRO B O 1
ATOM 4665 N N . GLU B 1 224 ? -42.562 -14.688 -1.363 1 30.06 224 GLU B N 1
ATOM 4666 C CA . GLU B 1 224 ? -43.438 -14.695 -0.182 1 30.06 224 GLU B CA 1
ATOM 4667 C C . GLU B 1 224 ? -42.594 -14.773 1.099 1 30.06 224 GLU B C 1
ATOM 4669 O O . GLU B 1 22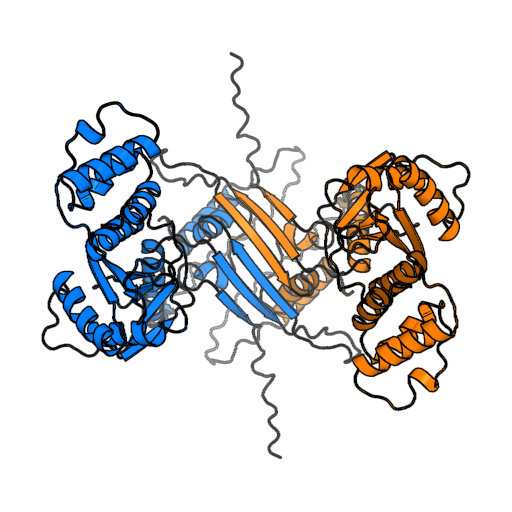4 ? -43 -14.227 2.131 1 30.06 224 GLU B O 1
ATOM 4674 N N . SER B 1 225 ? -41.562 -15.641 1.14 1 27.45 225 SER B N 1
ATOM 4675 C CA . SER B 1 225 ? -41.25 -15.938 2.531 1 27.45 225 SER B CA 1
ATOM 4676 C C . SER B 1 225 ? -40.344 -14.867 3.137 1 27.45 225 SER B C 1
ATOM 4678 O O . SER B 1 225 ? -39.5 -15.172 3.977 1 27.45 225 SER B O 1
ATOM 4680 N N . ARG B 1 226 ? -40.094 -13.711 2.482 1 27.84 226 ARG B N 1
ATOM 4681 C CA . ARG B 1 226 ? -39.375 -12.75 3.316 1 27.84 226 ARG B CA 1
ATOM 4682 C C . ARG B 1 226 ? -40.188 -12.367 4.543 1 27.84 226 ARG B C 1
ATOM 4684 O O . ARG B 1 226 ? -41.219 -11.688 4.422 1 27.84 226 ARG B O 1
ATOM 4691 N N . THR B 1 227 ? -40.312 -13.258 5.535 1 28.75 227 THR B N 1
ATOM 4692 C CA . THR B 1 227 ? -40.875 -12.883 6.832 1 28.75 227 THR B CA 1
ATOM 4693 C C . THR B 1 227 ? -40.312 -11.539 7.289 1 28.75 227 THR B C 1
ATOM 4695 O O . THR B 1 227 ? -39.094 -11.352 7.305 1 28.75 227 THR B O 1
ATOM 4698 N N . SER B 1 228 ? -40.969 -10.5 7.02 1 28.73 228 SER B N 1
ATOM 4699 C CA . SER B 1 228 ? -40.875 -9.195 7.668 1 28.73 228 SER B CA 1
ATOM 4700 C C . SER B 1 228 ? -40.594 -9.336 9.164 1 28.73 228 SER B C 1
ATOM 4702 O O . SER B 1 228 ? -41.438 -9.844 9.898 1 28.73 228 SER B O 1
ATOM 4704 N N . ARG B 1 229 ? -39.562 -9.805 9.695 1 27.62 229 ARG B N 1
ATOM 4705 C CA . ARG B 1 229 ? -39.438 -9.625 11.133 1 27.62 229 ARG B CA 1
ATOM 4706 C C . ARG B 1 229 ? -39.656 -8.164 11.523 1 27.62 229 ARG B C 1
ATOM 4708 O O . ARG B 1 229 ? -38.969 -7.27 11.062 1 27.62 229 ARG B O 1
ATOM 4715 N N . LYS B 1 230 ? -40.875 -7.773 11.93 1 29.27 230 LYS B N 1
ATOM 4716 C CA . LYS B 1 230 ? -41.25 -6.66 12.789 1 29.27 230 LYS B CA 1
ATOM 4717 C C . LYS B 1 230 ? -40.219 -6.414 13.883 1 29.27 230 LYS B C 1
ATOM 4719 O O . LYS B 1 230 ? -39.875 -7.328 14.633 1 29.27 230 LYS B O 1
ATOM 4724 N N . ARG B 1 231 ? -39.344 -5.516 13.68 1 29.05 231 ARG B N 1
ATOM 4725 C CA . ARG B 1 231 ? -38.656 -4.953 14.828 1 29.05 231 ARG B CA 1
ATOM 4726 C C . ARG B 1 231 ? -39.594 -4.773 16.016 1 29.05 231 ARG B C 1
ATOM 4728 O O . ARG B 1 231 ? -40.594 -4.059 15.914 1 29.05 231 ARG B O 1
ATOM 4735 N N . ARG B 1 232 ? -39.875 -5.812 16.797 1 26.91 232 ARG B N 1
ATOM 4736 C CA . ARG B 1 232 ? -40.531 -5.594 18.078 1 26.91 232 ARG B CA 1
ATOM 4737 C C . ARG B 1 232 ? -39.938 -4.387 18.797 1 26.91 232 ARG B C 1
ATOM 4739 O O . ARG B 1 232 ? -38.719 -4.27 18.922 1 26.91 232 ARG B O 1
ATOM 4746 N N . LYS B 1 233 ? -40.688 -3.346 18.859 1 29.55 233 LYS B N 1
ATOM 4747 C CA . LYS B 1 233 ? -40.625 -2.205 19.781 1 29.55 233 LYS B CA 1
ATOM 4748 C C . LYS B 1 233 ? -40.25 -2.65 21.188 1 29.55 233 LYS B C 1
ATOM 4750 O O . LYS B 1 233 ? -40.938 -3.508 21.766 1 29.55 233 LYS B O 1
ATOM 4755 N N . GLN B 1 234 ? -38.969 -2.625 21.609 1 28.67 234 GLN B N 1
ATOM 4756 C CA . GLN B 1 234 ? -38.688 -2.697 23.031 1 28.67 234 GLN B CA 1
ATOM 4757 C C . GLN B 1 234 ? -39.656 -1.797 23.828 1 28.67 234 GLN B C 1
ATOM 4759 O O . GLN B 1 234 ? -39.594 -0.571 23.703 1 28.67 234 GLN B O 1
ATOM 4764 N N . ASP B 1 235 ? -40.875 -2.156 23.953 1 27.75 235 ASP B N 1
ATOM 4765 C CA . ASP B 1 235 ? -41.719 -1.444 24.906 1 27.75 235 ASP B CA 1
ATOM 4766 C C . ASP B 1 235 ? -40.938 -1.106 26.172 1 27.75 235 ASP B C 1
ATOM 4768 O O . ASP B 1 235 ? -40.938 0.042 26.625 1 27.75 235 ASP B O 1
ATOM 4772 N N . GLU B 1 236 ? -41.25 -1.987 27.203 1 27.48 236 GLU B N 1
ATOM 4773 C CA . GLU B 1 236 ? -41.406 -1.626 28.609 1 27.48 236 GLU B CA 1
ATOM 4774 C C . GLU B 1 236 ? -40.062 -1.226 29.234 1 27.48 236 GLU B C 1
ATOM 4776 O O . GLU B 1 236 ? -39.031 -1.79 28.891 1 27.48 236 GLU B O 1
ATOM 4781 N N . GLU B 1 237 ? -39.969 0.005 29.844 1 29.25 237 GLU B N 1
ATOM 4782 C CA . GLU B 1 237 ? -39.125 0.772 30.734 1 29.25 237 GLU B CA 1
ATOM 4783 C C . GLU B 1 237 ? -38.531 -0.113 31.844 1 29.25 237 GLU B C 1
ATOM 4785 O O . GLU B 1 237 ? -38.875 0.052 33 1 29.25 237 GLU B O 1
ATOM 4790 N N . SER B 1 238 ? -38.625 -1.484 31.797 1 27.97 238 SER B N 1
ATOM 4791 C CA . SER B 1 238 ? -38.156 -1.927 33.094 1 27.97 238 SER B CA 1
ATOM 4792 C C . SER B 1 238 ? -36.75 -1.383 33.406 1 27.97 238 SER B C 1
ATOM 4794 O O . SER B 1 238 ? -35.938 -1.244 32.5 1 27.97 238 SER B O 1
ATOM 4796 N N . GLU B 1 239 ? -36.438 -0.639 34.5 1 28.95 239 GLU B N 1
ATOM 4797 C CA . GLU B 1 239 ? -35.438 0.114 35.25 1 28.95 239 GLU B CA 1
ATOM 4798 C C . GLU B 1 239 ? -34.062 -0.582 35.188 1 28.95 239 GLU B C 1
ATOM 4800 O O . GLU B 1 239 ? -33.062 0.001 35.594 1 28.95 239 GLU B O 1
ATOM 4805 N N . ASN B 1 240 ? -34.031 -1.97 35.469 1 31.91 240 ASN B N 1
ATOM 4806 C CA . ASN B 1 240 ? -32.75 -2.494 35.938 1 31.91 240 ASN B CA 1
ATOM 4807 C C . ASN B 1 240 ? -31.703 -2.463 34.844 1 31.91 240 ASN B C 1
ATOM 4809 O O . ASN B 1 240 ? -31.984 -2.73 33.688 1 31.91 240 ASN B O 1
ATOM 4813 N N . GLU B 1 241 ? -30.594 -1.701 34.906 1 33.41 241 GLU B N 1
ATOM 4814 C CA . GLU B 1 241 ? -29.281 -1.449 34.312 1 33.41 241 GLU B CA 1
ATOM 4815 C C . GLU B 1 241 ? -28.75 -2.707 3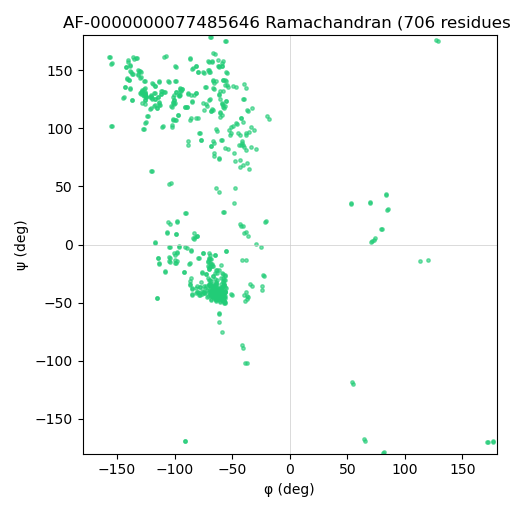3.625 1 33.41 241 GLU B C 1
ATOM 4817 O O . GLU B 1 241 ? -27.547 -2.783 33.312 1 33.41 241 GLU B O 1
ATOM 4822 N N . ASP B 1 242 ? -29.453 -3.863 33.656 1 32.47 242 ASP B N 1
ATOM 4823 C CA . ASP B 1 242 ? -28.766 -5.082 33.219 1 32.47 242 ASP B CA 1
ATOM 4824 C C . ASP B 1 242 ? -28.312 -4.98 31.766 1 32.47 242 ASP B C 1
ATOM 4826 O O . ASP B 1 242 ? -28.953 -4.305 30.953 1 32.47 242 ASP B O 1
ATOM 4830 N N . VAL B 1 243 ? -27.016 -5.34 31.406 1 35.91 243 VAL B N 1
ATOM 4831 C CA . VAL B 1 243 ? -26.266 -5.559 30.188 1 35.91 243 VAL B CA 1
ATOM 4832 C C . VAL B 1 243 ? -27.188 -6.137 29.109 1 35.91 243 VAL B C 1
ATOM 4834 O O . VAL B 1 243 ? -27.766 -7.211 29.281 1 35.91 243 VAL B O 1
ATOM 4837 N N . ILE B 1 244 ? -27.922 -5.52 28.359 1 38 244 ILE B N 1
ATOM 4838 C CA . ILE B 1 244 ? -28.75 -5.984 27.266 1 38 244 ILE B CA 1
ATOM 4839 C C . ILE B 1 244 ? -27.984 -7.008 26.438 1 38 244 ILE B C 1
ATOM 4841 O O . ILE B 1 244 ? -26.953 -6.688 25.844 1 38 244 ILE B O 1
ATOM 4845 N N . PRO B 1 245 ? -27.859 -8.383 26.625 1 44.56 245 PRO B N 1
ATOM 4846 C CA . PRO B 1 245 ? -27.297 -9.453 25.812 1 44.56 245 PRO B CA 1
ATOM 4847 C C . PRO B 1 245 ? -27.484 -9.219 24.312 1 44.56 245 PRO B C 1
ATOM 4849 O O . PRO B 1 245 ? -28.531 -8.75 23.875 1 44.56 245 PRO B O 1
ATOM 4852 N N . GLU B 1 246 ? -26.469 -8.75 23.516 1 52.47 246 GLU B N 1
ATOM 4853 C CA . GLU B 1 246 ? -26.719 -8.93 22.078 1 52.47 246 GLU B CA 1
ATOM 4854 C C . GLU B 1 246 ? -27.781 -10 21.844 1 52.47 246 GLU B C 1
ATOM 4856 O O . GLU B 1 246 ? -27.703 -11.094 22.391 1 52.47 246 GLU B O 1
ATOM 4861 N N . ASP B 1 247 ? -28.953 -9.656 21.391 1 63.5 247 ASP B N 1
ATOM 4862 C CA . ASP B 1 247 ? -30.141 -10.484 21.25 1 63.5 247 ASP B CA 1
ATOM 4863 C C . ASP B 1 247 ? -29.828 -11.773 20.5 1 63.5 247 ASP B C 1
ATOM 4865 O O . ASP B 1 247 ? -29.094 -11.758 19.516 1 63.5 247 ASP B O 1
ATOM 4869 N N . ALA B 1 248 ? -29.672 -12.891 21.172 1 73.62 248 ALA B N 1
ATOM 4870 C CA . ALA B 1 248 ? -29.562 -14.242 20.625 1 73.62 248 ALA B CA 1
ATOM 4871 C C . ALA B 1 248 ? -30.172 -14.32 19.234 1 73.62 248 ALA B C 1
ATOM 4873 O O . ALA B 1 248 ? -29.641 -14.992 18.359 1 73.62 248 ALA B O 1
ATOM 4874 N N . GLU B 1 249 ? -31.062 -13.508 19 1 79.31 249 GLU B N 1
ATOM 4875 C CA . GLU B 1 249 ? -31.734 -13.523 17.703 1 79.31 249 GLU B CA 1
ATOM 4876 C C . GLU B 1 249 ? -30.891 -12.844 16.641 1 79.31 249 GLU B C 1
ATOM 4878 O O . GLU B 1 249 ? -30.797 -13.32 15.508 1 79.31 249 GLU B O 1
ATOM 4883 N N . ASP B 1 250 ? -30.297 -11.75 17.031 1 81.81 250 ASP B N 1
ATOM 4884 C CA . ASP B 1 250 ? -29.438 -11.031 16.078 1 81.81 250 ASP B CA 1
ATOM 4885 C C . ASP B 1 250 ? -28.219 -11.867 15.695 1 81.81 250 ASP B C 1
ATOM 4887 O O . ASP B 1 250 ? -27.812 -11.883 14.531 1 81.81 250 ASP B O 1
ATOM 4891 N N . ARG B 1 251 ? -27.766 -12.508 16.688 1 82.69 251 ARG B N 1
ATOM 4892 C CA . ARG B 1 251 ? -26.609 -13.352 16.422 1 82.69 251 ARG B CA 1
ATOM 4893 C C . ARG B 1 251 ? -26.984 -14.508 15.5 1 82.69 251 ARG B C 1
ATOM 4895 O O . ARG B 1 251 ? -26.219 -14.844 14.578 1 82.69 251 ARG B O 1
ATOM 4902 N N . GLN B 1 252 ? -28.062 -15.133 15.758 1 86.81 252 GLN B N 1
ATOM 4903 C CA . GLN B 1 252 ? -28.531 -16.234 14.914 1 86.81 252 GLN B CA 1
ATOM 4904 C C . GLN B 1 252 ? -28.766 -15.758 13.484 1 86.81 252 GLN B C 1
ATOM 4906 O O . GLN B 1 252 ? -28.438 -16.453 12.523 1 86.81 252 GLN B O 1
ATOM 4911 N N . TRP B 1 253 ? -29.281 -14.578 13.398 1 89 253 TRP B N 1
ATOM 4912 C CA . TRP B 1 253 ? -29.516 -14.008 12.078 1 89 253 TRP B CA 1
ATOM 4913 C C . TRP B 1 253 ? -28.203 -13.797 11.336 1 89 253 TRP B C 1
ATOM 4915 O O . TRP B 1 253 ? -28.094 -14.148 10.156 1 89 253 TRP B O 1
ATOM 4925 N N . ARG B 1 254 ? -27.25 -13.281 11.969 1 88.94 254 ARG B N 1
ATOM 4926 C CA . ARG B 1 254 ? -25.953 -13.023 11.359 1 88.94 254 ARG B CA 1
ATOM 4927 C C . ARG B 1 254 ? -25.312 -14.328 10.898 1 88.94 254 ARG B C 1
ATOM 4929 O O . ARG B 1 254 ? -24.75 -14.391 9.797 1 88.94 254 ARG B O 1
ATOM 4936 N N . GLU B 1 255 ? -25.422 -15.289 11.695 1 88 255 GLU B N 1
ATOM 4937 C CA . GLU B 1 255 ? -24.812 -16.578 11.383 1 88 255 GLU B CA 1
ATOM 4938 C C . GLU B 1 255 ? -25.516 -17.234 10.195 1 88 255 GLU B C 1
ATOM 4940 O O . GLU B 1 255 ? -24.859 -17.781 9.312 1 88 255 GLU B O 1
ATOM 4945 N N . GLU B 1 256 ? -26.812 -17.188 10.234 1 91.31 256 GLU B N 1
ATOM 4946 C CA . GLU B 1 256 ? -27.594 -17.781 9.156 1 91.31 256 GLU B CA 1
ATOM 4947 C C . GLU B 1 256 ? -27.344 -17.047 7.832 1 91.31 256 GLU B C 1
ATOM 4949 O O . GLU B 1 256 ? -27.172 -17.688 6.793 1 91.31 256 GLU B O 1
ATOM 4954 N N . TYR B 1 257 ? -27.375 -15.766 7.938 1 90.88 257 TYR B N 1
ATOM 4955 C CA . TYR B 1 257 ? -27.109 -14.969 6.742 1 90.88 257 TYR B CA 1
ATOM 4956 C C . TYR B 1 257 ? -25.734 -15.305 6.156 1 90.88 257 TYR B C 1
ATOM 4958 O O . TYR B 1 257 ? -25.594 -15.453 4.941 1 90.88 257 TYR B O 1
ATOM 4966 N N . THR B 1 258 ? -24.766 -15.406 6.977 1 89.94 258 THR B N 1
ATOM 4967 C CA . THR B 1 258 ? -23.406 -15.711 6.559 1 89.94 258 THR B CA 1
ATOM 4968 C C . THR B 1 258 ? -23.344 -17.078 5.898 1 89.94 258 THR B C 1
ATOM 4970 O O . THR B 1 258 ? -22.703 -17.25 4.855 1 89.94 258 THR B O 1
ATOM 4973 N N . ARG B 1 259 ? -24 -18.016 6.508 1 90.62 259 ARG B N 1
ATOM 4974 C CA . ARG B 1 259 ? -24.016 -19.359 5.961 1 90.62 259 ARG B CA 1
ATOM 4975 C C . ARG B 1 259 ? -24.672 -19.391 4.59 1 90.62 259 ARG B C 1
ATOM 4977 O O . ARG B 1 259 ? -24.188 -20.062 3.672 1 90.62 259 ARG B O 1
ATOM 4984 N N . ASP B 1 260 ? -25.719 -18.641 4.484 1 90.62 260 ASP B N 1
ATOM 4985 C CA . ASP B 1 260 ? -26.453 -18.625 3.227 1 90.62 260 ASP B CA 1
ATOM 4986 C C . ASP B 1 260 ? -25.641 -17.938 2.129 1 90.62 260 ASP B C 1
ATOM 4988 O O . ASP B 1 260 ? -25.719 -18.328 0.961 1 90.62 260 ASP B O 1
ATOM 4992 N N . THR B 1 261 ? -24.922 -17 2.488 1 90.19 261 THR B N 1
ATOM 4993 C CA . THR B 1 261 ? -24.203 -16.156 1.525 1 90.19 261 THR B CA 1
ATOM 4994 C C . THR B 1 261 ? -22.875 -16.797 1.148 1 90.19 261 THR B C 1
ATOM 4996 O O . THR B 1 261 ? -22.5 -16.828 -0.028 1 90.19 261 THR B O 1
ATOM 4999 N N . PHE B 1 262 ? -22.094 -17.359 2.152 1 91.06 262 PHE B N 1
ATOM 5000 C CA . PHE B 1 262 ? -20.719 -17.766 1.925 1 91.06 262 PHE B CA 1
ATOM 5001 C C . PHE B 1 262 ? -20.578 -19.281 2.049 1 91.06 262 PHE B C 1
ATOM 5003 O O . PHE B 1 262 ? -19.547 -19.844 1.662 1 91.06 262 PHE B O 1
ATOM 5010 N N . GLY B 1 263 ? -21.609 -19.922 2.551 1 89.25 263 GLY B N 1
ATOM 5011 C CA . GLY B 1 263 ? -21.547 -21.359 2.756 1 89.25 263 GLY B CA 1
ATOM 5012 C C . GLY B 1 263 ? -20.828 -21.75 4.035 1 89.25 263 GLY B C 1
ATOM 5013 O O . GLY B 1 263 ? -20.328 -20.875 4.758 1 89.25 263 GLY B O 1
ATOM 5014 N N . ASP B 1 264 ? -20.703 -23 4.297 1 88.12 264 ASP B N 1
ATOM 5015 C CA . ASP B 1 264 ? -20.109 -23.531 5.516 1 88.12 264 ASP B CA 1
ATOM 5016 C C . ASP B 1 264 ? -18.656 -23.938 5.281 1 88.12 264 ASP B C 1
ATOM 5018 O O . ASP B 1 264 ? -17.875 -24.078 6.23 1 88.12 264 ASP B O 1
ATOM 5022 N N . GLU B 1 265 ? -18.312 -24.062 4.055 1 90.06 265 GLU B N 1
ATOM 5023 C CA . GLU B 1 265 ? -16.984 -24.531 3.719 1 90.06 265 GLU B CA 1
ATOM 5024 C C . GLU B 1 265 ? -15.961 -23.391 3.793 1 90.06 265 GLU B C 1
ATOM 5026 O O . GLU B 1 265 ? -16.312 -22.219 3.639 1 90.06 265 GLU B O 1
ATOM 5031 N N . PRO B 1 266 ? -14.711 -23.797 4.055 1 91.19 266 PRO B N 1
ATOM 5032 C CA . PRO B 1 266 ? -13.672 -22.766 3.988 1 91.19 266 PRO B CA 1
ATOM 5033 C C . PRO B 1 266 ? -13.594 -22.078 2.625 1 91.19 266 PRO B C 1
ATOM 5035 O O . PRO B 1 266 ? -13.805 -22.719 1.595 1 91.19 266 PRO B O 1
ATOM 5038 N N . GLN B 1 267 ? -13.359 -20.797 2.701 1 93.56 267 GLN B N 1
ATOM 5039 C CA . GLN B 1 267 ? -13.234 -20.031 1.46 1 93.56 267 GLN B CA 1
ATOM 5040 C C . GLN B 1 267 ? -11.844 -20.219 0.85 1 93.56 267 GLN B C 1
ATOM 5042 O O . GLN B 1 267 ? -10.867 -20.422 1.569 1 93.56 267 GLN B O 1
ATOM 5047 N N . PRO B 1 268 ? -11.773 -20.172 -0.471 1 96 268 PRO B N 1
ATOM 5048 C CA . PRO B 1 268 ? -10.445 -20.125 -1.079 1 96 268 PRO B CA 1
ATOM 5049 C C . PRO B 1 268 ? -9.625 -18.922 -0.629 1 96 268 PRO B C 1
ATOM 5051 O O . PRO B 1 268 ? -10.195 -17.875 -0.31 1 96 268 PRO B O 1
ATOM 5054 N N . ILE B 1 269 ? -8.367 -19.047 -0.664 1 95.56 269 ILE B N 1
ATOM 5055 C CA . ILE B 1 269 ? -7.484 -18.031 -0.102 1 95.56 269 ILE B CA 1
ATOM 5056 C C . ILE B 1 269 ? -7.25 -16.938 -1.126 1 95.56 269 ILE B C 1
ATOM 5058 O O . ILE B 1 269 ? -6.859 -17.203 -2.264 1 95.56 269 ILE B O 1
ATOM 5062 N N . LEU B 1 270 ? -7.543 -15.766 -0.76 1 96.81 270 LEU B N 1
ATOM 5063 C CA . LEU B 1 270 ? -7.219 -14.531 -1.474 1 96.81 270 LEU B CA 1
ATOM 5064 C C . LEU B 1 270 ? -6.734 -13.453 -0.507 1 96.81 270 LEU B C 1
ATOM 5066 O O . LEU B 1 270 ? -7.441 -13.102 0.438 1 96.81 270 LEU B O 1
ATOM 5070 N N . GLU B 1 271 ? -5.535 -12.914 -0.754 1 96.94 271 GLU B N 1
ATOM 5071 C CA . GLU B 1 271 ? -4.887 -12.086 0.257 1 96.94 271 GLU B CA 1
ATOM 5072 C C . GLU B 1 271 ? -5.242 -10.609 0.076 1 96.94 271 GLU B C 1
ATOM 5074 O O . GLU B 1 271 ? -5.164 -9.828 1.025 1 96.94 271 GLU B O 1
ATOM 5079 N N . ASN B 1 272 ? -5.625 -10.258 -1.167 1 97.69 272 ASN B N 1
ATOM 5080 C CA . ASN B 1 272 ? -5.871 -8.844 -1.443 1 97.69 272 ASN B CA 1
ATOM 5081 C C . ASN B 1 272 ? -7.047 -8.656 -2.396 1 97.69 272 ASN B C 1
ATOM 5083 O O . ASN B 1 272 ? -7.156 -9.367 -3.4 1 97.69 272 ASN B O 1
ATOM 5087 N N . VAL B 1 273 ? -7.863 -7.746 -2.059 1 97.75 273 VAL B N 1
ATOM 5088 C CA . VAL B 1 273 ? -8.953 -7.301 -2.922 1 97.75 273 VAL B CA 1
ATOM 5089 C C . VAL B 1 273 ? -9.07 -5.777 -2.863 1 97.75 273 VAL B C 1
ATOM 5091 O O . VAL B 1 273 ? -9.055 -5.191 -1.78 1 97.75 273 VAL B O 1
ATOM 5094 N N . THR B 1 274 ? -9.203 -5.164 -3.977 1 97.69 274 THR B N 1
ATOM 5095 C CA . THR B 1 274 ? -9.289 -3.711 -4.039 1 97.69 274 THR B CA 1
ATOM 5096 C C . THR B 1 274 ? -10.547 -3.275 -4.789 1 97.69 274 THR B C 1
ATOM 5098 O O . THR B 1 274 ? -10.812 -3.748 -5.898 1 97.69 274 THR B O 1
ATOM 5101 N N . TYR B 1 275 ? -11.305 -2.436 -4.219 1 95.25 275 TYR B N 1
ATOM 5102 C CA . TYR B 1 275 ? -12.406 -1.757 -4.895 1 95.25 275 TYR B CA 1
ATOM 5103 C C . TYR B 1 275 ? -12.008 -0.341 -5.293 1 95.25 275 TYR B C 1
ATOM 5105 O O . TYR B 1 275 ? -11.547 0.441 -4.457 1 95.25 275 TYR B O 1
ATOM 5113 N N . LYS B 1 276 ? -12.117 -0.018 -6.492 1 93.88 276 LYS B N 1
ATOM 5114 C CA . LYS B 1 276 ? -11.945 1.344 -6.992 1 93.88 276 LYS B CA 1
ATOM 5115 C C . LYS B 1 276 ? -13.297 2.041 -7.16 1 93.88 276 LYS B C 1
ATOM 5117 O O . LYS B 1 276 ? -14.109 1.63 -7.988 1 93.88 276 LYS B O 1
ATOM 5122 N N . LEU B 1 277 ? -13.5 3 -6.328 1 90.19 277 LEU B N 1
ATOM 5123 C CA . LEU B 1 277 ? -14.758 3.732 -6.359 1 90.19 277 LEU B CA 1
ATOM 5124 C C . LEU B 1 277 ? -14.625 5.008 -7.18 1 90.19 277 LEU B C 1
ATOM 5126 O O . LEU B 1 277 ? -13.68 5.777 -6.996 1 90.19 277 LEU B O 1
ATOM 5130 N N . GLN B 1 278 ? -15.484 5.164 -8.062 1 82.69 278 GLN B N 1
ATOM 5131 C CA . GLN B 1 278 ? -15.586 6.387 -8.852 1 82.69 278 GLN B CA 1
ATOM 5132 C C . GLN B 1 278 ? -17 6.977 -8.773 1 82.69 278 GLN B C 1
ATOM 5134 O O . GLN B 1 278 ? -17.969 6.312 -9.125 1 82.69 278 GLN B O 1
ATOM 5139 N N . ALA B 1 279 ? -17.172 8.039 -8.008 1 72.5 279 ALA B N 1
ATOM 5140 C CA . ALA B 1 279 ? -18.5 8.641 -7.918 1 72.5 279 ALA B CA 1
ATOM 5141 C C . ALA B 1 279 ? -18.453 10.125 -8.266 1 72.5 279 ALA B C 1
ATOM 5143 O O . ALA B 1 279 ? -17.422 10.789 -8.062 1 72.5 279 ALA B O 1
ATOM 5144 N N . SER B 1 280 ? -19.375 10.617 -9.07 1 63.69 280 SER B N 1
ATOM 5145 C CA . SER B 1 280 ? -19.547 12.039 -9.344 1 63.69 280 SER B CA 1
ATOM 5146 C C . SER B 1 280 ? -20.484 12.688 -8.328 1 63.69 280 SER B C 1
ATOM 5148 O O . SER B 1 280 ? -21.469 12.078 -7.902 1 63.69 280 SER B O 1
ATOM 5150 N N . PHE B 1 281 ? -20.188 13.148 -7.195 1 53.56 281 PHE B N 1
ATOM 5151 C CA . PHE B 1 281 ? -21.234 13.727 -6.363 1 53.56 281 PHE B CA 1
ATOM 5152 C C . PHE B 1 281 ? -21.453 15.195 -6.695 1 53.56 281 PHE B C 1
ATOM 5154 O O . PHE B 1 281 ? -20.484 15.969 -6.777 1 53.56 281 PHE B O 1
ATOM 5161 N N . LYS B 1 282 ? -22.625 15.391 -7.324 1 50.41 282 LYS B N 1
ATOM 5162 C CA . LYS B 1 282 ? -23.078 16.766 -7.496 1 50.41 282 LYS B CA 1
ATOM 5163 C C . LYS B 1 282 ? -23.406 17.406 -6.152 1 50.41 282 LYS B C 1
ATOM 5165 O O . LYS B 1 282 ? -24.172 16.859 -5.363 1 50.41 282 LYS B O 1
ATOM 5170 N N . HIS B 1 283 ? -22.406 18.062 -5.441 1 47.03 283 HIS B N 1
ATOM 5171 C CA . HIS B 1 283 ? -22.844 18.859 -4.305 1 47.03 283 HIS B CA 1
ATOM 5172 C C . HIS B 1 283 ? -24.125 19.641 -4.629 1 47.03 283 HIS B C 1
ATOM 5174 O O . HIS B 1 283 ? -24.203 20.281 -5.676 1 47.03 283 HIS B O 1
ATOM 5180 N N . GLY B 1 284 ? -25.234 19.125 -4.418 1 42.16 284 GLY B N 1
ATOM 5181 C CA . GLY B 1 284 ? -26.5 19.828 -4.625 1 42.16 284 GLY B CA 1
ATOM 5182 C C . GLY B 1 284 ? -26.422 21.297 -4.309 1 42.16 284 GLY B C 1
ATOM 5183 O O . GLY B 1 284 ? -27.438 22 -4.336 1 42.16 284 GLY B O 1
ATOM 5184 N N . GLY B 1 285 ? -25.656 21.922 -3.314 1 39.38 285 GLY B N 1
ATOM 5185 C CA . GLY B 1 285 ? -25.969 23.328 -3.133 1 39.38 285 GLY B CA 1
ATOM 5186 C C . GLY B 1 285 ? -25.859 24.141 -4.414 1 39.38 285 GLY B C 1
ATOM 5187 O O . GLY B 1 285 ? -25.422 23.625 -5.441 1 39.38 285 GLY B O 1
ATOM 5188 N N . VAL B 1 286 ? -26.312 25.734 -4.328 1 36.19 286 VAL B N 1
ATOM 5189 C CA . VAL B 1 286 ? -26.469 26.766 -5.348 1 36.19 286 VAL B CA 1
ATOM 5190 C C . VAL B 1 286 ? -25.328 26.688 -6.348 1 36.19 286 VAL B C 1
ATOM 5192 O O . VAL B 1 286 ? -25.531 26.766 -7.559 1 36.19 286 VAL B O 1
ATOM 5195 N N . ALA B 1 287 ? -24.156 27.484 -5.875 1 35.28 287 ALA B N 1
ATOM 5196 C CA . ALA B 1 287 ? -23.281 27.938 -6.953 1 35.28 287 ALA B CA 1
ATOM 5197 C C . ALA B 1 287 ? -22.703 26.75 -7.719 1 35.28 287 ALA B C 1
ATOM 5199 O O . ALA B 1 287 ? -22.203 25.797 -7.117 1 35.28 287 ALA B O 1
ATOM 5200 N N . PRO B 1 288 ? -23.062 26.531 -9.008 1 37.59 288 PRO B N 1
ATOM 5201 C CA . PRO B 1 288 ? -22.5 25.656 -10.039 1 37.59 288 PRO B CA 1
ATOM 5202 C C . PRO B 1 288 ? -21.031 25.328 -9.797 1 37.59 288 PRO B C 1
ATOM 5204 O O . PRO B 1 288 ? -20.422 24.609 -10.594 1 37.59 288 PRO B O 1
ATOM 5207 N N . SER B 1 289 ? -20.25 26.297 -9.336 1 37.06 289 SER B N 1
ATOM 5208 C CA . SER B 1 289 ? -18.891 26.406 -9.82 1 37.06 289 SER B CA 1
ATOM 5209 C C . SER B 1 289 ? -18.078 25.156 -9.492 1 37.06 289 SER B C 1
ATOM 5211 O O . SER B 1 289 ? -17.016 24.922 -10.062 1 37.06 289 SER B O 1
ATOM 5213 N N . MET B 1 290 ? -17.859 24.969 -8.188 1 40.44 290 MET B N 1
ATOM 5214 C CA . MET B 1 290 ? -16.641 24.188 -8.047 1 40.44 290 MET B CA 1
ATOM 5215 C C . MET B 1 290 ? -16.781 22.828 -8.711 1 40.44 290 MET B C 1
ATOM 5217 O O . MET B 1 290 ? -17.891 22.297 -8.82 1 40.44 290 MET B O 1
ATOM 5221 N N . ASP B 1 291 ? -15.586 22.109 -9.227 1 44.41 291 ASP B N 1
ATOM 5222 C CA . ASP B 1 291 ? -15.211 21 -10.102 1 44.41 291 ASP B CA 1
ATOM 5223 C C . ASP B 1 291 ? -15.93 19.719 -9.695 1 44.41 291 ASP B C 1
ATOM 5225 O O . ASP B 1 291 ? -15.812 19.266 -8.555 1 44.41 291 ASP B O 1
ATOM 5229 N N . ASP B 1 292 ? -17.172 19.453 -10.078 1 51.12 292 ASP B N 1
ATOM 5230 C CA . ASP B 1 292 ? -17.812 18.156 -10.273 1 51.12 292 ASP B CA 1
ATOM 5231 C C . ASP B 1 292 ? -16.781 17.047 -10.469 1 51.12 292 ASP B C 1
ATOM 5233 O O . ASP B 1 292 ? -16.953 16.156 -11.297 1 51.12 292 ASP B O 1
ATOM 5237 N N . GLN B 1 293 ? -15.617 17.297 -10.062 1 58.06 293 GLN B N 1
ATOM 5238 C CA . GLN B 1 293 ? -14.648 16.25 -10.367 1 58.06 293 GLN B CA 1
ATOM 5239 C C . GLN B 1 293 ? -14.961 14.969 -9.594 1 58.06 293 GLN B C 1
ATOM 5241 O O . GLN B 1 293 ? -15.227 15.016 -8.391 1 58.06 293 GLN B O 1
ATOM 5246 N N . PRO B 1 294 ? -15.266 13.969 -10.336 1 68.38 294 PRO B N 1
ATOM 5247 C CA . PRO B 1 294 ? -15.469 12.656 -9.711 1 68.38 294 PRO B CA 1
ATOM 5248 C C . PRO B 1 294 ? -14.461 12.375 -8.602 1 68.38 294 PRO B C 1
ATOM 5250 O O . PRO B 1 294 ? -13.312 12.805 -8.672 1 68.38 294 PRO B O 1
ATOM 5253 N N . PHE B 1 295 ? -15.172 12.086 -7.52 1 74.31 295 PHE B N 1
ATOM 5254 C CA . PHE B 1 295 ? -14.266 11.648 -6.465 1 74.31 295 PHE B CA 1
ATOM 5255 C C . PHE B 1 295 ? -13.734 10.25 -6.754 1 74.31 295 PHE B C 1
ATOM 5257 O O . PHE B 1 295 ? -14.43 9.43 -7.359 1 74.31 295 PHE B O 1
ATOM 5264 N N . HIS B 1 296 ? -12.414 10.016 -6.574 1 85.56 296 HIS B N 1
ATOM 5265 C CA . HIS B 1 296 ? -11.797 8.703 -6.695 1 85.56 296 HIS B CA 1
ATOM 5266 C C . HIS B 1 296 ? -11.273 8.211 -5.348 1 85.56 296 HIS B C 1
ATOM 5268 O O . HIS B 1 296 ? -10.656 8.977 -4.602 1 85.56 296 HIS B O 1
ATOM 5274 N N . MET B 1 297 ? -11.781 7.07 -4.961 1 91.19 297 MET B N 1
ATOM 5275 C CA . MET B 1 297 ? -11.289 6.449 -3.732 1 91.19 297 MET B CA 1
ATOM 5276 C C . MET B 1 297 ? -11.07 4.953 -3.93 1 91.19 297 MET B C 1
ATOM 5278 O O . MET B 1 297 ? -11.75 4.32 -4.742 1 91.19 297 MET B O 1
ATOM 5282 N N . THR B 1 298 ? -10.125 4.395 -3.295 1 95.94 298 THR B N 1
ATOM 5283 C CA . THR B 1 298 ? -9.844 2.965 -3.332 1 95.94 298 THR B CA 1
ATOM 5284 C C . THR B 1 298 ? -10.008 2.346 -1.946 1 95.94 298 THR B C 1
ATOM 5286 O O . THR B 1 298 ? -9.602 2.938 -0.946 1 95.94 298 THR B O 1
ATOM 5289 N N . VAL B 1 299 ? -10.625 1.229 -1.893 1 95.56 299 VAL B N 1
ATOM 5290 C CA . VAL B 1 299 ? -10.742 0.432 -0.676 1 95.56 299 VAL B CA 1
ATOM 5291 C C . VAL B 1 299 ? -10.016 -0.896 -0.859 1 95.56 299 VAL B C 1
ATOM 5293 O O . VAL B 1 299 ? -10.391 -1.709 -1.705 1 95.56 299 VAL B O 1
ATOM 5296 N N . LYS B 1 300 ? -9.07 -1.083 -0.108 1 97.69 300 LYS B N 1
ATOM 5297 C CA . LYS B 1 300 ? -8.266 -2.297 -0.234 1 97.69 300 LYS B CA 1
ATOM 5298 C C . LYS B 1 300 ? -8.414 -3.184 1 1 97.69 300 LYS B C 1
ATOM 5300 O O . LYS B 1 300 ? -8.203 -2.729 2.127 1 97.69 300 LYS B O 1
ATOM 5305 N N . PHE B 1 301 ? -8.742 -4.387 0.821 1 96.75 301 PHE B N 1
ATOM 5306 C CA . PHE B 1 301 ? -8.742 -5.426 1.843 1 96.75 301 PHE B CA 1
ATOM 5307 C C . PHE B 1 301 ? -7.477 -6.27 1.757 1 96.75 301 PHE B C 1
ATOM 5309 O O . PHE B 1 301 ? -7.109 -6.738 0.678 1 96.75 301 PHE B O 1
ATOM 5316 N N . SER B 1 302 ? -6.887 -6.438 2.842 1 97.44 302 SER B N 1
ATOM 5317 C CA . SER B 1 302 ? -5.676 -7.246 2.865 1 97.44 302 SER B CA 1
ATOM 5318 C C . SER B 1 302 ? -5.613 -8.117 4.117 1 97.44 302 SER B C 1
ATOM 5320 O O . SER B 1 302 ? -6.008 -7.68 5.203 1 97.44 302 SER B O 1
ATOM 5322 N N . GLY B 1 303 ? -5.133 -9.266 3.961 1 94.31 303 GLY B N 1
ATOM 5323 C CA . GLY B 1 303 ? -4.965 -10.227 5.043 1 94.31 303 GLY B CA 1
ATOM 5324 C C . GLY B 1 303 ? -4.551 -11.602 4.559 1 94.31 303 GLY B C 1
ATOM 5325 O O . GLY B 1 303 ? -4.191 -11.773 3.393 1 94.31 303 GLY B O 1
ATOM 5326 N N . SER B 1 304 ? -4.594 -12.562 5.477 1 92.5 304 SER B N 1
ATOM 5327 C CA . SER B 1 304 ? -4.234 -13.93 5.098 1 92.5 304 SER B CA 1
ATOM 5328 C C . SER B 1 304 ? -5.27 -14.531 4.148 1 92.5 304 SER B C 1
ATOM 5330 O O . SER B 1 304 ? -4.922 -15.289 3.242 1 92.5 304 SER B O 1
ATOM 5332 N N . ASN B 1 305 ? -6.473 -14.18 4.391 1 93.56 305 ASN B N 1
ATOM 5333 C CA . ASN B 1 305 ? -7.586 -14.578 3.535 1 93.56 305 ASN B CA 1
ATOM 5334 C C . ASN B 1 305 ? -8.75 -13.594 3.633 1 93.56 305 ASN B C 1
ATOM 5336 O O . ASN B 1 305 ? -9.562 -13.672 4.559 1 93.56 305 ASN B O 1
ATOM 5340 N N . VAL B 1 306 ? -8.836 -12.805 2.689 1 95.19 306 VAL B N 1
ATOM 5341 C CA . VAL B 1 306 ? -9.812 -11.719 2.688 1 95.19 306 VAL B CA 1
ATOM 5342 C C . VAL B 1 306 ? -11.227 -12.297 2.645 1 95.19 306 VAL B C 1
ATOM 5344 O O . VAL B 1 306 ? -12.133 -11.766 3.287 1 95.19 306 VAL B O 1
ATOM 5347 N N . LEU B 1 307 ? -11.445 -13.367 1.901 1 94.12 307 LEU B N 1
ATOM 5348 C CA . LEU B 1 307 ? -12.781 -13.945 1.775 1 94.12 307 LEU B CA 1
ATOM 5349 C C . LEU B 1 307 ? -13.258 -14.508 3.111 1 94.12 307 LEU B C 1
ATOM 5351 O O . LEU B 1 307 ? -14.422 -14.328 3.482 1 94.12 307 LEU B O 1
ATOM 5355 N N . GLU B 1 308 ? -12.383 -15.156 3.814 1 91.88 308 GLU B N 1
ATOM 5356 C CA . GLU B 1 308 ? -12.727 -15.625 5.152 1 91.88 308 GLU B CA 1
ATOM 5357 C C . GLU B 1 308 ? -12.977 -14.453 6.098 1 91.88 308 GLU B C 1
ATOM 5359 O O . GLU B 1 308 ? -13.828 -14.531 6.988 1 91.88 308 GLU B O 1
ATOM 5364 N N . GLY B 1 309 ? -12.18 -13.445 5.906 1 90.31 309 GLY B N 1
ATOM 5365 C CA . GLY B 1 309 ? -12.422 -12.242 6.68 1 90.31 309 GLY B CA 1
ATOM 5366 C C . GLY B 1 309 ? -13.805 -11.656 6.457 1 90.31 309 GLY B C 1
ATOM 5367 O O . GLY B 1 309 ? -14.492 -11.289 7.414 1 90.31 309 GLY B O 1
ATOM 5368 N N . MET B 1 310 ? -14.188 -11.555 5.234 1 90.56 310 MET B N 1
ATOM 5369 C CA . MET B 1 310 ? -15.516 -11.055 4.891 1 90.56 310 MET B CA 1
ATOM 5370 C C . MET B 1 310 ? -16.594 -11.93 5.504 1 90.56 310 MET B C 1
ATOM 5372 O O . MET B 1 310 ? -17.594 -11.422 6.027 1 90.56 310 MET B O 1
ATOM 5376 N N . LYS B 1 311 ? -16.422 -13.18 5.383 1 90.25 311 LYS B N 1
ATOM 5377 C CA . LYS B 1 311 ? -17.328 -14.164 5.949 1 90.25 311 LYS B CA 1
ATOM 5378 C C . LYS B 1 311 ? -17.484 -13.977 7.457 1 90.25 311 LYS B C 1
ATOM 5380 O O . LYS B 1 311 ? -18.578 -14.164 8.008 1 90.25 311 LYS B O 1
ATOM 5385 N N . ALA B 1 312 ? -16.484 -13.5 8.117 1 87.94 312 ALA B N 1
ATOM 5386 C CA . ALA B 1 312 ? -16.438 -13.406 9.57 1 87.94 312 ALA B CA 1
ATOM 5387 C C . ALA B 1 312 ? -17.062 -12.094 10.055 1 87.94 312 ALA B C 1
ATOM 5389 O O . ALA B 1 312 ? -17.375 -11.945 11.234 1 87.94 312 ALA B O 1
ATOM 5390 N N . LEU B 1 313 ? -17.234 -11.117 9.203 1 88 313 LEU B N 1
ATOM 5391 C CA . LEU B 1 313 ? -17.672 -9.781 9.602 1 88 313 LEU B CA 1
ATOM 5392 C C . LEU B 1 313 ? -19.016 -9.836 10.32 1 88 313 LEU B C 1
ATOM 5394 O O . LEU B 1 313 ? -19.188 -9.188 11.359 1 88 313 LEU B O 1
ATOM 5398 N N . GLY B 1 314 ? -20.031 -10.547 9.797 1 87.69 314 GLY B N 1
ATOM 5399 C CA . GLY B 1 314 ? -21.359 -10.664 10.391 1 87.69 314 GLY B CA 1
ATOM 5400 C C . GLY B 1 314 ? -21.344 -11.312 11.758 1 87.69 314 GLY B C 1
ATOM 5401 O O . GLY B 1 314 ? -21.688 -10.68 12.758 1 87.69 314 GLY B O 1
ATOM 5402 N N . PRO B 1 315 ? -20.859 -12.508 11.797 1 86.69 315 PRO B N 1
ATOM 5403 C CA . PRO B 1 315 ? -20.812 -13.234 13.07 1 86.69 315 PRO B CA 1
ATOM 5404 C C . PRO B 1 315 ? -20.016 -12.492 14.141 1 86.69 315 PRO B C 1
ATOM 5406 O O . PRO B 1 315 ? -20.344 -12.57 15.328 1 86.69 315 PRO B O 1
ATOM 5409 N N . ALA B 1 316 ? -18.984 -11.758 13.703 1 83.75 316 ALA B N 1
ATOM 5410 C CA . ALA B 1 316 ? -18.172 -11.016 14.656 1 83.75 316 ALA B CA 1
ATOM 5411 C C . ALA B 1 316 ? -18.859 -9.719 15.086 1 83.75 316 ALA B C 1
ATOM 5413 O O . ALA B 1 316 ? -18.375 -9.023 15.984 1 83.75 316 ALA B O 1
ATOM 5414 N N . GLY B 1 317 ? -19.922 -9.328 14.391 1 84.31 317 GLY B N 1
ATOM 5415 C CA . GLY B 1 317 ? -20.656 -8.109 14.719 1 84.31 317 GLY B CA 1
ATOM 5416 C C . GLY B 1 317 ? -19.984 -6.855 14.195 1 84.31 317 GLY B C 1
ATOM 5417 O O . GLY B 1 317 ? -20.266 -5.754 14.672 1 84.31 317 GLY B O 1
ATOM 5418 N N . ILE B 1 318 ? -19.031 -6.996 13.32 1 84.88 318 ILE B N 1
ATOM 5419 C CA . ILE B 1 318 ? -18.297 -5.863 12.766 1 84.88 318 ILE B CA 1
ATOM 5420 C C . ILE B 1 318 ? -19.156 -5.188 11.688 1 84.88 318 ILE B C 1
ATOM 5422 O O . ILE B 1 318 ? -19.125 -3.961 11.547 1 84.88 318 ILE B O 1
ATOM 5426 N N . ALA B 1 319 ? -19.875 -6.004 10.969 1 84.88 319 ALA B N 1
ATOM 5427 C CA . ALA B 1 319 ? -20.812 -5.496 9.969 1 84.88 319 ALA B CA 1
ATOM 5428 C C . ALA B 1 319 ? -22.172 -6.168 10.094 1 84.88 319 ALA B C 1
ATOM 5430 O O . ALA B 1 319 ? -22.266 -7.363 10.383 1 84.88 319 ALA B O 1
ATOM 5431 N N . GLU B 1 320 ? -23.125 -5.395 9.805 1 85.69 320 GLU B N 1
ATOM 5432 C CA . GLU B 1 320 ? -24.484 -5.906 9.922 1 85.69 320 GLU B CA 1
ATOM 5433 C C . GLU B 1 320 ? -25.047 -6.301 8.562 1 85.69 320 GLU B C 1
ATOM 5435 O O . GLU B 1 320 ? -25.016 -5.512 7.617 1 85.69 320 GLU B O 1
ATOM 5440 N N . PRO B 1 321 ? -25.562 -7.539 8.492 1 87.25 321 PRO B N 1
ATOM 5441 C CA . PRO B 1 321 ? -26.25 -7.934 7.262 1 87.25 321 PRO B CA 1
ATOM 5442 C C . PRO B 1 321 ? -27.531 -7.156 7.035 1 87.25 321 PRO B C 1
ATOM 5444 O O . PRO B 1 321 ? -28.125 -6.633 7.984 1 87.25 321 PRO B O 1
ATOM 5447 N N . PRO B 1 322 ? -28.141 -7.168 5.773 1 88 322 PRO B N 1
ATOM 5448 C CA . PRO B 1 322 ? -27.531 -7.73 4.566 1 88 322 PRO B CA 1
ATOM 5449 C C . PRO B 1 322 ? -26.344 -6.914 4.066 1 88 322 PRO B C 1
ATOM 5451 O O . PRO B 1 322 ? -26.312 -5.695 4.234 1 88 322 PRO B O 1
ATOM 5454 N N . PHE B 1 323 ? -25.406 -7.551 3.473 1 87.62 323 PHE B N 1
ATOM 5455 C CA . PHE B 1 323 ? -24.234 -6.887 2.9 1 87.62 323 PHE B CA 1
ATOM 5456 C C . PHE B 1 323 ? -24.531 -6.383 1.495 1 87.62 323 PHE B C 1
ATOM 5458 O O . PHE B 1 323 ? -25.438 -6.898 0.823 1 87.62 323 PHE B O 1
ATOM 5465 N N . PRO B 1 324 ? -23.812 -5.297 1.161 1 86.31 324 PRO B N 1
ATOM 5466 C CA . PRO B 1 324 ? -23.922 -4.926 -0.252 1 86.31 324 PRO B CA 1
ATOM 5467 C C . PRO B 1 324 ? -23.578 -6.078 -1.192 1 86.31 324 PRO B C 1
ATOM 5469 O O . PRO B 1 324 ? -22.734 -6.918 -0.863 1 86.31 324 PRO B O 1
ATOM 5472 N N . SER B 1 325 ? -24.203 -6.125 -2.332 1 87.94 325 SER B N 1
ATOM 5473 C CA . SER B 1 325 ? -24.062 -7.223 -3.283 1 87.94 325 SER B CA 1
ATOM 5474 C C . SER B 1 325 ? -22.609 -7.422 -3.697 1 87.94 325 SER B C 1
ATOM 5476 O O . SER B 1 325 ? -22.172 -8.555 -3.918 1 87.94 325 SER B O 1
ATOM 5478 N N . TYR B 1 326 ? -21.906 -6.277 -3.777 1 88.81 326 TYR B N 1
ATOM 5479 C CA . TYR B 1 326 ? -20.531 -6.387 -4.246 1 88.81 326 TYR B CA 1
ATOM 5480 C C . TYR B 1 326 ? -19.656 -7.078 -3.213 1 88.81 326 TYR B C 1
ATOM 5482 O O . TYR B 1 326 ? -18.594 -7.602 -3.543 1 88.81 326 TYR B O 1
ATOM 5490 N N . LEU B 1 327 ? -20.047 -7.094 -2.045 1 89.75 327 LEU B N 1
ATOM 5491 C CA . LEU B 1 327 ? -19.312 -7.844 -1.022 1 89.75 327 LEU B CA 1
ATOM 5492 C C . LEU B 1 327 ? -19.75 -9.305 -1.009 1 89.75 327 LEU B C 1
ATOM 5494 O O . LEU B 1 327 ? -18.922 -10.203 -0.865 1 89.75 327 LEU B O 1
ATOM 5498 N N . GLU B 1 328 ? -21 -9.547 -1.203 1 90.94 328 GLU B N 1
ATOM 5499 C CA . GLU B 1 328 ? -21.562 -10.898 -1.164 1 90.94 328 GLU B CA 1
ATOM 5500 C C . GLU B 1 328 ? -21.078 -11.734 -2.348 1 90.94 328 GLU B C 1
ATOM 5502 O O . GLU B 1 328 ? -20.938 -12.953 -2.238 1 90.94 328 GLU B O 1
ATOM 5507 N N . SER B 1 329 ? -20.844 -11.086 -3.418 1 92.31 329 SER B N 1
ATOM 5508 C CA . SER B 1 329 ? -20.484 -11.797 -4.641 1 92.31 329 SER B CA 1
ATOM 5509 C C . SER B 1 329 ? -18.984 -12 -4.746 1 92.31 329 SER B C 1
ATOM 5511 O O . SER B 1 329 ? -18.5 -12.672 -5.664 1 92.31 329 SER B O 1
ATOM 5513 N N . LEU B 1 330 ? -18.234 -11.508 -3.842 1 92.94 330 LEU B N 1
ATOM 5514 C CA . LEU B 1 330 ? -16.781 -11.438 -3.939 1 92.94 330 LEU B CA 1
ATOM 5515 C C . LEU B 1 330 ? -16.188 -12.82 -4.18 1 92.94 330 LEU B C 1
ATOM 5517 O O . LEU B 1 330 ? -15.305 -12.977 -5.031 1 92.94 330 LEU B O 1
ATOM 5521 N N . PRO B 1 331 ? -16.688 -13.883 -3.518 1 93.12 331 PRO B N 1
ATOM 5522 C CA . PRO B 1 331 ? -16.094 -15.211 -3.725 1 93.12 331 PRO B CA 1
ATOM 5523 C C . PRO B 1 331 ? -16.281 -15.727 -5.152 1 93.12 331 PRO B C 1
ATOM 5525 O O . PRO B 1 331 ? -15.656 -16.703 -5.543 1 93.12 331 PRO B O 1
ATOM 5528 N N . HIS B 1 332 ? -17.109 -15.008 -5.961 1 93.62 332 HIS B N 1
ATOM 5529 C CA . HIS B 1 332 ? -17.438 -15.5 -7.297 1 93.62 332 HIS B CA 1
ATOM 5530 C C . HIS B 1 332 ? -16.922 -14.547 -8.375 1 93.62 332 HIS B C 1
ATOM 5532 O O . HIS B 1 332 ? -17.188 -14.758 -9.562 1 93.62 332 HIS B O 1
ATOM 5538 N N . VAL B 1 333 ? -16.297 -13.547 -8.008 1 93.75 333 VAL B N 1
ATOM 5539 C CA . VAL B 1 333 ? -15.883 -12.523 -8.961 1 93.75 333 VAL B CA 1
ATOM 5540 C C . VAL B 1 333 ? -14.609 -12.969 -9.672 1 93.75 333 VAL B C 1
ATOM 5542 O O . VAL B 1 333 ? -14.461 -12.766 -10.883 1 93.75 333 VAL B O 1
ATOM 5545 N N . GLY B 1 334 ? -13.641 -13.594 -8.898 1 95.56 334 GLY B N 1
ATOM 5546 C CA . GLY B 1 334 ? -12.406 -14.078 -9.484 1 95.56 334 GLY B CA 1
ATOM 5547 C C . GLY B 1 334 ? -11.484 -12.969 -9.938 1 95.56 334 GLY B C 1
ATOM 5548 O O . GLY B 1 334 ? -10.891 -13.047 -11.016 1 95.56 334 GLY B O 1
ATOM 5549 N N . LYS B 1 335 ? -11.43 -11.875 -9.219 1 96.94 335 LYS B N 1
ATOM 5550 C CA . LYS B 1 335 ? -10.562 -10.727 -9.477 1 96.94 335 LYS B CA 1
ATOM 5551 C C . LYS B 1 335 ? -10.047 -10.125 -8.172 1 96.94 335 LYS B C 1
ATOM 5553 O O . LYS B 1 335 ? -10.719 -10.203 -7.137 1 96.94 335 LYS B O 1
ATOM 5558 N N . ASN B 1 336 ? -8.828 -9.477 -8.281 1 97.81 336 ASN B N 1
ATOM 5559 C CA . ASN B 1 336 ? -8.305 -8.727 -7.145 1 97.81 336 ASN B CA 1
ATOM 5560 C C . ASN B 1 336 ? -8.836 -7.293 -7.125 1 97.81 336 ASN B C 1
ATOM 5562 O O . ASN B 1 336 ? -8.961 -6.688 -6.062 1 97.81 336 ASN B O 1
ATOM 5566 N N . THR B 1 337 ? -9.031 -6.727 -8.297 1 97.06 337 THR B N 1
ATOM 5567 C CA . THR B 1 337 ? -9.445 -5.332 -8.406 1 97.06 337 THR B CA 1
ATOM 5568 C C . THR B 1 337 ? -10.82 -5.23 -9.07 1 97.06 337 THR B C 1
ATOM 5570 O O . THR B 1 337 ? -11.016 -5.742 -10.18 1 97.06 337 THR B O 1
ATOM 5573 N N . ILE B 1 338 ? -11.727 -4.59 -8.438 1 94.94 338 ILE B N 1
ATOM 5574 C CA . ILE B 1 338 ? -13.102 -4.461 -8.906 1 94.94 338 ILE B CA 1
ATOM 5575 C C . ILE B 1 338 ? -13.492 -2.986 -8.969 1 94.94 338 ILE B C 1
ATOM 5577 O O . ILE B 1 338 ? -13.258 -2.236 -8.016 1 94.94 338 ILE B O 1
ATOM 5581 N N . LEU B 1 339 ? -14.008 -2.541 -10.016 1 91.31 339 LEU B N 1
ATOM 5582 C CA . LEU B 1 339 ? -14.469 -1.167 -10.18 1 91.31 339 LEU B CA 1
ATOM 5583 C C . LEU B 1 339 ? -15.93 -1.026 -9.742 1 91.31 339 LEU B C 1
ATOM 5585 O O . LEU B 1 339 ? -16.781 -1.786 -10.195 1 91.31 339 LEU B O 1
ATOM 5589 N N . LEU B 1 340 ? -16.109 -0.205 -8.75 1 86.12 340 LEU B N 1
ATOM 5590 C CA . LEU B 1 340 ? -17.469 0.142 -8.336 1 86.12 340 LEU B CA 1
ATOM 5591 C C . LEU B 1 340 ? -17.859 1.523 -8.852 1 86.12 340 LEU B C 1
ATOM 5593 O O . LEU B 1 340 ? -17.266 2.527 -8.461 1 86.12 340 LEU B O 1
ATOM 5597 N N . ALA B 1 341 ? -18.562 1.573 -9.812 1 76.12 341 ALA B N 1
ATOM 5598 C CA . ALA B 1 341 ? -18.969 2.852 -10.391 1 76.12 341 ALA B CA 1
ATOM 5599 C C . ALA B 1 341 ? -20.375 3.238 -9.922 1 76.12 341 ALA B C 1
ATOM 5601 O O . ALA B 1 341 ? -21.156 2.379 -9.516 1 76.12 341 ALA B O 1
ATOM 5602 N N . GLU B 1 342 ? -20.562 4.535 -9.906 1 68 342 GLU B N 1
ATOM 5603 C CA . GLU B 1 342 ? -21.859 5.102 -9.539 1 68 342 GLU B CA 1
ATOM 5604 C C . GLU B 1 342 ? -22.969 4.508 -10.383 1 68 342 GLU B C 1
ATOM 5606 O O . GLU B 1 342 ? -22.781 4.215 -11.562 1 68 342 GLU B O 1
ATOM 5611 N N . ARG B 1 343 ? -24 4.195 -9.719 1 57.94 343 ARG B N 1
ATOM 5612 C CA . ARG B 1 343 ? -25.188 3.771 -10.461 1 57.94 343 ARG B CA 1
ATOM 5613 C C . ARG B 1 343 ? -25.75 4.922 -11.281 1 57.94 343 ARG B C 1
ATOM 5615 O O . ARG B 1 343 ? -26.125 5.965 -10.734 1 57.94 343 ARG B O 1
ATOM 5622 N N . ARG B 1 344 ? -25.109 5.301 -12.594 1 50.69 344 ARG B N 1
ATOM 5623 C CA . ARG B 1 344 ? -25.531 6.395 -13.469 1 50.69 344 ARG B CA 1
ATOM 5624 C C . ARG B 1 344 ? -27.031 6.355 -13.719 1 50.69 344 ARG B C 1
ATOM 5626 O O . ARG B 1 344 ? -27.625 5.277 -13.758 1 50.69 344 ARG B O 1
ATOM 5633 N N . LYS B 1 345 ? -27.672 7.613 -13.641 1 47.59 345 LYS B N 1
ATOM 5634 C CA . LYS B 1 345 ? -29.031 7.809 -14.141 1 47.59 345 LYS B CA 1
ATOM 5635 C C . LYS B 1 345 ? -29.125 7.457 -15.617 1 47.59 345 LYS B C 1
ATOM 5637 O O . LYS B 1 345 ? -28.234 7.789 -16.406 1 47.59 345 LYS B O 1
ATOM 5642 N N . PRO B 1 346 ? -29.891 6.539 -16.125 1 41.56 346 PRO B N 1
ATOM 5643 C CA . PRO B 1 346 ? -30.078 6.441 -17.578 1 41.56 346 PRO B CA 1
ATOM 5644 C C . PRO B 1 346 ? -30.109 7.805 -18.266 1 41.56 346 PRO B C 1
ATOM 5646 O O . PRO B 1 346 ? -29.844 7.906 -19.453 1 41.56 346 PRO B O 1
ATOM 5649 N N . GLY B 1 347 ? -30.875 8.836 -17.688 1 40.81 347 GLY B N 1
ATOM 5650 C CA . GLY B 1 347 ? -31.172 10.047 -18.422 1 40.81 347 GLY B CA 1
ATOM 5651 C C . GLY B 1 347 ? -29.953 10.922 -18.641 1 40.81 347 GLY B C 1
ATOM 5652 O O . GLY B 1 347 ? -30.062 12.039 -19.156 1 40.81 347 GLY B O 1
ATOM 5653 N N . ASP B 1 348 ? -29.031 10.961 -17.875 1 41.72 348 ASP B N 1
ATOM 5654 C CA . ASP B 1 348 ? -27.922 11.867 -18.203 1 41.72 348 ASP B CA 1
ATOM 5655 C C . ASP B 1 348 ? -27.281 11.461 -19.531 1 41.72 348 ASP B C 1
ATOM 5657 O O . ASP B 1 348 ? -26.375 10.617 -19.547 1 41.72 348 ASP B O 1
ATOM 5661 N N . GLY B 1 349 ? -28.094 11.172 -20.516 1 34.56 349 GLY B N 1
ATOM 5662 C CA . GLY B 1 349 ? -27.812 11 -21.922 1 34.56 349 GLY B CA 1
ATOM 5663 C C . GLY B 1 349 ? -26.797 12 -22.453 1 34.56 349 GLY B C 1
ATOM 5664 O O . GLY B 1 349 ? -26.594 13.062 -21.875 1 34.56 349 GLY B O 1
ATOM 5665 N N . ASP B 1 350 ? -25.875 11.461 -23.312 1 38.41 350 ASP B N 1
ATOM 5666 C CA . ASP B 1 350 ? -25.031 12.156 -24.266 1 38.41 350 ASP B CA 1
ATOM 5667 C C . ASP B 1 350 ? -25.812 13.234 -25.016 1 38.41 350 ASP B C 1
ATOM 5669 O O . ASP B 1 350 ? -26.719 12.938 -25.797 1 38.41 350 ASP B O 1
ATOM 5673 N N . ASP B 1 351 ? -26.297 14.312 -24.5 1 34.81 351 ASP B N 1
ATOM 5674 C CA . ASP B 1 351 ? -26.75 15.383 -25.391 1 34.81 351 ASP B CA 1
ATOM 5675 C C . ASP B 1 351 ? -25.688 15.695 -26.453 1 34.81 351 ASP B C 1
ATOM 5677 O O . ASP B 1 351 ? -24.812 16.531 -26.234 1 34.81 351 ASP B O 1
ATOM 5681 N N . GLY B 1 352 ? -24.891 14.75 -27.016 1 31.03 352 GLY B N 1
ATOM 5682 C CA . GLY B 1 352 ? -24.328 15.141 -28.297 1 31.03 352 GLY B CA 1
ATOM 5683 C C . GLY B 1 352 ? -25.359 15.625 -29.281 1 31.03 352 GLY B C 1
ATOM 5684 O O . GLY B 1 352 ? -26.391 14.961 -29.484 1 31.03 352 GLY B O 1
ATOM 5685 N N . GLY B 1 353 ? -25.641 17.016 -29.406 1 26.64 353 GLY B N 1
ATOM 5686 C CA . GLY B 1 353 ? -26.234 17.766 -30.5 1 26.64 353 GLY B CA 1
ATOM 5687 C C . GLY B 1 353 ? -25.891 17.203 -31.859 1 26.64 353 GLY B C 1
ATOM 5688 O O . GLY B 1 353 ? -24.781 16.688 -32.062 1 26.64 353 GLY B O 1
ATOM 5689 N N . ASN B 1 354 ? -26.906 16.75 -32.625 1 27.77 354 ASN B N 1
ATOM 5690 C CA . ASN B 1 354 ? -27.047 16.719 -34.094 1 27.77 354 ASN B CA 1
ATOM 5691 C C . ASN B 1 354 ? -26.562 18.016 -34.719 1 27.77 354 ASN B C 1
ATOM 5693 O O . ASN B 1 354 ? -26.75 18.219 -35.938 1 27.77 354 ASN B O 1
ATOM 5697 N N . ASN B 1 355 ? -25.781 18.984 -34.125 1 22.78 355 ASN B N 1
ATOM 5698 C CA . ASN B 1 355 ? -25.422 19.828 -35.25 1 22.78 355 ASN B CA 1
ATOM 5699 C C . ASN B 1 355 ? -24.344 19.172 -36.125 1 22.78 355 ASN B C 1
ATOM 5701 O O . ASN B 1 355 ? -23.453 18.5 -35.594 1 22.78 355 ASN B O 1
#

pLDDT: mean 80.28, std 22.67, range [22.78, 98.38]

Organism: Branchiostoma lanceolatum (NCBI:txid7740)